Protein 2VPI (pdb70)

Structure (mmCIF, N/CA/C/O backbone):
data_2VPI
#
_entry.id   2VPI
#
_cell.length_a   35.680
_cell.length_b   120.880
_cell.length_c   47.320
_cell.angle_alpha   90.00
_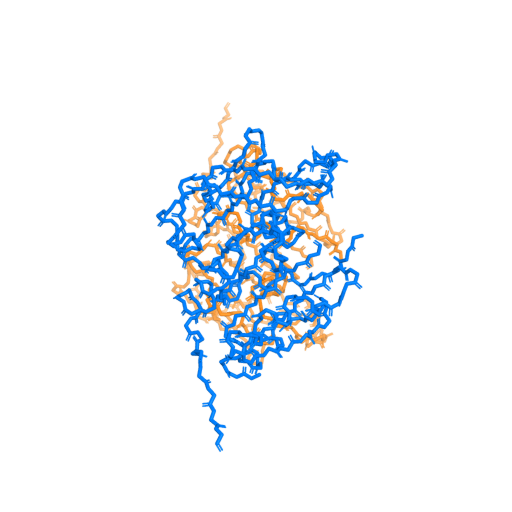cell.angle_beta   106.43
_cell.angle_gamma   90.00
#
_symmetry.space_group_name_H-M   'P 1 21 1'
#
loop_
_entity.id
_entity.type
_entity.pdbx_description
1 polymer 'GMP SYNTHASE'
2 water water
#
loop_
_atom_site.group_PDB
_atom_site.id
_atom_site.type_symbol
_atom_site.label_atom_id
_atom_site.label_alt_id
_atom_site.label_comp_id
_atom_site.label_asym_id
_atom_site.label_entity_id
_atom_site.label_seq_id
_atom_site.pdbx_PDB_ins_code
_atom_site.Cartn_x
_atom_site.Cartn_y
_atom_site.Cartn_z
_atom_site.occupancy
_atom_site.B_iso_or_equiv
_atom_site.auth_seq_id
_atom_site.auth_comp_id
_atom_site.auth_asym_id
_atom_site.auth_atom_id
_atom_site.pdbx_PDB_model_num
ATOM 1 N N . MET A 1 23 ? -5.294 -2.963 24.986 1.00 30.98 24 MET A N 1
ATOM 2 C CA . MET A 1 23 ? -4.289 -2.762 26.082 1.00 30.93 24 MET A CA 1
ATOM 3 C C . MET A 1 23 ? -2.854 -2.872 25.565 1.00 30.18 24 MET A C 1
ATOM 4 O O . MET A 1 23 ? -2.630 -2.966 24.362 1.00 30.05 24 MET A O 1
ATOM 9 N N . GLU A 1 24 ? -1.894 -2.851 26.487 1.00 29.73 25 GLU A N 1
ATOM 10 C CA . GLU A 1 24 ? -0.460 -2.832 26.170 1.00 29.41 25 GLU A CA 1
ATOM 11 C C . GLU A 1 24 ? 0.020 -4.050 25.397 1.00 28.01 25 GLU A C 1
ATOM 12 O O . GLU A 1 24 ? -0.414 -5.174 25.669 1.00 28.02 25 GLU A O 1
ATOM 18 N N . GLY A 1 25 ? 0.923 -3.818 24.441 1.00 26.67 26 GLY A N 1
ATOM 19 C CA . GLY A 1 25 ? 1.506 -4.901 23.629 1.00 24.79 26 GLY A CA 1
ATOM 20 C C . GLY A 1 25 ? 0.635 -5.357 22.464 1.00 23.10 26 GLY A C 1
ATOM 21 O O . GLY A 1 25 ? 1.049 -6.162 21.633 1.00 23.08 26 GLY A O 1
ATOM 22 N N . ALA A 1 26 ? -0.582 -4.838 22.404 1.00 21.57 27 ALA A N 1
ATOM 23 C CA . ALA A 1 26 ? -1.510 -5.199 21.333 1.00 19.70 27 ALA A CA 1
ATOM 24 C C . ALA A 1 26 ? -1.453 -4.220 20.154 1.00 18.46 27 ALA A C 1
ATOM 25 O O . ALA A 1 26 ? -0.895 -3.125 20.252 1.00 17.97 27 ALA A O 1
ATOM 27 N N . VAL A 1 27 ? -2.035 -4.650 19.039 1.00 17.43 28 VAL A N 1
ATOM 28 C CA . VAL A 1 27 ? -2.129 -3.855 17.823 1.00 16.20 28 VAL A CA 1
ATOM 29 C C . VAL A 1 27 ? -3.593 -3.547 17.532 1.00 15.11 28 VAL A C 1
ATOM 30 O O . VAL A 1 27 ? -4.451 -4.433 17.589 1.00 15.04 28 VAL A O 1
ATOM 34 N N . VAL A 1 28 ? -3.882 -2.281 17.234 1.00 13.68 29 VAL A N 1
ATOM 35 C CA . VAL A 1 28 ? -5.227 -1.893 16.835 1.00 11.96 29 VAL A CA 1
ATOM 36 C C . VAL A 1 28 ? -5.298 -1.799 15.301 1.00 11.66 29 VAL A C 1
ATOM 37 O O . VAL A 1 28 ? -4.398 -1.263 14.655 1.00 11.04 29 VAL A O 1
ATOM 41 N N . ILE A 1 29 ? -6.369 -2.369 14.746 1.00 11.10 30 ILE A N 1
ATOM 42 C CA . ILE A 1 29 ? -6.602 -2.448 13.315 1.00 10.42 30 ILE A CA 1
ATOM 43 C C . ILE A 1 29 ? -7.807 -1.588 12.968 1.00 10.35 30 ILE A C 1
ATOM 44 O O . ILE A 1 29 ? -8.918 -1.816 13.468 1.00 10.00 30 ILE A O 1
ATOM 49 N N . LEU A 1 30 ? -7.576 -0.604 12.106 1.00 10.28 31 LEU A N 1
ATOM 50 C CA . LEU A 1 30 ? -8.640 0.261 11.610 1.00 10.99 31 LEU A CA 1
ATOM 51 C C . LEU A 1 30 ? -8.706 0.040 10.119 1.00 11.15 31 LEU A C 1
ATOM 52 O O . LEU A 1 30 ? -7.795 0.413 9.398 1.00 11.80 31 LEU A O 1
ATOM 57 N N . ASP A 1 31 ? -9.761 -0.608 9.658 1.00 11.77 32 ASP A N 1
ATOM 58 C CA . ASP A 1 31 ? -9.840 -1.042 8.272 1.00 12.49 32 ASP A CA 1
ATOM 59 C C . ASP A 1 31 ? -11.142 -0.530 7.653 1.00 12.68 32 ASP A C 1
ATOM 60 O O . ASP A 1 31 ? -12.234 -0.833 8.137 1.00 12.86 32 ASP A O 1
ATOM 65 N N . ALA A 1 32 ? -11.015 0.266 6.595 1.00 12.93 33 ALA A N 1
ATOM 66 C CA . ALA A 1 32 ? -12.172 0.791 5.868 1.00 13.23 33 ALA A CA 1
ATOM 67 C C . ALA A 1 32 ? -12.712 -0.170 4.788 1.00 13.72 33 ALA A C 1
ATOM 68 O O . ALA A 1 32 ? -13.757 0.094 4.209 1.00 14.23 33 ALA A O 1
ATOM 70 N N . GLY A 1 33 ? -12.015 -1.280 4.528 1.00 14.00 34 GLY A N 1
ATOM 71 C CA . GLY A 1 33 ? -12.430 -2.235 3.483 1.00 14.10 34 GLY A CA 1
ATOM 72 C C . GLY A 1 33 ? -13.566 -3.215 3.798 1.00 14.30 34 GLY A C 1
ATOM 73 O O . GLY A 1 33 ? -14.085 -3.273 4.918 1.00 14.25 34 GLY A O 1
ATOM 74 N N . ALA A 1 34 ? -13.935 -4.009 2.796 1.00 14.65 35 ALA A N 1
ATOM 75 C CA . ALA A 1 34 ? -15.083 -4.939 2.860 1.00 14.84 35 ALA A CA 1
ATOM 76 C C . ALA A 1 34 ? -14.963 -6.060 3.908 1.00 15.26 35 ALA A C 1
ATOM 77 O O . ALA A 1 34 ? -15.959 -6.723 4.251 1.00 15.19 35 ALA A O 1
ATOM 79 N N . GLN A 1 35 ? -13.751 -6.277 4.406 1.00 15.17 36 GLN A N 1
ATOM 80 C CA . GLN A 1 35 ? -13.504 -7.373 5.331 1.00 15.30 36 GLN A CA 1
ATOM 81 C C . GLN A 1 35 ? -13.550 -6.954 6.791 1.00 15.37 36 GLN A C 1
ATOM 82 O O . GLN A 1 35 ? -13.496 -7.808 7.675 1.00 15.15 36 GLN A O 1
ATOM 88 N N . TYR A 1 36 ? -13.663 -5.641 7.028 1.00 15.35 37 TYR A N 1
ATOM 89 C CA . TYR A 1 36 ? -13.797 -5.073 8.368 1.00 15.46 37 TYR A CA 1
ATOM 90 C C . TYR A 1 36 ? -12.668 -5.541 9.309 1.00 15.04 37 TYR A C 1
ATOM 91 O O . TYR A 1 36 ? -12.923 -5.986 10.424 1.00 14.90 37 TYR A O 1
ATOM 100 N N . GLY A 1 37 ? -11.426 -5.441 8.833 1.00 14.54 38 GLY A N 1
ATOM 101 C CA . GLY A 1 37 ? -10.238 -5.802 9.609 1.00 14.25 38 GLY A CA 1
ATOM 102 C C . GLY A 1 37 ? -9.820 -7.267 9.615 1.00 14.45 38 GLY A C 1
ATOM 103 O O . GLY A 1 37 ? -8.736 -7.589 10.087 1.00 13.94 38 GLY A O 1
ATOM 104 N N . LYS A 1 38 ? -10.676 -8.152 9.097 1.00 14.72 39 LYS A N 1
ATOM 105 C CA . LYS A 1 38 ? -10.537 -9.616 9.296 1.00 15.54 39 LYS A CA 1
ATOM 106 C C . LYS A 1 38 ? -9.309 -10.301 8.665 1.00 14.39 39 LYS A C 1
ATOM 107 O O . LYS A 1 38 ? -8.716 -11.200 9.272 1.00 13.98 39 LYS A O 1
ATOM 113 N N . VAL A 1 39 ? -8.949 -9.888 7.451 1.00 13.80 40 VAL A N 1
ATOM 114 C CA . VAL A 1 39 ? -7.780 -10.427 6.763 1.00 13.19 40 VAL A CA 1
ATOM 115 C C . VAL A 1 39 ? -6.483 -10.004 7.479 1.00 12.96 40 VAL A C 1
ATOM 116 O O . VAL A 1 39 ? -5.656 -10.853 7.797 1.00 12.91 40 VAL A O 1
ATOM 120 N N . ILE A 1 40 ? -6.327 -8.704 7.746 1.00 12.60 41 ILE A N 1
ATOM 121 C CA . ILE A 1 40 ? -5.192 -8.177 8.505 1.00 12.42 41 ILE A CA 1
ATOM 122 C C . ILE A 1 40 ? -5.079 -8.817 9.907 1.00 12.87 41 ILE A C 1
ATOM 123 O O . ILE A 1 40 ? -3.970 -9.176 10.342 1.00 12.72 41 ILE A O 1
ATOM 128 N N . ASP A 1 41 ? -6.222 -8.937 10.588 1.00 12.82 42 ASP A N 1
ATOM 129 C CA . ASP A 1 41 ? -6.349 -9.562 11.923 1.00 13.29 42 ASP A CA 1
ATOM 130 C C . ASP A 1 41 ? -5.925 -11.037 11.972 1.00 13.53 42 ASP A C 1
ATOM 131 O O . ASP A 1 41 ? -5.300 -11.483 12.947 1.00 13.49 42 ASP A O 1
ATOM 136 N N . ARG A 1 42 ? -6.255 -11.801 10.934 1.00 13.70 43 ARG A N 1
ATOM 137 C CA . ARG A 1 42 ? -5.779 -13.195 10.856 1.00 14.05 43 ARG A CA 1
ATOM 138 C C . ARG A 1 42 ? -4.238 -13.287 10.718 1.00 13.62 43 ARG A C 1
ATOM 139 O O . ARG A 1 42 ? -3.617 -14.178 11.295 1.00 13.56 43 ARG A O 1
ATOM 147 N N . ARG A 1 43 ? -3.639 -12.364 9.958 1.00 13.16 44 ARG A N 1
ATOM 148 C CA . ARG A 1 43 ? -2.179 -12.290 9.787 1.00 12.41 44 ARG A CA 1
ATOM 149 C C . ARG A 1 43 ? -1.439 -11.932 11.072 1.00 12.09 44 ARG A C 1
ATOM 150 O O . ARG A 1 43 ? -0.362 -12.478 11.334 1.00 11.98 44 ARG A O 1
ATOM 158 N N . VAL A 1 44 ? -2.005 -11.002 11.851 1.00 11.32 45 VAL A N 1
ATOM 159 C CA . VAL A 1 44 ? -1.439 -10.578 13.127 1.00 10.53 45 VAL A CA 1
ATOM 160 C C . VAL A 1 44 ? -1.518 -11.729 14.137 1.00 10.50 45 VAL A C 1
ATOM 161 O O . VAL A 1 44 ? -0.548 -11.999 14.835 1.00 10.44 45 VAL A O 1
ATOM 165 N N . ARG A 1 45 ? -2.668 -12.397 14.198 1.00 10.54 46 ARG A N 1
ATOM 166 C CA . ARG A 1 45 ? -2.855 -13.621 14.991 1.00 10.88 46 ARG A CA 1
ATOM 167 C C . ARG A 1 45 ? -1.842 -14.700 14.644 1.00 10.86 46 ARG A C 1
ATOM 168 O O . ARG A 1 45 ? -1.256 -15.308 15.542 1.00 10.76 46 ARG A O 1
ATOM 176 N N . GLU A 1 46 ? -1.660 -14.951 13.343 1.00 10.55 47 GLU A N 1
ATOM 177 C CA . GLU A 1 46 ? -0.750 -15.999 12.893 1.00 10.69 47 GLU A CA 1
ATOM 178 C C . GLU A 1 46 ? 0.670 -15.757 13.366 1.00 10.39 47 GLU A C 1
ATOM 179 O O . GLU A 1 46 ? 1.441 -16.703 13.522 1.00 10.53 47 GLU A O 1
ATOM 185 N N . LEU A 1 47 ? 0.993 -14.484 13.591 1.00 10.42 48 LEU A N 1
ATOM 186 C CA . LEU A 1 47 ? 2.284 -14.068 14.119 1.00 10.34 48 LEU A CA 1
ATOM 187 C C . LEU A 1 47 ? 2.334 -13.986 15.654 1.00 10.15 48 LEU A C 1
ATOM 188 O O . LEU A 1 47 ? 3.355 -13.592 16.219 1.00 10.00 48 LEU A O 1
ATOM 193 N N . PHE A 1 48 ? 1.228 -14.357 16.310 1.00 10.17 49 PHE A N 1
ATOM 194 C CA . PHE A 1 48 ? 1.142 -14.528 17.771 1.00 10.23 49 PHE A CA 1
ATOM 195 C C . PHE A 1 48 ? 1.012 -13.212 18.531 1.00 10.51 49 PHE A C 1
ATOM 196 O O . PHE A 1 48 ? 1.319 -13.134 19.727 1.00 10.58 49 PHE A O 1
ATOM 204 N N . VAL A 1 49 ? 0.524 -12.186 17.844 1.00 10.60 50 VAL A N 1
ATOM 205 C CA . VAL A 1 49 ? 0.381 -10.857 18.434 1.00 10.73 50 VAL A CA 1
ATOM 206 C C . VAL A 1 49 ? -1.099 -10.551 18.742 1.00 11.52 50 VAL A C 1
ATOM 207 O O . VAL A 1 49 ? -1.976 -10.836 17.921 1.00 11.18 50 VAL A O 1
ATOM 211 N N . GLN A 1 50 ? -1.365 -9.986 19.928 1.00 12.31 51 GLN A N 1
ATOM 212 C CA . GLN A 1 50 ? -2.719 -9.579 20.304 1.00 13.23 51 GLN A CA 1
ATOM 213 C C . GLN A 1 50 ? -3.175 -8.407 19.439 1.00 13.73 51 GLN A C 1
ATOM 214 O O . GLN A 1 50 ? -2.429 -7.440 19.240 1.00 13.63 51 GLN A O 1
ATOM 220 N N . SER A 1 51 ? -4.406 -8.505 18.938 1.00 14.14 52 SER A N 1
ATOM 221 C CA . SER A 1 51 ? -4.941 -7.520 18.013 1.00 14.54 52 SER A CA 1
ATOM 222 C C . SER A 1 51 ? -6.409 -7.236 18.299 1.00 14.72 52 SER A C 1
ATOM 223 O O . SER A 1 51 ? -7.161 -8.140 18.648 1.00 14.84 52 SER A O 1
ATOM 226 N N . GLU A 1 52 ? -6.804 -5.971 18.167 1.00 14.97 53 GLU A N 1
ATOM 227 C CA . GLU A 1 52 ? -8.217 -5.595 18.243 1.00 15.27 53 GLU A CA 1
ATOM 228 C C . GLU A 1 52 ? -8.633 -4.858 16.966 1.00 14.88 53 GLU A C 1
ATOM 229 O O . GLU A 1 52 ? -7.970 -3.899 16.538 1.00 14.29 53 GLU A O 1
ATOM 235 N N . ILE A 1 53 ? -9.728 -5.320 16.363 1.00 14.83 54 ILE A N 1
ATOM 236 C CA . ILE A 1 53 ? -10.392 -4.588 15.291 1.00 14.39 54 ILE A CA 1
ATOM 237 C C . ILE A 1 53 ? -11.289 -3.531 15.921 1.00 14.85 54 ILE A C 1
ATOM 238 O O . ILE A 1 53 ? -12.177 -3.863 16.717 1.00 14.88 54 ILE A O 1
ATOM 243 N N . PHE A 1 54 ? -11.027 -2.268 15.572 1.00 14.81 55 PHE A N 1
ATOM 244 C CA . PHE A 1 54 ? -11.764 -1.111 16.074 1.00 15.11 55 PHE A CA 1
ATOM 245 C C . PHE A 1 54 ? -12.481 -0.352 14.940 1.00 15.24 55 PHE A C 1
ATOM 246 O O . PHE A 1 54 ? -12.090 -0.460 13.774 1.00 14.74 55 PHE A O 1
ATOM 254 N N . PRO A 1 55 ? -13.556 0.394 15.273 1.00 15.57 56 PRO A N 1
ATOM 255 C CA . PRO A 1 55 ? -14.188 1.300 14.306 1.00 16.12 56 PRO A CA 1
ATOM 256 C C . PRO A 1 55 ? -13.185 2.311 13.753 1.00 16.54 56 PRO A C 1
ATOM 257 O O . PRO A 1 55 ? -12.391 2.863 14.522 1.00 16.86 56 PRO A O 1
ATOM 261 N N . LEU A 1 56 ? -13.220 2.557 12.445 1.00 17.21 57 LEU A N 1
ATOM 262 C CA . LEU A 1 56 ? -12.220 3.425 11.789 1.00 18.14 57 LEU A CA 1
ATOM 263 C C . LEU A 1 56 ? -12.176 4.858 12.341 1.00 18.55 57 LEU A C 1
ATOM 264 O O . LEU A 1 56 ? -11.133 5.524 12.286 1.00 18.35 57 LEU A O 1
ATOM 269 N N . GLU A 1 57 ? -13.311 5.324 12.864 1.00 19.27 58 GLU A N 1
ATOM 270 C CA . GLU A 1 57 ? -13.422 6.672 13.415 1.00 19.64 58 GLU A CA 1
ATOM 271 C C . GLU A 1 57 ? -13.080 6.705 14.903 1.00 19.23 58 GLU A C 1
ATOM 272 O O . GLU A 1 57 ? -13.359 7.702 15.572 1.00 19.55 58 GLU A O 1
ATOM 278 N N . THR A 1 58 ? -12.486 5.621 15.416 1.00 18.55 59 THR A N 1
ATOM 279 C CA . THR A 1 58 ? -11.987 5.572 16.789 1.00 17.68 59 THR A CA 1
ATOM 280 C C . THR A 1 58 ? -11.024 6.744 16.996 1.00 17.77 59 THR A C 1
ATOM 281 O O . THR A 1 58 ? -10.063 6.885 16.241 1.00 17.75 59 THR A O 1
ATOM 285 N N . PRO A 1 59 ? -11.278 7.584 18.020 1.00 17.71 60 PRO A N 1
ATOM 286 C CA . PRO A 1 59 ? -10.391 8.727 18.241 1.00 17.82 60 PRO A CA 1
ATOM 287 C C . PRO A 1 59 ? -8.998 8.307 18.708 1.00 17.92 60 PRO A C 1
ATOM 288 O O . PRO A 1 59 ? -8.858 7.378 19.505 1.00 17.99 60 PRO A O 1
ATOM 292 N N . ALA A 1 60 ? -7.985 9.002 18.198 1.00 18.14 61 ALA A N 1
ATOM 293 C CA . ALA A 1 60 ? -6.587 8.775 18.563 1.00 18.21 61 ALA A CA 1
ATOM 294 C C . ALA A 1 60 ? -6.298 8.812 20.073 1.00 18.38 61 ALA A C 1
ATOM 295 O O . ALA A 1 60 ? -5.483 8.024 20.557 1.00 18.39 61 ALA A O 1
ATOM 297 N N . PHE A 1 61 ? -6.950 9.710 20.816 1.00 18.61 62 PHE A N 1
ATOM 298 C CA . PHE A 1 61 ? -6.716 9.769 22.270 1.00 19.08 62 PHE A CA 1
ATOM 299 C C . PHE A 1 61 ? -7.140 8.481 22.988 1.00 18.38 62 PHE A C 1
ATOM 300 O O . PHE A 1 61 ? -6.432 8.011 23.878 1.00 18.54 62 PHE A O 1
ATOM 308 N N . ALA A 1 62 ? -8.255 7.898 22.546 1.00 17.75 63 ALA A N 1
ATOM 309 C CA . ALA A 1 62 ? -8.771 6.623 23.056 1.00 17.73 63 ALA A CA 1
ATOM 310 C C . ALA A 1 62 ? -7.811 5.447 22.833 1.00 17.49 63 ALA A C 1
ATOM 311 O O . ALA A 1 62 ? -7.653 4.597 23.708 1.00 18.24 63 ALA A O 1
ATOM 313 N N . ILE A 1 63 ? -7.183 5.405 21.665 1.00 17.21 64 ILE A N 1
ATOM 314 C CA . ILE A 1 63 ? -6.106 4.462 21.362 1.00 17.19 64 ILE A CA 1
ATOM 315 C C . ILE A 1 63 ? -4.889 4.642 22.285 1.00 18.00 64 ILE A C 1
ATOM 316 O O . ILE A 1 63 ? -4.284 3.663 22.714 1.00 17.93 64 ILE A O 1
ATOM 321 N N . LYS A 1 64 ? -4.531 5.890 22.579 1.00 19.05 65 LYS A N 1
ATOM 322 C CA . LYS A 1 64 ? -3.407 6.184 23.474 1.00 20.40 65 LYS A CA 1
ATOM 323 C C . LYS A 1 64 ? -3.724 5.789 24.919 1.00 20.54 65 LYS A C 1
ATOM 324 O O . LYS A 1 64 ? -2.892 5.213 25.604 1.00 20.74 65 LYS A O 1
ATOM 330 N N . GLU A 1 65 ? -4.935 6.101 25.370 1.00 21.16 66 GLU A N 1
ATOM 331 C CA . GLU A 1 65 ? -5.374 5.781 26.726 1.00 22.22 66 GLU A CA 1
ATOM 332 C C . GLU A 1 65 ? -5.497 4.267 26.968 1.00 21.35 66 GLU A C 1
ATOM 333 O O . GLU A 1 65 ? -5.436 3.803 28.103 1.00 21.52 66 GLU A O 1
ATOM 339 N N . GLN A 1 66 ? -5.692 3.495 25.907 1.00 20.53 67 GLN A N 1
ATOM 340 C CA . GLN A 1 66 ? -5.767 2.050 26.076 1.00 20.00 67 GLN A CA 1
ATOM 341 C C . GLN A 1 66 ? -4.406 1.377 26.063 1.00 19.20 67 GLN A C 1
ATOM 342 O O . GLN A 1 66 ? -4.275 0.256 26.534 1.00 19.06 67 GLN A O 1
ATOM 348 N N . GLY A 1 67 ? -3.401 2.078 25.546 1.00 18.25 68 GLY A N 1
ATOM 349 C CA . GLY A 1 67 ? -2.020 1.602 25.596 1.00 17.27 68 GLY A CA 1
ATOM 350 C C . GLY A 1 67 ? -1.604 0.665 24.468 1.00 16.30 68 GLY A C 1
ATOM 351 O O . GLY A 1 67 ? -0.645 -0.086 24.608 1.00 16.30 68 GLY A O 1
ATOM 352 N N . PHE A 1 68 ? -2.332 0.694 23.358 1.00 15.38 69 PHE A N 1
ATOM 353 C CA . PHE A 1 68 ? -1.942 -0.041 22.158 1.00 14.51 69 PHE A CA 1
ATOM 354 C C . PHE A 1 68 ? -0.485 0.273 21.766 1.00 14.47 69 PHE A C 1
ATOM 355 O O . PHE A 1 68 ? -0.027 1.418 21.880 1.00 13.97 69 PHE A O 1
ATOM 363 N N . ARG A 1 69 ? 0.232 -0.755 21.316 1.00 14.20 70 ARG A N 1
ATOM 364 C CA . ARG A 1 69 ? 1.645 -0.629 20.958 1.00 14.27 70 ARG A CA 1
ATOM 365 C C . ARG A 1 69 ? 1.844 -0.104 19.525 1.00 13.60 70 ARG A C 1
ATOM 366 O O . ARG A 1 69 ? 2.837 0.583 19.235 1.00 13.61 70 ARG A O 1
ATOM 374 N N . ALA A 1 70 ? 0.895 -0.416 18.643 1.00 12.55 71 ALA A N 1
ATOM 375 C CA . ALA A 1 70 ? 0.970 -0.015 17.233 1.00 11.57 71 ALA A CA 1
ATOM 376 C C . ALA A 1 70 ? -0.416 0.077 16.619 1.00 11.16 71 ALA A C 1
ATOM 377 O O . ALA A 1 70 ? -1.408 -0.348 17.223 1.00 11.16 71 ALA A O 1
ATOM 379 N N . ILE A 1 71 ? -0.451 0.619 15.407 1.00 10.61 72 ILE A N 1
ATOM 380 C CA . ILE A 1 71 ? -1.655 0.827 14.626 1.00 10.25 72 ILE A CA 1
ATOM 381 C C . ILE A 1 71 ? -1.435 0.327 13.200 1.00 10.00 72 ILE A C 1
ATOM 382 O O . ILE A 1 71 ? -0.386 0.562 12.607 1.00 10.00 72 ILE A O 1
ATOM 387 N N . ILE A 1 72 ? -2.438 -0.376 12.676 1.00 10.00 73 ILE A N 1
ATOM 388 C CA . ILE A 1 72 ? -2.518 -0.703 11.266 1.00 10.00 73 ILE A CA 1
ATOM 389 C C . ILE A 1 72 ? -3.814 -0.104 10.725 1.00 10.00 73 ILE A C 1
ATOM 390 O O . ILE A 1 72 ? -4.902 -0.429 11.186 1.00 10.00 73 ILE A O 1
ATOM 395 N N . ILE A 1 73 ? -3.674 0.802 9.770 1.00 10.00 74 ILE A N 1
ATOM 396 C CA . ILE A 1 73 ? -4.814 1.372 9.070 1.00 10.16 74 ILE A CA 1
ATOM 397 C C . ILE A 1 73 ? -4.811 0.935 7.600 1.00 10.00 74 ILE A C 1
ATOM 398 O O . ILE A 1 73 ? -3.793 1.006 6.920 1.00 10.00 74 ILE A O 1
ATOM 403 N N . SER A 1 74 ? -5.971 0.499 7.122 1.00 10.14 75 SER A N 1
ATOM 404 C CA . SER A 1 74 ? -6.108 -0.026 5.765 1.00 10.29 75 SER A CA 1
ATOM 405 C C . SER A 1 74 ? -7.452 0.332 5.147 1.00 10.47 75 SER A C 1
ATOM 406 O O . SER A 1 74 ? -8.346 0.838 5.843 1.00 10.10 75 SER A O 1
ATOM 409 N N . GLY A 1 75 ? -7.599 0.039 3.850 1.00 10.71 76 GLY A N 1
ATOM 410 C CA . GLY A 1 75 ? -8.864 0.252 3.155 1.00 10.98 76 GLY A CA 1
ATOM 411 C C . GLY A 1 75 ? -8.712 0.151 1.655 1.00 11.26 76 GLY A C 1
ATOM 412 O O . GLY A 1 75 ? -7.617 -0.130 1.174 1.00 12.02 76 GLY A O 1
ATOM 413 N N . ALA A 1 85 ? -16.102 9.311 1.272 1.00 32.10 86 ALA A N 1
ATOM 414 C CA . ALA A 1 85 ? -14.829 9.022 1.940 1.00 32.25 86 ALA A CA 1
ATOM 415 C C . ALA A 1 85 ? -15.028 8.816 3.443 1.00 32.14 86 ALA A C 1
ATOM 416 O O . ALA A 1 85 ? -15.707 9.623 4.095 1.00 32.26 86 ALA A O 1
ATOM 418 N N . PRO A 1 86 ? -14.446 7.730 3.998 1.00 31.92 87 PRO A N 1
ATOM 419 C CA . PRO A 1 86 ? -14.631 7.425 5.426 1.00 31.48 87 PRO A CA 1
ATOM 420 C C . PRO A 1 86 ? -13.840 8.362 6.343 1.00 31.09 87 PRO A C 1
ATOM 421 O O . PRO A 1 86 ? -12.702 8.740 6.024 1.00 31.60 87 PRO A O 1
ATOM 425 N N . TRP A 1 87 ? -14.440 8.720 7.475 1.00 30.23 88 TRP A N 1
ATOM 426 C CA . TRP A 1 87 ? -13.806 9.609 8.453 1.00 29.05 88 TRP A CA 1
ATOM 427 C C . TRP A 1 87 ? -12.953 8.836 9.459 1.00 28.00 88 TRP A C 1
ATOM 428 O O . TRP A 1 87 ? -13.420 7.897 10.103 1.00 28.19 88 TRP A O 1
ATOM 430 N N . PHE A 1 88 ? -11.695 9.238 9.572 1.00 26.67 89 PHE A N 1
ATOM 431 C CA . PHE A 1 88 ? -10.781 8.689 10.559 1.00 25.38 89 PHE A CA 1
ATOM 432 C C . PHE A 1 88 ? -10.123 9.873 11.267 1.00 23.96 89 PHE A C 1
ATOM 433 O O . PHE A 1 88 ? -10.132 10.996 10.759 1.00 24.07 89 PHE A O 1
ATOM 441 N N . ASP A 1 89 ? -9.543 9.618 12.430 1.00 21.82 90 ASP A N 1
ATOM 442 C CA . ASP A 1 89 ? -8.890 10.659 13.188 1.00 19.86 90 ASP A CA 1
ATOM 443 C C . ASP A 1 89 ? -7.471 10.841 12.655 1.00 18.79 90 ASP A C 1
ATOM 444 O O . ASP A 1 89 ? -6.677 9.904 12.705 1.00 18.71 90 ASP A O 1
ATOM 449 N N . PRO A 1 90 ? -7.148 12.043 12.129 1.00 17.62 91 PRO A N 1
ATOM 450 C CA . PRO A 1 90 ? -5.789 12.310 11.619 1.00 16.64 91 PRO A CA 1
ATOM 451 C C . PRO A 1 90 ? -4.687 12.164 12.680 1.00 15.64 91 PRO A C 1
ATOM 452 O O . PRO A 1 90 ? -3.527 11.930 12.339 1.00 15.30 91 PRO A O 1
ATOM 456 N N . ALA A 1 91 ? -5.058 12.296 13.951 1.00 14.78 92 ALA A N 1
ATOM 457 C CA . ALA A 1 91 ? -4.101 12.197 15.055 1.00 13.90 92 ALA A CA 1
ATOM 458 C C . ALA A 1 91 ? -3.581 10.774 15.298 1.00 13.38 92 ALA A C 1
ATOM 459 O O . ALA A 1 91 ? -2.649 10.588 16.076 1.00 13.10 92 ALA A O 1
ATOM 461 N N . ILE A 1 92 ? -4.162 9.766 14.638 1.00 13.26 93 ILE A N 1
ATOM 462 C CA . ILE A 1 92 ? -3.597 8.396 14.728 1.00 12.70 93 ILE A CA 1
ATOM 463 C C . ILE A 1 92 ? -2.159 8.377 14.203 1.00 12.55 93 ILE A C 1
ATOM 464 O O . ILE A 1 92 ? -1.325 7.594 14.680 1.00 12.03 93 ILE A O 1
ATOM 469 N N . PHE A 1 93 ? -1.883 9.279 13.256 1.00 12.49 94 PHE A N 1
ATOM 470 C CA . PHE A 1 93 ? -0.559 9.444 12.657 1.00 12.70 94 PHE A CA 1
ATOM 471 C C . PHE A 1 93 ? 0.379 10.346 13.465 1.00 12.89 94 PHE A C 1
ATOM 472 O O . PHE A 1 93 ? 1.589 10.389 13.188 1.00 12.90 94 PHE A O 1
ATOM 480 N N . THR A 1 94 ? -0.153 11.068 14.455 1.00 13.03 95 THR A N 1
ATOM 481 C CA . THR A 1 94 ? 0.670 12.102 15.116 1.00 13.28 95 THR A CA 1
ATOM 482 C C . THR A 1 94 ? 1.022 11.844 16.578 1.00 13.75 95 THR A C 1
ATOM 483 O O . THR A 1 94 ? 1.770 12.628 17.182 1.00 13.98 95 THR A O 1
ATOM 487 N N . ILE A 1 95 ? 0.520 10.737 17.134 1.00 13.80 96 ILE A N 1
ATOM 488 C CA . ILE A 1 95 ? 0.660 10.471 18.574 1.00 13.75 96 ILE A CA 1
ATOM 489 C C . ILE A 1 95 ? 1.911 9.687 18.960 1.00 13.91 96 ILE A C 1
ATOM 490 O O . ILE A 1 95 ? 2.020 9.214 20.082 1.00 14.56 96 ILE A O 1
ATOM 495 N N . GLY A 1 96 ? 2.847 9.536 18.037 1.00 13.93 97 GLY A N 1
ATOM 496 C CA . GLY A 1 96 ? 4.104 8.860 18.354 1.00 13.99 97 GLY A CA 1
ATOM 497 C C . GLY A 1 96 ? 4.064 7.335 18.382 1.00 13.95 97 GLY A C 1
ATOM 498 O O . GLY A 1 96 ? 5.057 6.707 18.714 1.00 13.87 97 GLY A O 1
ATOM 499 N N . LYS A 1 97 ? 2.932 6.731 18.021 1.00 13.80 98 LYS A N 1
ATOM 500 C CA . LYS A 1 97 ? 2.874 5.273 17.909 1.00 13.46 98 LYS A CA 1
ATOM 501 C C . LYS A 1 97 ? 3.262 4.804 16.505 1.00 13.05 98 LYS A C 1
ATOM 502 O O . LYS A 1 97 ? 3.036 5.521 15.528 1.00 13.24 98 LYS A O 1
ATOM 508 N N . PRO A 1 98 ? 3.887 3.614 16.397 1.00 12.33 99 PRO A N 1
ATOM 509 C CA . PRO A 1 98 ? 4.174 3.070 15.060 1.00 11.51 99 PRO A CA 1
ATOM 510 C C . PRO A 1 98 ? 2.896 2.799 14.250 1.00 10.74 99 PRO A C 1
ATOM 511 O O . PRO A 1 98 ? 1.933 2.255 14.788 1.00 10.20 99 PRO A O 1
ATOM 515 N N . VAL A 1 99 ? 2.888 3.205 12.979 1.00 10.00 100 VAL A N 1
ATOM 516 C CA . VAL A 1 99 ? 1.719 3.008 12.123 1.00 10.00 100 VAL A CA 1
ATOM 517 C C . VAL A 1 99 ? 2.113 2.361 10.799 1.00 10.08 100 VAL A C 1
ATOM 518 O O . VAL A 1 99 ? 3.065 2.802 10.136 1.00 10.11 100 VAL A O 1
ATOM 522 N N . LEU A 1 100 ? 1.390 1.300 10.437 1.00 10.00 101 LEU A N 1
ATOM 523 C CA . LEU A 1 100 ? 1.450 0.750 9.102 1.00 10.00 101 LEU A CA 1
ATOM 524 C C . LEU A 1 100 ? 0.177 1.136 8.364 1.00 10.00 101 LEU A C 1
ATOM 525 O O . LEU A 1 100 ? -0.932 0.724 8.739 1.00 10.00 101 LEU A O 1
ATOM 530 N N . GLY A 1 101 ? 0.353 1.952 7.321 1.00 10.00 102 GLY A N 1
ATOM 531 C CA . GLY A 1 101 ? -0.722 2.293 6.401 1.00 10.00 102 GLY A CA 1
ATOM 532 C C . GLY A 1 101 ? -0.702 1.394 5.176 1.00 10.00 102 GLY A C 1
ATOM 533 O O . GLY A 1 101 ? 0.281 1.342 4.448 1.00 10.00 102 GLY A O 1
ATOM 534 N N . ILE A 1 102 ? -1.796 0.674 4.959 1.00 10.02 103 ILE A N 1
ATOM 535 C CA . ILE A 1 102 ? -1.912 -0.199 3.810 1.00 10.06 103 ILE A CA 1
ATOM 536 C C . ILE A 1 102 ? -2.897 0.367 2.810 1.00 10.12 103 ILE A C 1
ATOM 537 O O . ILE A 1 102 ? -4.032 0.646 3.156 1.00 10.00 103 ILE A O 1
ATOM 542 N N . CYS A 1 103 ? -2.435 0.523 1.570 1.00 11.20 104 CYS A N 1
ATOM 543 C CA . CYS A 1 103 ? -3.266 0.993 0.446 1.00 11.79 104 CYS A CA 1
ATOM 544 C C . CYS A 1 103 ? -3.915 2.352 0.754 1.00 12.01 104 CYS A C 1
ATOM 545 O O . CYS A 1 103 ? -3.219 3.359 0.837 1.00 12.57 104 CYS A O 1
ATOM 548 N N . TYR A 1 104 ? -5.224 2.384 0.975 1.00 12.37 105 TYR A N 1
ATOM 549 C CA . TYR A 1 104 ? -5.898 3.620 1.366 1.00 12.97 105 TYR A CA 1
ATOM 550 C C . TYR A 1 104 ? -5.306 4.254 2.630 1.00 12.80 105 TYR A C 1
ATOM 551 O O . TYR A 1 104 ? -5.239 5.489 2.745 1.00 12.98 105 TYR A O 1
ATOM 560 N N . GLY A 1 105 ? -4.878 3.409 3.563 1.00 12.54 106 GLY A N 1
ATOM 561 C CA . GLY A 1 105 ? -4.153 3.842 4.762 1.00 12.41 106 GLY A CA 1
ATOM 562 C C . GLY A 1 105 ? -2.844 4.556 4.476 1.00 12.38 106 GLY A C 1
ATOM 563 O O . GLY A 1 105 ? -2.475 5.480 5.187 1.00 12.19 106 GLY A O 1
ATOM 564 N N . MET A 1 106 ? -2.135 4.124 3.436 1.00 12.77 107 MET A N 1
ATOM 565 C CA . MET A 1 106 ? -0.904 4.796 3.005 1.00 13.15 107 MET A CA 1
ATOM 566 C C . MET A 1 106 ? -1.217 6.153 2.372 1.00 12.86 107 MET A C 1
ATOM 567 O O . MET A 1 106 ? -0.478 7.111 2.542 1.00 12.70 107 MET A O 1
ATOM 572 N N . GLN A 1 107 ? -2.320 6.214 1.633 1.00 13.23 108 GLN A N 1
ATOM 573 C CA . GLN A 1 107 ? -2.756 7.441 0.980 1.00 13.55 108 GLN A CA 1
ATOM 574 C C . GLN A 1 107 ? -3.122 8.501 2.027 1.00 13.70 108 GLN A C 1
ATOM 575 O O . GLN A 1 107 ? -2.766 9.685 1.892 1.00 13.31 108 GLN A O 1
ATOM 581 N N . MET A 1 108 ? -3.835 8.062 3.066 1.00 13.62 109 MET A N 1
ATOM 582 C CA . MET A 1 108 ? -4.209 8.941 4.162 1.00 14.01 109 MET A CA 1
ATOM 583 C C . MET A 1 108 ? -3.004 9.437 4.944 1.00 13.22 109 MET A C 1
ATOM 584 O O . MET A 1 108 ? -2.931 10.627 5.271 1.00 13.04 109 MET A O 1
ATOM 589 N N . MET A 1 109 ? -2.066 8.529 5.225 1.00 12.66 110 MET A N 1
ATOM 590 C CA . MET A 1 109 ? -0.796 8.854 5.910 1.00 12.31 110 MET A CA 1
ATOM 591 C C . MET A 1 109 ? -0.047 9.994 5.212 1.00 12.34 110 MET A C 1
ATOM 592 O O . MET A 1 109 ? 0.315 10.992 5.850 1.00 12.49 110 MET A O 1
ATOM 597 N N . ASN A 1 110 ? 0.170 9.823 3.907 1.00 11.89 111 ASN A N 1
ATOM 598 C CA . ASN A 1 110 ? 0.767 10.834 3.026 1.00 11.62 111 ASN A CA 1
ATOM 599 C C . ASN A 1 110 ? 0.034 12.185 3.076 1.00 11.77 111 ASN A C 1
ATOM 600 O O . ASN A 1 110 ? 0.662 13.230 3.186 1.00 11.62 111 ASN A O 1
ATOM 605 N N . LYS A 1 111 ? -1.295 12.126 3.000 1.00 11.94 112 LYS A N 1
ATOM 606 C CA . LYS A 1 111 ? -2.193 13.276 2.970 1.00 12.21 112 LYS A CA 1
ATOM 607 C C . LYS A 1 111 ? -2.098 14.113 4.248 1.00 12.33 112 LYS A C 1
ATOM 608 O O . LYS A 1 111 ? -2.011 15.343 4.184 1.00 12.60 112 LYS A O 1
ATOM 614 N N . VAL A 1 112 ? -2.105 13.432 5.397 1.00 12.21 113 VAL A N 1
ATOM 615 C CA . VAL A 1 112 ? -2.033 14.062 6.731 1.00 11.89 113 VAL A CA 1
ATOM 616 C C . VAL A 1 112 ? -0.738 14.844 6.937 1.00 11.72 113 VAL A C 1
ATOM 617 O O . VAL A 1 112 ? -0.705 15.815 7.686 1.00 11.85 113 VAL A O 1
ATOM 621 N N . PHE A 1 113 ? 0.324 14.429 6.251 1.00 11.63 114 PHE A N 1
ATOM 622 C CA . PHE A 1 113 ? 1.608 15.135 6.341 1.00 11.21 114 PHE A CA 1
ATOM 623 C C . PHE A 1 113 ? 1.935 16.042 5.150 1.00 11.38 114 PHE A C 1
ATOM 624 O O . PHE A 1 113 ? 3.077 16.479 4.987 1.00 10.79 114 PHE A O 1
ATOM 632 N N . GLY A 1 114 ? 0.913 16.340 4.344 1.00 11.73 115 GLY A N 1
ATOM 633 C CA . GLY A 1 114 ? 1.019 17.367 3.309 1.00 12.44 115 GLY A CA 1
ATOM 634 C C . GLY A 1 114 ? 1.194 16.873 1.886 1.00 13.09 115 GLY A C 1
ATOM 635 O O . GLY A 1 114 ? 1.389 17.688 0.966 1.00 13.23 115 GLY A O 1
ATOM 636 N N . GLY A 1 115 ? 1.126 15.554 1.692 1.00 13.20 116 GLY A N 1
ATOM 637 C CA . GLY A 1 115 ? 1.236 14.961 0.358 1.00 14.17 116 GLY A CA 1
ATOM 638 C C . GLY A 1 115 ? -0.083 14.925 -0.403 1.00 15.07 116 GLY A C 1
ATOM 639 O O . GLY A 1 115 ? -1.146 15.217 0.160 1.00 14.98 116 GLY A O 1
ATOM 640 N N . THR A 1 116 ? -0.015 14.574 -1.688 1.00 15.68 117 THR A N 1
ATOM 641 C CA . THR A 1 116 ? -1.207 14.487 -2.543 1.00 16.62 117 THR A CA 1
ATOM 642 C C . THR A 1 116 ? -1.284 13.122 -3.237 1.00 17.30 117 THR A C 1
ATOM 643 O O . THR A 1 116 ? -0.308 12.369 -3.236 1.00 17.19 117 THR A O 1
ATOM 647 N N . VAL A 1 117 ? -2.444 12.801 -3.809 1.00 18.51 118 VAL A N 1
ATOM 648 C CA . VAL A 1 117 ? -2.629 11.524 -4.527 1.00 20.15 118 VAL A CA 1
ATOM 649 C C . VAL A 1 117 ? -3.208 11.697 -5.940 1.00 20.90 118 VAL A C 1
ATOM 650 O O . VAL A 1 117 ? -3.961 12.643 -6.198 1.00 20.96 118 VAL A O 1
ATOM 654 N N . HIS A 1 118 ? -2.823 10.789 -6.845 1.00 21.93 119 HIS A N 1
ATOM 655 C CA . HIS A 1 118 ? -3.489 10.629 -8.142 1.00 22.83 119 HIS A CA 1
ATOM 656 C C . HIS A 1 118 ? -4.760 9.815 -7.963 1.00 23.82 119 HIS A C 1
ATOM 657 O O . HIS A 1 118 ? -4.762 8.774 -7.290 1.00 24.10 119 HIS A O 1
ATOM 664 N N . LYS A 1 119 ? -5.842 10.283 -8.570 1.00 24.88 120 LYS A N 1
ATOM 665 C CA . LYS A 1 119 ? -7.104 9.560 -8.535 1.00 25.72 120 LYS A CA 1
ATOM 666 C C . LYS A 1 119 ? -7.145 8.567 -9.682 1.00 26.20 120 LYS A C 1
ATOM 667 O O . LYS A 1 119 ? -6.834 8.920 -10.820 1.00 25.98 120 LYS A O 1
ATOM 673 N N . LYS A 1 120 ? -7.505 7.321 -9.358 1.00 27.06 121 LYS A N 1
ATOM 674 C CA . LYS A 1 120 ? -7.689 6.230 -10.330 1.00 27.65 121 LYS A CA 1
ATOM 675 C C . LYS A 1 120 ? -6.480 5.991 -11.247 1.00 27.69 121 LYS A C 1
ATOM 676 O O . LYS A 1 120 ? -6.633 5.765 -12.453 1.00 27.81 121 LYS A O 1
ATOM 682 N N . SER A 1 121 ? -5.282 6.042 -10.663 1.00 27.56 122 SER A N 1
ATOM 683 C CA . SER A 1 121 ? -4.038 5.792 -11.396 1.00 27.17 122 SER A CA 1
ATOM 684 C C . SER A 1 121 ? -3.797 4.302 -11.663 1.00 27.07 122 SER A C 1
ATOM 685 O O . SER A 1 121 ? -3.200 3.941 -12.678 1.00 27.01 122 SER A O 1
ATOM 688 N N . VAL A 1 122 ? -4.237 3.443 -10.743 1.00 26.96 123 VAL A N 1
ATOM 689 C CA . VAL A 1 122 ? -4.183 1.993 -10.955 1.00 26.78 123 VAL A CA 1
ATOM 690 C C . VAL A 1 122 ? -5.540 1.571 -11.4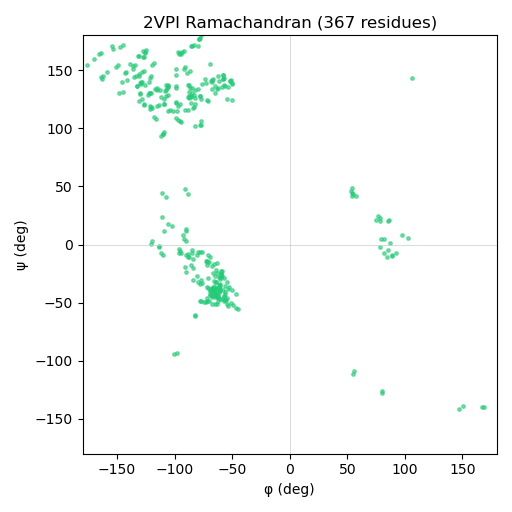99 1.00 26.95 123 VAL A C 1
ATOM 691 O O . VAL A 1 122 ? -6.525 1.546 -10.765 1.00 26.85 123 VAL A O 1
ATOM 695 N N . ARG A 1 123 ? -5.594 1.257 -12.787 1.00 27.03 124 ARG A N 1
ATOM 696 C CA . ARG A 1 123 ? -6.871 0.951 -13.425 1.00 27.89 124 ARG A CA 1
ATOM 697 C C . ARG A 1 123 ? -7.381 -0.478 -13.197 1.00 27.38 124 ARG A C 1
ATOM 698 O O . ARG A 1 123 ? -8.594 -0.719 -13.205 1.00 27.49 124 ARG A O 1
ATOM 706 N N . GLU A 1 124 ? -6.457 -1.408 -12.967 1.00 26.62 125 GLU A N 1
ATOM 707 C CA . GLU A 1 124 ? -6.794 -2.812 -12.792 1.00 26.16 125 GLU A CA 1
ATOM 708 C C . GLU A 1 124 ? -6.066 -3.440 -11.616 1.00 24.88 125 GLU A C 1
ATOM 709 O O . GLU A 1 124 ? -4.909 -3.092 -11.338 1.00 24.85 125 GLU A O 1
ATOM 715 N N . ASP A 1 125 ? -6.758 -4.355 -10.927 1.00 23.42 126 ASP A N 1
ATOM 716 C CA . ASP A 1 125 ? -6.136 -5.265 -9.963 1.00 22.05 126 ASP A CA 1
ATOM 717 C C . ASP A 1 125 ? -5.072 -6.064 -10.693 1.00 21.16 126 ASP A C 1
ATOM 718 O O . ASP A 1 125 ? -5.256 -6.443 -11.849 1.00 21.12 126 ASP A O 1
ATOM 723 N N . GLY A 1 126 ? -3.960 -6.321 -10.018 1.00 20.23 127 GLY A N 1
ATOM 724 C CA . GLY A 1 126 ? -2.905 -7.138 -10.588 1.00 19.04 127 GLY A CA 1
ATOM 725 C C . GLY A 1 126 ? -1.824 -7.523 -9.605 1.00 18.32 127 GLY A C 1
ATOM 726 O O . GLY A 1 126 ? -1.656 -6.902 -8.554 1.00 18.12 127 GLY A O 1
ATOM 727 N N . VAL A 1 127 ? -1.097 -8.574 -9.953 1.00 18.06 128 VAL A N 1
ATOM 728 C CA . VAL A 1 127 ? 0.067 -8.985 -9.186 1.00 17.83 128 VAL A CA 1
ATOM 729 C C . VAL A 1 127 ? 1.276 -8.474 -9.964 1.00 18.02 128 VAL A C 1
ATOM 730 O O . VAL A 1 127 ? 1.488 -8.853 -11.115 1.00 17.75 128 VAL A O 1
ATOM 734 N N . PHE A 1 128 ? 2.015 -7.548 -9.360 1.00 18.34 129 PHE A N 1
ATOM 735 C CA . PHE A 1 128 ? 3.132 -6.909 -10.045 1.00 18.61 129 PHE A CA 1
ATOM 736 C C . PHE A 1 128 ? 4.419 -7.136 -9.294 1.00 18.97 129 PHE A C 1
ATOM 737 O O . PHE A 1 128 ? 4.440 -7.166 -8.050 1.00 18.95 129 PHE A O 1
ATOM 745 N N . ASN A 1 129 ? 5.489 -7.309 -10.064 1.00 19.52 130 ASN A N 1
ATOM 746 C CA . ASN A 1 129 ? 6.838 -7.286 -9.542 1.00 19.81 130 ASN A CA 1
ATOM 747 C C . ASN A 1 129 ? 7.242 -5.822 -9.451 1.00 19.62 130 ASN A C 1
ATOM 748 O O . ASN A 1 129 ? 7.065 -5.074 -10.411 1.00 19.74 130 ASN A O 1
ATOM 753 N N . ILE A 1 130 ? 7.734 -5.411 -8.280 1.00 19.09 131 ILE A N 1
ATOM 754 C CA . ILE A 1 130 ? 8.083 -4.010 -8.009 1.00 18.31 131 ILE A CA 1
ATOM 755 C C . ILE A 1 130 ? 9.508 -3.905 -7.484 1.00 18.01 131 ILE A C 1
ATOM 756 O O . ILE A 1 130 ? 10.071 -4.906 -7.036 1.00 17.89 131 ILE A O 1
ATOM 761 N N . SER A 1 131 ? 10.097 -2.709 -7.552 1.00 17.70 132 SER A N 1
ATOM 762 C CA . SER A 1 131 ? 11.384 -2.471 -6.920 1.00 17.99 132 SER A CA 1
ATOM 763 C C . SER A 1 131 ? 11.213 -2.104 -5.445 1.00 17.80 132 SER A C 1
ATOM 764 O O . SER A 1 131 ? 10.356 -1.298 -5.081 1.00 17.50 132 SER A O 1
ATOM 767 N N . VAL A 1 132 ? 12.044 -2.720 -4.608 1.00 17.78 133 VAL A N 1
ATOM 768 C CA . VAL A 1 132 ? 11.980 -2.580 -3.160 1.00 17.47 133 VAL A CA 1
ATOM 769 C C . VAL A 1 132 ? 13.291 -2.029 -2.588 1.00 17.37 133 VAL A C 1
ATOM 770 O O . VAL A 1 132 ? 14.371 -2.527 -2.909 1.00 17.02 133 VAL A O 1
ATOM 774 N N . ASP A 1 133 ? 13.184 -0.994 -1.750 1.00 17.27 134 ASP A N 1
ATOM 775 C CA . ASP A 1 133 ? 14.312 -0.545 -0.941 1.00 17.29 134 ASP A CA 1
ATOM 776 C C . ASP A 1 133 ? 14.482 -1.511 0.227 1.00 17.50 134 ASP A C 1
ATOM 777 O O . ASP A 1 133 ? 13.729 -1.478 1.212 1.00 17.27 134 ASP A O 1
ATOM 782 N N . ASN A 1 134 ? 15.489 -2.365 0.067 1.00 17.51 135 ASN A N 1
ATOM 783 C CA . ASN A 1 134 ? 15.875 -3.430 0.981 1.00 17.61 135 ASN A CA 1
ATOM 784 C C . ASN A 1 134 ? 16.428 -3.017 2.321 1.00 16.93 135 ASN A C 1
ATOM 785 O O . ASN A 1 134 ? 16.515 -3.849 3.228 1.00 16.59 135 ASN A O 1
ATOM 790 N N . THR A 1 135 ? 16.859 -1.761 2.407 1.00 16.41 136 THR A N 1
ATOM 791 C CA . THR A 1 135 ? 17.540 -1.234 3.588 1.00 16.06 136 THR A CA 1
ATOM 792 C C . THR A 1 135 ? 16.553 -0.545 4.501 1.00 15.76 136 THR A C 1
ATOM 793 O O . THR A 1 135 ? 16.922 -0.111 5.594 1.00 15.98 136 THR A O 1
ATOM 797 N N . CYS A 1 136 ? 15.312 -0.433 4.036 1.00 15.39 137 CYS A N 1
ATOM 798 C CA . CYS A 1 136 ? 14.213 0.096 4.847 1.00 15.20 137 CYS A CA 1
ATOM 799 C C . CYS A 1 136 ? 13.772 -0.973 5.841 1.00 14.75 137 CYS A C 1
ATOM 800 O O . CYS A 1 136 ? 13.681 -2.148 5.488 1.00 14.69 137 CYS A O 1
ATOM 803 N N . SER A 1 137 ? 13.511 -0.555 7.077 1.00 14.61 138 SER A N 1
ATOM 804 C CA . SER A 1 137 ? 13.086 -1.446 8.166 1.00 14.17 138 SER A CA 1
ATOM 805 C C . SER A 1 137 ? 11.979 -2.422 7.764 1.00 13.60 138 SER A C 1
ATOM 806 O O . SER A 1 137 ? 12.024 -3.607 8.121 1.00 13.28 138 SER A O 1
ATOM 809 N N . LEU A 1 138 ? 10.993 -1.917 7.021 1.00 13.12 139 LEU A N 1
ATOM 810 C CA . LEU A 1 138 ? 9.817 -2.694 6.635 1.00 12.43 139 LEU A CA 1
ATOM 811 C C . LEU A 1 138 ? 10.147 -3.856 5.686 1.00 12.39 139 LEU A C 1
ATOM 812 O O . LEU A 1 138 ? 9.479 -4.904 5.715 1.00 12.10 139 LEU A O 1
ATOM 817 N N . PHE A 1 139 ? 11.177 -3.675 4.859 1.00 11.92 140 PHE A N 1
ATOM 818 C CA . PHE A 1 139 ? 11.437 -4.598 3.755 1.00 12.10 140 PHE A CA 1
ATOM 819 C C . PHE A 1 139 ? 12.712 -5.428 3.967 1.00 12.47 140 PHE A C 1
ATOM 820 O O . PHE A 1 139 ? 13.319 -5.934 3.008 1.00 11.57 140 PHE A O 1
ATOM 828 N N . ARG A 1 140 ? 13.087 -5.558 5.239 1.00 12.75 141 ARG A N 1
ATOM 829 C CA . ARG A 1 140 ? 14.235 -6.327 5.653 1.00 13.87 141 ARG A CA 1
ATOM 830 C C . ARG A 1 140 ? 14.058 -7.815 5.345 1.00 14.04 141 ARG A C 1
ATOM 831 O O . ARG A 1 140 ? 13.027 -8.406 5.694 1.00 14.10 141 ARG A O 1
ATOM 839 N N . GLY A 1 141 ? 15.069 -8.407 4.701 1.00 13.90 142 GLY A N 1
ATOM 840 C CA . GLY A 1 141 ? 15.030 -9.810 4.296 1.00 13.75 142 GLY A CA 1
ATOM 841 C C . GLY A 1 141 ? 14.387 -10.021 2.936 1.00 14.32 142 GLY A C 1
ATOM 842 O O . GLY A 1 141 ? 14.267 -11.151 2.470 1.00 14.57 142 GLY A O 1
ATOM 843 N N . LEU A 1 142 ? 13.974 -8.935 2.288 1.00 14.63 143 LEU A N 1
ATOM 844 C CA . LEU A 1 142 ? 13.383 -9.036 0.968 1.00 15.09 143 LEU A CA 1
ATOM 845 C C . LEU A 1 142 ? 14.454 -8.897 -0.123 1.00 15.44 143 LEU A C 1
ATOM 846 O O . LEU A 1 142 ? 15.589 -8.524 0.159 1.00 15.21 143 LEU A O 1
ATOM 851 N N . GLN A 1 143 ? 14.092 -9.243 -1.350 1.00 15.66 144 GLN A N 1
ATOM 852 C CA . GLN A 1 143 ? 14.936 -8.981 -2.509 1.00 16.79 144 GLN A CA 1
ATOM 853 C C . GLN A 1 143 ? 14.729 -7.532 -3.001 1.00 16.99 144 GLN A C 1
ATOM 854 O O . GLN A 1 143 ? 13.850 -6.819 -2.506 1.00 16.56 144 GLN A O 1
ATOM 860 N N . LYS A 1 144 ? 15.561 -7.088 -3.942 1.00 17.32 145 LYS A N 1
ATOM 861 C CA . LYS A 1 144 ? 15.438 -5.744 -4.514 1.00 18.01 145 LYS A CA 1
ATOM 862 C C . LYS A 1 144 ? 14.217 -5.665 -5.426 1.00 17.64 145 LYS A C 1
ATOM 863 O O . LYS A 1 144 ? 13.779 -4.581 -5.821 1.00 17.51 145 LYS A O 1
ATOM 869 N N . GLU A 1 145 ? 13.681 -6.832 -5.769 1.00 17.59 146 GLU A N 1
ATOM 870 C CA . GLU A 1 145 ? 12.445 -6.932 -6.534 1.00 17.61 146 GLU A CA 1
ATOM 871 C C . GLU A 1 145 ? 11.520 -7.901 -5.834 1.00 16.55 146 GLU A C 1
ATOM 872 O O . GLU A 1 145 ? 11.974 -8.927 -5.338 1.00 16.71 146 GLU A O 1
ATOM 878 N N . GLU A 1 146 ? 10.231 -7.565 -5.783 1.00 15.79 147 GLU A N 1
ATOM 879 C CA . GLU A 1 146 ? 9.247 -8.373 -5.048 1.00 15.47 147 GLU A CA 1
ATOM 880 C C . GLU A 1 146 ? 7.914 -8.406 -5.776 1.00 14.89 147 GLU A C 1
ATOM 881 O O . GLU A 1 146 ? 7.536 -7.432 -6.414 1.00 14.79 147 GLU A O 1
ATOM 887 N N . VAL A 1 147 ? 7.208 -9.527 -5.654 1.00 14.40 148 VAL A N 1
ATOM 888 C CA . VAL A 1 147 ? 5.902 -9.729 -6.288 1.00 14.15 148 VAL A CA 1
ATOM 889 C C . VAL A 1 147 ? 4.770 -9.441 -5.299 1.00 13.62 148 VAL A C 1
ATOM 890 O O . VAL A 1 147 ? 4.663 -10.086 -4.262 1.00 13.37 148 VAL A O 1
ATOM 894 N N . VAL A 1 148 ? 3.937 -8.459 -5.628 1.00 13.29 149 VAL A N 1
ATOM 895 C CA . VAL A 1 148 ? 2.913 -7.959 -4.697 1.00 13.15 149 VAL A CA 1
ATOM 896 C C . VAL A 1 148 ? 1.545 -7.777 -5.375 1.00 13.07 149 VAL A C 1
ATOM 897 O O . VAL A 1 148 ? 1.472 -7.572 -6.583 1.00 12.70 149 VAL A O 1
ATOM 901 N N . LEU A 1 149 ? 0.473 -7.849 -4.589 1.00 13.67 150 LEU A N 1
ATOM 902 C CA . LEU A 1 149 ? -0.878 -7.543 -5.073 1.00 14.10 150 LEU A CA 1
ATOM 903 C C . LEU A 1 149 ? -1.235 -6.044 -4.940 1.00 14.63 150 LEU A C 1
ATOM 904 O O . LEU A 1 149 ? -1.319 -5.499 -3.840 1.00 14.57 150 LEU A O 1
ATOM 909 N N . LEU A 1 150 ? -1.437 -5.386 -6.074 1.00 15.56 151 LEU A N 1
ATOM 910 C CA . LEU A 1 150 ? -1.966 -4.026 -6.102 1.00 16.13 151 LEU A CA 1
ATOM 911 C C . LEU A 1 150 ? -3.399 -4.043 -6.595 1.00 16.58 151 LEU A C 1
ATOM 912 O O . LEU A 1 150 ? -3.692 -4.619 -7.652 1.00 16.78 151 LEU A O 1
ATOM 917 N N . THR A 1 151 ? -4.289 -3.420 -5.824 1.00 17.06 152 THR A N 1
ATOM 918 C CA . THR A 1 151 ? -5.686 -3.288 -6.197 1.00 17.78 152 THR A CA 1
ATOM 919 C C . THR A 1 151 ? -5.921 -1.980 -6.968 1.00 18.43 152 THR A C 1
ATOM 920 O O . THR A 1 151 ? -5.207 -0.990 -6.757 1.00 18.75 152 THR A O 1
ATOM 924 N N . HIS A 1 152 ? -6.918 -1.983 -7.855 1.00 18.73 153 HIS A N 1
ATOM 925 C CA . HIS A 1 152 ? -7.274 -0.784 -8.619 1.00 19.71 153 HIS A CA 1
ATOM 926 C C . HIS A 1 152 ? -7.629 0.388 -7.700 1.00 19.67 153 HIS A C 1
ATOM 927 O O . HIS A 1 152 ? -8.247 0.205 -6.648 1.00 20.12 153 HIS A O 1
ATOM 934 N N . GLY A 1 153 ? -7.229 1.587 -8.099 1.00 19.80 154 GLY A N 1
ATOM 935 C CA . GLY A 1 153 ? -7.589 2.781 -7.364 1.00 20.07 154 GLY A CA 1
ATOM 936 C C . GLY A 1 153 ? -6.555 3.871 -7.483 1.00 20.40 154 GLY A C 1
ATOM 937 O O . GLY A 1 153 ? -5.993 4.095 -8.548 1.00 20.44 154 GLY A O 1
ATOM 938 N N . ASP A 1 154 ? -6.302 4.535 -6.364 1.00 20.81 155 ASP A N 1
ATOM 939 C CA . ASP A 1 154 ? -5.459 5.706 -6.316 1.00 21.20 155 ASP A CA 1
ATOM 940 C C . ASP A 1 154 ? -4.024 5.359 -5.931 1.00 21.18 155 ASP A C 1
ATOM 941 O O . ASP A 1 154 ? -3.750 4.263 -5.431 1.00 21.24 155 ASP A O 1
ATOM 946 N N . SER A 1 155 ? -3.115 6.304 -6.172 1.00 21.18 156 SER A N 1
ATOM 947 C CA . SER A 1 155 ? -1.718 6.193 -5.737 1.00 21.16 156 SER A CA 1
ATOM 948 C C . SER A 1 155 ? -1.103 7.568 -5.485 1.00 21.09 156 SER A C 1
ATOM 949 O O . SER A 1 155 ? -1.491 8.558 -6.108 1.00 21.74 156 SER A O 1
ATOM 952 N N . VAL A 1 156 ? -0.119 7.604 -4.592 1.00 20.79 157 VAL A N 1
ATOM 953 C CA . VAL A 1 156 ? 0.569 8.832 -4.189 1.00 20.33 157 VAL A CA 1
ATOM 954 C C . VAL A 1 156 ? 1.137 9.654 -5.358 1.00 20.49 157 VAL A C 1
ATOM 955 O O . VAL A 1 156 ? 1.729 9.104 -6.288 1.00 20.75 157 VAL A O 1
ATOM 959 N N . ASP A 1 157 ? 0.936 10.969 -5.307 1.00 20.52 158 ASP A N 1
ATOM 960 C CA . ASP A 1 157 ? 1.542 11.890 -6.266 1.00 20.47 158 ASP A CA 1
ATOM 961 C C . ASP A 1 157 ? 2.766 12.543 -5.616 1.00 20.58 158 ASP A C 1
ATOM 962 O O . ASP A 1 157 ? 3.870 11.978 -5.644 1.00 20.75 158 ASP A O 1
ATOM 967 N N . LYS A 1 158 ? 2.582 13.723 -5.026 1.00 20.35 159 LYS A N 1
ATOM 968 C CA . LYS A 1 158 ? 3.644 14.345 -4.253 1.00 20.12 159 LYS A CA 1
ATOM 969 C C . LYS A 1 158 ? 3.755 13.697 -2.887 1.00 19.57 159 LYS A C 1
ATOM 970 O O . LYS A 1 158 ? 2.773 13.558 -2.164 1.00 19.32 159 LYS A O 1
ATOM 976 N N . VAL A 1 159 ? 4.974 13.278 -2.565 1.00 19.50 160 VAL A N 1
ATOM 977 C CA . VAL A 1 159 ? 5.269 12.557 -1.340 1.00 18.92 160 VAL A CA 1
ATOM 978 C C . VAL A 1 159 ? 5.504 13.589 -0.257 1.00 18.83 160 VAL A C 1
ATOM 979 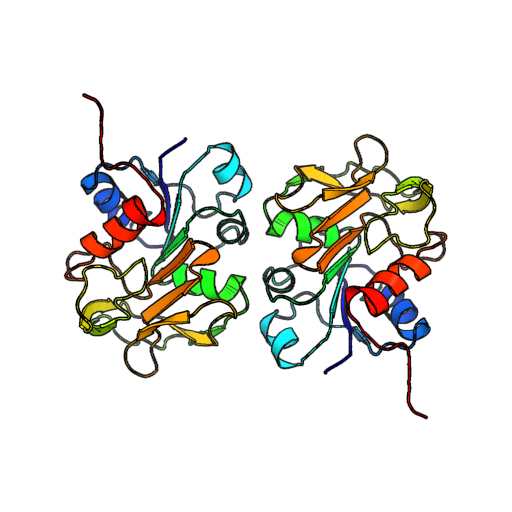O O . VAL A 1 159 ? 6.303 14.503 -0.437 1.00 18.79 160 VAL A O 1
ATOM 983 N N . ALA A 1 160 ? 4.775 13.448 0.851 1.00 18.38 161 ALA A N 1
ATOM 984 C CA . ALA A 1 160 ? 4.899 14.335 2.006 1.00 18.21 161 ALA A CA 1
ATOM 985 C C . ALA A 1 160 ? 6.365 14.447 2.436 1.00 18.35 161 ALA A C 1
ATOM 986 O O . ALA A 1 160 ? 7.094 13.458 2.382 1.00 18.10 161 ALA A O 1
ATOM 988 N N . ASP A 1 161 ? 6.785 15.655 2.831 1.00 18.42 162 ASP A N 1
ATOM 989 C CA . ASP A 1 161 ? 8.127 15.899 3.346 1.00 18.52 162 ASP A CA 1
ATOM 990 C C . ASP A 1 161 ? 8.375 15.012 4.541 1.00 17.90 162 ASP A C 1
ATOM 991 O O . ASP A 1 161 ? 7.471 14.781 5.341 1.00 17.92 162 ASP A O 1
ATOM 996 N N . GLY A 1 162 ? 9.604 14.531 4.676 1.00 17.56 163 GLY A N 1
ATOM 997 C CA . GLY A 1 162 ? 9.939 13.613 5.760 1.00 17.08 163 GLY A CA 1
ATOM 998 C C . GLY A 1 162 ? 9.714 12.149 5.415 1.00 16.61 163 GLY A C 1
ATOM 999 O O . GLY A 1 162 ? 10.114 11.270 6.176 1.00 16.88 163 GLY A O 1
ATOM 1000 N N . PHE A 1 163 ? 9.076 11.890 4.275 1.00 15.92 164 PHE A N 1
ATOM 1001 C CA . PHE A 1 163 ? 8.904 10.529 3.771 1.00 15.58 164 PHE A CA 1
ATOM 1002 C C . PHE A 1 163 ? 9.822 10.268 2.589 1.00 15.57 164 PHE A C 1
ATOM 1003 O O . PHE A 1 163 ? 9.959 11.125 1.705 1.00 15.51 164 PHE A O 1
ATOM 1011 N N . LYS A 1 164 ? 10.463 9.097 2.606 1.00 15.24 165 LYS A N 1
ATOM 1012 C CA . LYS A 1 164 ? 11.221 8.578 1.469 1.00 15.40 165 LYS A CA 1
ATOM 1013 C C . LYS A 1 164 ? 10.365 7.562 0.712 1.00 14.76 165 LYS A C 1
ATOM 1014 O O . LYS A 1 164 ? 9.509 6.890 1.311 1.00 14.56 165 LYS A O 1
ATOM 1020 N N . VAL A 1 165 ? 10.599 7.452 -0.591 1.00 13.69 166 VAL A N 1
ATOM 1021 C CA . VAL A 1 165 ? 10.001 6.388 -1.378 1.00 13.34 166 VAL A CA 1
ATOM 1022 C C . VAL A 1 165 ? 10.847 5.135 -1.190 1.00 13.17 166 VAL A C 1
ATOM 1023 O O . VAL A 1 165 ? 12.074 5.175 -1.381 1.00 13.15 166 VAL A O 1
ATOM 1027 N N . VAL A 1 166 ? 10.197 4.036 -0.794 1.00 12.59 167 VAL A N 1
ATOM 1028 C CA . VAL A 1 166 ? 10.907 2.781 -0.495 1.00 12.44 167 VAL A CA 1
ATOM 1029 C C . VAL A 1 166 ? 10.458 1.600 -1.366 1.00 13.22 167 VAL A C 1
ATOM 1030 O O . VAL A 1 166 ? 10.946 0.482 -1.217 1.00 13.34 167 VAL A O 1
ATOM 1034 N N . ALA A 1 167 ? 9.515 1.857 -2.263 1.00 13.65 168 ALA A N 1
ATOM 1035 C CA . ALA A 1 167 ? 9.117 0.890 -3.266 1.00 15.00 168 ALA A CA 1
ATOM 1036 C C . ALA A 1 167 ? 8.451 1.626 -4.422 1.00 15.85 168 ALA A C 1
ATOM 1037 O O . ALA A 1 167 ? 7.829 2.652 -4.217 1.00 15.40 168 ALA A O 1
ATOM 1039 N N . ARG A 1 168 ? 8.605 1.103 -5.632 1.00 17.64 169 ARG A N 1
ATOM 1040 C CA . ARG A 1 168 ? 7.951 1.689 -6.803 1.00 19.86 169 ARG A CA 1
ATOM 1041 C C . ARG A 1 168 ? 7.956 0.778 -8.009 1.00 21.02 169 ARG A C 1
ATOM 1042 O O . ARG A 1 168 ? 8.681 -0.220 -8.055 1.00 21.45 169 ARG A O 1
ATOM 1050 N N . SER A 1 169 ? 7.088 1.137 -8.953 1.00 22.22 170 SER A N 1
ATOM 1051 C CA A SER A 1 169 ? 7.154 0.659 -10.327 0.50 22.81 170 SER A CA 1
ATOM 1052 C CA B SER A 1 169 ? 7.195 0.687 -10.336 0.50 22.70 170 SER A CA 1
ATOM 1053 C C . SER A 1 169 ? 6.658 1.768 -11.254 1.00 23.35 170 SER A C 1
ATOM 1054 O O . SER A 1 169 ? 5.435 1.954 -11.398 1.00 23.76 170 SER A O 1
ATOM 1059 N N . GLY A 1 170 ? 7.591 2.505 -11.853 1.00 23.61 171 GLY A N 1
ATOM 1060 C CA . GLY A 1 170 ? 7.256 3.558 -12.796 1.00 24.40 171 GLY A CA 1
ATOM 1061 C C . GLY A 1 170 ? 6.823 4.856 -12.131 1.00 24.92 171 GLY A C 1
ATOM 1062 O O . GLY A 1 170 ? 7.542 5.412 -11.291 1.00 24.73 171 GLY A O 1
ATOM 1063 N N . ASN A 1 171 ? 5.646 5.343 -12.528 1.00 24.87 172 ASN A N 1
ATOM 1064 C CA . ASN A 1 171 ? 5.049 6.517 -11.914 1.00 24.69 172 ASN A CA 1
ATOM 1065 C C . ASN A 1 171 ? 4.412 6.144 -10.580 1.00 23.60 172 ASN A C 1
ATOM 1066 O O . ASN A 1 171 ? 3.939 7.015 -9.845 1.00 23.93 172 ASN A O 1
ATOM 1071 N N . ILE A 1 172 ? 4.383 4.851 -10.280 1.00 21.89 173 ILE A N 1
ATOM 1072 C CA . ILE A 1 172 ? 3.607 4.360 -9.158 1.00 20.31 173 ILE A CA 1
ATOM 1073 C C . ILE A 1 172 ? 4.483 4.148 -7.924 1.00 19.15 173 ILE A C 1
ATOM 1074 O O . ILE A 1 172 ? 5.337 3.270 -7.884 1.00 19.05 173 ILE A O 1
ATOM 1079 N N . VAL A 1 173 ? 4.287 5.019 -6.942 1.00 17.39 174 VAL A N 1
ATOM 1080 C CA . VAL A 1 173 ? 4.892 4.874 -5.650 1.00 15.90 174 VAL A CA 1
ATOM 1081 C C . VAL A 1 173 ? 4.159 3.711 -4.977 1.00 15.12 174 VAL A C 1
ATOM 1082 O O . VAL A 1 173 ? 2.922 3.717 -4.870 1.00 14.94 174 VAL A O 1
ATOM 1086 N N . ALA A 1 174 ? 4.930 2.716 -4.547 1.00 13.50 175 ALA A N 1
ATOM 1087 C CA . ALA A 1 174 ? 4.378 1.513 -3.957 1.00 12.68 175 ALA A CA 1
ATOM 1088 C C . ALA A 1 174 ? 4.656 1.402 -2.453 1.00 11.97 175 ALA A C 1
ATOM 1089 O O . ALA A 1 174 ? 4.091 0.545 -1.781 1.00 11.45 175 ALA A O 1
ATOM 1091 N N . GLY A 1 175 ? 5.497 2.299 -1.930 1.00 11.60 176 GLY A N 1
ATOM 1092 C CA . GLY A 1 175 ? 5.878 2.289 -0.506 1.00 10.91 176 GLY A CA 1
ATOM 1093 C C . GLY A 1 175 ? 6.495 3.597 -0.039 1.00 10.29 176 GLY A C 1
ATOM 1094 O O . GLY A 1 175 ? 7.234 4.225 -0.789 1.00 10.00 176 GLY A O 1
ATOM 1095 N N . ILE A 1 176 ? 6.187 4.007 1.193 1.00 10.00 177 ILE A N 1
ATOM 1096 C CA . ILE A 1 176 ? 6.813 5.192 1.819 1.00 10.29 177 ILE A CA 1
ATOM 1097 C C . ILE A 1 176 ? 7.209 4.954 3.277 1.00 10.53 177 ILE A C 1
ATOM 1098 O O . ILE A 1 176 ? 6.587 4.157 3.968 1.00 10.86 177 ILE A O 1
ATOM 1103 N N . ALA A 1 177 ? 8.243 5.645 3.739 1.00 10.88 178 ALA A N 1
ATOM 1104 C CA . ALA A 1 177 ? 8.715 5.497 5.119 1.00 11.70 178 ALA A CA 1
ATOM 1105 C C . ALA A 1 177 ? 9.224 6.800 5.717 1.00 12.27 178 ALA A C 1
ATOM 1106 O O . ALA A 1 177 ? 10.013 7.512 5.098 1.00 12.27 178 ALA A O 1
ATOM 1108 N N . ASN A 1 178 ? 8.752 7.100 6.923 1.00 13.21 179 ASN A N 1
ATOM 1109 C CA . ASN A 1 178 ? 9.388 8.080 7.800 1.00 14.23 179 ASN A CA 1
ATOM 1110 C C . ASN A 1 178 ? 9.957 7.284 8.970 1.00 14.74 179 ASN A C 1
ATOM 1111 O O . ASN A 1 178 ? 9.253 6.989 9.932 1.00 15.12 179 ASN A O 1
ATOM 1116 N N . GLU A 1 179 ? 11.222 6.903 8.869 1.00 15.61 180 GLU A N 1
ATOM 1117 C CA . GLU A 1 179 ? 11.819 5.961 9.826 1.00 16.62 180 GLU A CA 1
ATOM 1118 C C . GLU A 1 179 ? 11.926 6.513 11.247 1.00 16.73 180 GLU A C 1
ATOM 1119 O O . GLU A 1 179 ? 11.694 5.782 12.210 1.00 17.34 180 GLU A O 1
ATOM 1125 N N . SER A 1 180 ? 12.255 7.797 11.377 1.00 16.93 181 SER A N 1
ATOM 1126 C CA . SER A 1 180 ? 12.357 8.440 12.692 1.00 17.03 181 SER A CA 1
ATOM 1127 C C . SER A 1 180 ? 11.011 8.416 13.421 1.00 16.66 181 SER A C 1
ATOM 1128 O O . SER A 1 180 ? 10.965 8.221 14.638 1.00 17.14 181 SER A O 1
ATOM 1131 N N . LYS A 1 181 ? 9.922 8.579 12.674 1.00 16.04 182 LYS A N 1
ATOM 1132 C CA . LYS A 1 181 ? 8.562 8.563 13.252 1.00 15.31 182 LYS A CA 1
ATOM 1133 C C . LYS A 1 181 ? 7.927 7.173 13.344 1.00 14.68 182 LYS A C 1
ATOM 1134 O O . LYS A 1 181 ? 6.871 7.005 13.963 1.00 14.53 182 LYS A O 1
ATOM 1140 N N . LYS A 1 182 ? 8.586 6.181 12.745 1.00 13.91 183 LYS A N 1
ATOM 1141 C CA . LYS A 1 182 ? 8.037 4.828 12.606 1.00 13.52 183 LYS A CA 1
ATOM 1142 C C . LYS A 1 182 ? 6.673 4.822 11.916 1.00 12.70 183 LYS A C 1
ATOM 1143 O O . LYS A 1 182 ? 5.742 4.133 12.332 1.00 12.15 183 LYS A O 1
ATOM 1149 N N . LEU A 1 183 ? 6.576 5.611 10.852 1.00 11.94 184 LEU A N 1
ATOM 1150 C CA . LEU A 1 183 ? 5.385 5.643 10.021 1.00 11.36 184 LEU A CA 1
ATOM 1151 C C . LEU A 1 183 ? 5.730 4.999 8.694 1.00 10.72 184 LEU A C 1
ATOM 1152 O O . LEU A 1 183 ? 6.663 5.433 8.021 1.00 11.46 184 LEU A O 1
ATOM 1157 N N . TYR A 1 184 ? 5.018 3.940 8.335 1.00 10.31 185 TYR A N 1
ATOM 1158 C CA . TYR A 1 184 ? 5.303 3.199 7.096 1.00 10.00 185 TYR A CA 1
ATOM 1159 C C . TYR A 1 184 ? 4.051 3.013 6.263 1.00 10.13 185 TYR A C 1
ATOM 1160 O O . TYR A 1 184 ? 2.973 2.716 6.796 1.00 10.11 185 TYR A O 1
ATOM 1169 N N . GLY A 1 185 ? 4.199 3.195 4.952 1.00 10.09 186 GLY A N 1
ATOM 1170 C CA . GLY A 1 185 ? 3.106 2.987 4.016 1.00 10.00 186 GLY A CA 1
ATOM 1171 C C . GLY A 1 185 ? 3.442 1.963 2.953 1.00 10.00 186 GLY A C 1
ATOM 1172 O O . GLY A 1 185 ? 4.555 1.927 2.449 1.00 10.00 186 GLY A O 1
ATOM 1173 N N . ALA A 1 186 ? 2.475 1.120 2.625 1.00 10.00 187 ALA A N 1
ATOM 1174 C CA . ALA A 1 186 ? 2.592 0.181 1.514 1.00 10.00 187 ALA A CA 1
ATOM 1175 C C . ALA A 1 186 ? 1.333 0.305 0.671 1.00 10.09 187 ALA A C 1
ATOM 1176 O O . ALA A 1 186 ? 0.202 0.178 1.180 1.00 10.00 187 ALA A O 1
ATOM 1178 N N . GLN A 1 187 ? 1.516 0.594 -0.612 1.00 10.35 188 GLN A N 1
ATOM 1179 C CA . GLN A 1 187 ? 0.378 0.744 -1.507 1.00 10.47 188 GLN A CA 1
ATOM 1180 C C . GLN A 1 187 ? -0.274 -0.608 -1.715 1.00 10.46 188 GLN A C 1
ATOM 1181 O O . GLN A 1 187 ? -1.495 -0.716 -1.724 1.00 11.61 188 GLN A O 1
ATOM 1187 N N . PHE A 1 188 ? 0.544 -1.640 -1.847 1.00 10.07 189 PHE A N 1
ATOM 1188 C CA . PHE A 1 188 ? 0.068 -3.004 -2.076 1.00 10.13 189 PHE A CA 1
ATOM 1189 C C . PHE A 1 188 ? -0.441 -3.652 -0.779 1.00 10.41 189 PHE A C 1
ATOM 1190 O O . PHE A 1 188 ? -0.369 -3.040 0.301 1.00 10.12 189 PHE A O 1
ATOM 1198 N N . HIS A 1 189 ? -0.943 -4.885 -0.886 1.00 10.44 190 HIS A N 1
ATOM 1199 C CA . HIS A 1 189 ? -1.614 -5.542 0.239 1.00 10.81 190 HIS A CA 1
ATOM 1200 C C . HIS A 1 189 ? -0.780 -6.693 0.785 1.00 10.55 190 HIS A C 1
ATOM 1201 O O . HIS A 1 189 ? -0.863 -7.801 0.260 1.00 10.77 190 HIS A O 1
ATOM 1208 N N . PRO A 1 190 ? 0.024 -6.443 1.848 1.00 10.53 191 PRO A N 1
ATOM 1209 C CA . PRO A 1 190 ? 0.869 -7.512 2.399 1.00 10.33 191 PRO A CA 1
ATOM 1210 C C . PRO A 1 190 ? 0.078 -8.605 3.114 1.00 10.61 191 PRO A C 1
ATOM 1211 O O . PRO A 1 190 ? 0.613 -9.670 3.353 1.00 11.07 191 PRO A O 1
ATOM 1215 N N . GLU A 1 191 ? -1.186 -8.340 3.438 1.00 11.05 192 GLU A N 1
ATOM 1216 C CA . GLU A 1 191 ? -2.004 -9.241 4.258 1.00 11.50 192 GLU A CA 1
ATOM 1217 C C . GLU A 1 191 ? -2.577 -10.402 3.438 1.00 11.73 192 GLU A C 1
ATOM 1218 O O . GLU A 1 191 ? -3.167 -11.350 3.991 1.00 11.71 192 GLU A O 1
ATOM 1224 N N . VAL A 1 192 ? -2.404 -10.318 2.120 1.00 11.69 193 VAL A N 1
ATOM 1225 C CA . VAL A 1 192 ? -2.917 -11.342 1.202 1.00 11.85 193 VAL A CA 1
ATOM 1226 C C . VAL A 1 192 ? -1.770 -12.212 0.678 1.00 11.66 193 VAL A C 1
ATOM 1227 O O . VAL A 1 192 ? -0.707 -11.699 0.338 1.00 11.15 193 VAL A O 1
ATOM 1231 N N . GLY A 1 193 ? -2.005 -13.528 0.621 1.00 11.98 194 GLY A N 1
ATOM 1232 C CA . GLY A 1 193 ? -0.987 -14.506 0.241 1.00 12.05 194 GLY A CA 1
ATOM 1233 C C . GLY A 1 193 ? -0.410 -14.283 -1.141 1.00 12.28 194 GLY A C 1
ATOM 1234 O O . GLY A 1 193 ? 0.730 -14.656 -1.401 1.00 12.66 194 GLY A O 1
ATOM 1235 N N . LEU A 1 194 ? -1.197 -13.665 -2.024 1.00 12.27 195 LEU A N 1
ATOM 1236 C CA . LEU A 1 194 ? -0.727 -13.262 -3.353 1.00 12.12 195 LEU A CA 1
ATOM 1237 C C . LEU A 1 194 ? 0.453 -12.290 -3.309 1.00 12.41 195 LEU A C 1
ATOM 1238 O O . LEU A 1 194 ? 1.217 -12.198 -4.280 1.00 13.27 195 LEU A O 1
ATOM 1243 N N . THR A 1 195 ? 0.595 -11.548 -2.211 1.00 12.03 196 THR A N 1
ATOM 1244 C CA . THR A 1 195 ? 1.820 -10.795 -1.974 1.00 12.18 196 THR A CA 1
ATOM 1245 C C . THR A 1 195 ? 2.838 -11.772 -1.377 1.00 12.76 196 THR A C 1
ATOM 1246 O O . THR A 1 195 ? 2.775 -12.108 -0.182 1.00 12.60 196 THR A O 1
ATOM 1250 N N . GLU A 1 196 ? 3.762 -12.232 -2.220 1.00 13.17 197 GLU A N 1
ATOM 1251 C CA . GLU A 1 196 ? 4.593 -13.399 -1.895 1.00 13.97 197 GLU A CA 1
ATOM 1252 C C . GLU A 1 196 ? 5.203 -13.382 -0.493 1.00 14.00 197 GLU A C 1
ATOM 1253 O O . GLU A 1 196 ? 5.030 -14.338 0.270 1.00 14.11 197 GLU A O 1
ATOM 1259 N N . ASN A 1 197 ? 5.923 -12.308 -0.164 1.00 14.05 198 ASN A N 1
ATOM 1260 C CA . ASN A 1 197 ? 6.515 -12.166 1.173 1.00 14.24 198 ASN A CA 1
ATOM 1261 C C . ASN A 1 197 ? 5.821 -11.108 2.053 1.00 14.01 198 ASN A C 1
ATOM 1262 O O . ASN A 1 197 ? 6.474 -10.352 2.776 1.00 13.89 198 ASN A O 1
ATOM 1267 N N . GLY A 1 198 ? 4.490 -11.079 1.990 1.00 13.60 199 GLY A N 1
ATOM 1268 C CA . GLY A 1 198 ? 3.691 -10.180 2.818 1.00 13.57 199 GLY A CA 1
ATOM 1269 C C . GLY A 1 198 ? 3.787 -10.451 4.312 1.00 13.65 199 GLY A C 1
ATOM 1270 O O . GLY A 1 198 ? 3.703 -9.524 5.113 1.00 13.97 199 GLY A O 1
ATOM 1271 N N . LYS A 1 199 ? 3.964 -11.715 4.688 1.00 13.75 200 LYS A N 1
ATOM 1272 C CA . LYS A 1 199 ? 4.170 -12.090 6.088 1.00 14.05 200 LYS A CA 1
ATOM 1273 C C . LYS A 1 199 ? 5.460 -11.532 6.675 1.00 13.29 200 LYS A C 1
ATOM 1274 O O . LYS A 1 199 ? 5.496 -11.182 7.849 1.00 13.61 200 LYS A O 1
ATOM 1280 N N . VAL A 1 200 ? 6.516 -11.495 5.862 1.00 12.81 201 VAL A N 1
ATOM 1281 C CA . VAL A 1 200 ? 7.818 -10.978 6.267 1.00 12.26 201 VAL A CA 1
ATOM 1282 C C . VAL A 1 200 ? 7.696 -9.472 6.568 1.00 11.76 201 VAL A C 1
ATOM 1283 O O . VAL A 1 200 ? 8.239 -8.989 7.556 1.00 11.93 201 VAL A O 1
ATOM 1287 N N . ILE A 1 201 ? 6.955 -8.758 5.725 1.00 11.09 202 ILE A N 1
ATOM 1288 C CA . ILE A 1 201 ? 6.712 -7.322 5.873 1.00 10.48 202 ILE A CA 1
ATOM 1289 C C . ILE A 1 201 ? 5.964 -7.027 7.184 1.00 10.36 202 ILE A C 1
ATOM 1290 O O . ILE A 1 201 ? 6.327 -6.100 7.913 1.00 10.00 202 ILE A O 1
ATOM 1295 N N . LEU A 1 202 ? 4.940 -7.833 7.476 1.00 10.09 203 LEU A N 1
ATOM 1296 C CA . LEU A 1 202 ? 4.155 -7.690 8.702 1.00 10.15 203 LEU A CA 1
ATOM 1297 C C . LEU A 1 202 ? 4.987 -8.035 9.924 1.00 10.49 203 LEU A C 1
ATOM 1298 O O . LEU A 1 202 ? 4.904 -7.326 10.935 1.00 10.67 203 LEU A O 1
ATOM 1303 N N . LYS A 1 203 ? 5.804 -9.090 9.818 1.00 10.48 204 LYS A N 1
ATOM 1304 C CA . LYS A 1 203 ? 6.776 -9.445 10.868 1.00 10.83 204 LYS A CA 1
ATOM 1305 C C . LYS A 1 203 ? 7.755 -8.309 11.181 1.00 10.01 204 LYS A C 1
ATOM 1306 O O . LYS A 1 203 ? 7.958 -7.972 12.338 1.00 10.03 204 LYS A O 1
ATOM 1312 N N . ASN A 1 204 ? 8.347 -7.734 10.141 1.00 10.00 205 ASN A N 1
ATOM 1313 C CA . ASN A 1 204 ? 9.189 -6.547 10.250 1.00 10.00 205 ASN A CA 1
ATOM 1314 C C . ASN A 1 204 ? 8.509 -5.413 11.024 1.00 10.00 205 ASN A C 1
ATOM 1315 O O . ASN A 1 204 ? 9.076 -4.875 11.968 1.00 10.00 205 ASN A O 1
ATOM 1320 N N . PHE A 1 205 ? 7.275 -5.087 10.645 1.00 10.00 206 PHE A N 1
ATOM 1321 C CA . PHE A 1 205 ? 6.518 -4.049 11.336 1.00 10.00 206 PHE A CA 1
ATOM 1322 C C . PHE A 1 205 ? 6.161 -4.372 12.792 1.00 10.17 206 PHE A C 1
ATOM 1323 O O . PHE A 1 205 ? 6.386 -3.562 13.691 1.00 10.27 206 PHE A O 1
ATOM 1331 N N . LEU A 1 206 ? 5.583 -5.545 13.017 1.00 10.44 207 LEU A N 1
ATOM 1332 C CA . LEU A 1 206 ? 5.120 -5.920 14.344 1.00 10.62 207 LEU A CA 1
ATOM 1333 C C . LEU A 1 206 ? 6.271 -6.184 15.307 1.00 10.84 207 LEU A C 1
ATOM 1334 O O . LEU A 1 206 ? 6.261 -5.661 16.414 1.00 11.39 207 LEU A O 1
ATOM 1339 N N . TYR A 1 207 ? 7.256 -6.979 14.892 1.00 11.03 208 TYR A N 1
ATOM 1340 C CA . TYR A 1 207 ? 8.367 -7.344 15.781 1.00 11.46 208 TYR A CA 1
ATOM 1341 C C . TYR A 1 207 ? 9.438 -6.274 15.832 1.00 11.79 208 TYR A C 1
ATOM 1342 O O . TYR A 1 207 ? 9.710 -5.739 16.897 1.00 12.01 208 TYR A O 1
ATOM 1351 N N . ASP A 1 208 ? 10.055 -5.978 14.685 1.00 12.44 209 ASP A N 1
ATOM 1352 C CA . ASP A 1 208 ? 11.240 -5.115 14.644 1.00 13.33 209 ASP A CA 1
ATOM 1353 C C . ASP A 1 208 ? 10.891 -3.655 14.889 1.00 13.63 209 ASP A C 1
ATOM 1354 O O . ASP A 1 208 ? 11.515 -2.992 15.715 1.00 13.57 209 ASP A O 1
ATOM 1359 N N . ILE A 1 209 ? 9.895 -3.159 14.165 1.00 13.83 210 ILE A N 1
ATOM 1360 C CA . ILE A 1 209 ? 9.536 -1.756 14.227 1.00 14.26 210 ILE A CA 1
ATOM 1361 C C . ILE A 1 209 ? 8.723 -1.455 15.487 1.00 14.86 210 ILE A C 1
ATOM 1362 O O . ILE A 1 209 ? 9.027 -0.503 16.191 1.00 15.14 210 ILE A O 1
ATOM 1367 N N . ALA A 1 210 ? 7.700 -2.260 15.770 1.00 15.39 211 ALA A N 1
ATOM 1368 C CA . ALA A 1 210 ? 6.812 -1.976 16.901 1.00 16.00 211 ALA A CA 1
ATOM 1369 C C . ALA A 1 210 ? 7.269 -2.612 18.214 1.00 16.49 211 ALA A C 1
ATOM 1370 O O . ALA A 1 210 ? 6.893 -2.144 19.293 1.00 16.82 211 ALA A O 1
ATOM 1372 N N . GLY A 1 211 ? 8.065 -3.678 18.126 1.00 17.00 212 GLY A N 1
ATOM 1373 C CA . GLY A 1 211 ? 8.584 -4.343 19.316 1.00 17.48 212 GLY A CA 1
ATOM 1374 C C . GLY A 1 211 ? 7.586 -5.244 20.006 1.00 18.09 212 GLY A C 1
ATOM 1375 O O . GLY A 1 211 ? 7.761 -5.559 21.184 1.00 18.08 212 GLY A O 1
ATOM 1376 N N . CYS A 1 212 ? 6.537 -5.660 19.286 1.00 18.53 213 CYS A N 1
ATOM 1377 C CA . CYS A 1 212 ? 5.579 -6.654 19.807 1.00 18.91 213 CYS A CA 1
ATOM 1378 C C . CYS A 1 212 ? 6.301 -7.973 19.934 1.00 19.39 213 CYS A C 1
ATOM 1379 O O . CYS A 1 212 ? 7.111 -8.313 19.077 1.00 19.67 213 CYS A O 1
ATOM 1382 N N . SER A 1 213 ? 6.037 -8.707 21.008 1.00 19.81 214 SER A N 1
ATOM 1383 C CA . SER A 1 213 ? 6.633 -10.022 21.148 1.00 20.39 214 SER A CA 1
ATOM 1384 C C . SER A 1 213 ? 5.734 -11.051 20.458 1.00 20.52 214 SER A C 1
ATOM 1385 O O . SER A 1 213 ? 4.497 -11.007 20.572 1.00 21.32 214 SER A O 1
ATOM 1388 N N . GLY A 1 214 ? 6.350 -11.971 19.736 1.00 20.24 215 GLY A N 1
ATOM 1389 C CA . GLY A 1 214 ? 5.595 -13.021 19.072 1.00 19.99 215 GLY A CA 1
ATOM 1390 C C . GLY A 1 214 ? 5.477 -14.212 19.985 1.00 19.78 215 GLY A C 1
ATOM 1391 O O . GLY A 1 214 ? 5.729 -15.344 19.579 1.00 19.77 215 GLY A O 1
ATOM 1392 N N . THR A 1 215 ? 5.105 -13.948 21.231 1.00 19.80 216 THR A N 1
ATOM 1393 C CA . THR A 1 215 ? 5.009 -14.990 22.243 1.00 20.04 216 THR A CA 1
ATOM 1394 C C . THR A 1 215 ? 3.675 -14.920 22.974 1.00 19.99 216 THR A C 1
ATOM 1395 O O . THR A 1 215 ? 3.105 -13.847 23.161 1.00 19.92 216 THR A O 1
ATOM 1399 N N . PHE A 1 216 ? 3.180 -16.085 23.368 1.00 20.14 217 PHE A N 1
ATOM 1400 C CA . PHE A 1 216 ? 1.976 -16.190 24.183 1.00 20.00 217 PHE A CA 1
ATOM 1401 C C . PHE A 1 216 ? 2.294 -17.005 25.446 1.00 20.22 217 PHE A C 1
ATOM 1402 O O . PHE A 1 216 ? 3.349 -17.647 25.544 1.00 19.56 217 PHE A O 1
ATOM 1410 N N . THR A 1 217 ? 1.376 -16.974 26.407 1.00 20.45 218 THR A N 1
ATOM 1411 C CA . THR A 1 217 ? 1.501 -17.785 27.608 1.00 20.86 218 THR A CA 1
ATOM 1412 C C . THR A 1 217 ? 0.299 -18.723 27.758 1.00 20.83 218 THR A C 1
ATOM 1413 O O . THR A 1 217 ? -0.839 -18.271 27.871 1.00 20.89 218 THR A O 1
ATOM 1417 N N . VAL A 1 218 ? 0.575 -20.028 27.700 1.00 20.99 219 VAL A N 1
ATOM 1418 C CA . VAL A 1 218 ? -0.420 -21.089 27.893 1.00 21.43 219 VAL A CA 1
ATOM 1419 C C . VAL A 1 218 ? -0.069 -21.935 29.109 1.00 21.39 219 VAL A C 1
ATOM 1420 O O . VAL A 1 218 ? -0.938 -22.435 29.813 1.00 21.60 219 VAL A O 1
ATOM 1425 N N . MET B 1 23 ? 2.858 34.214 -1.166 1.00 30.93 24 MET B N 1
ATOM 1426 C CA . MET B 1 23 ? 4.302 34.016 -1.539 1.00 30.93 24 MET B CA 1
ATOM 1427 C C . MET B 1 23 ? 5.240 34.110 -0.322 1.00 30.27 24 MET B C 1
ATOM 1428 O O . MET B 1 23 ? 4.784 34.162 0.828 1.00 29.95 24 MET B O 1
ATOM 1433 N N . GLU B 1 24 ? 6.547 34.123 -0.592 1.00 29.67 25 GLU B N 1
ATOM 1434 C CA . GLU B 1 24 ? 7.585 34.020 0.442 1.00 29.41 25 GLU B CA 1
ATOM 1435 C C . GLU B 1 24 ? 7.632 35.223 1.376 1.00 28.00 25 GLU B C 1
ATOM 1436 O O . GLU B 1 24 ? 7.453 36.367 0.945 1.00 27.99 25 GLU B O 1
ATOM 1442 N N . GLY B 1 25 ? 7.887 34.954 2.656 1.00 26.63 26 GLY B N 1
ATOM 1443 C CA . GLY B 1 25 ? 7.959 36.007 3.679 1.00 24.67 26 GLY B CA 1
ATOM 1444 C C . GLY B 1 25 ? 6.607 36.526 4.174 1.00 23.18 26 GLY B C 1
ATOM 1445 O O . GLY B 1 25 ? 6.550 37.382 5.060 1.00 23.11 26 GLY B O 1
ATOM 1446 N N . ALA B 1 26 ? 5.520 36.008 3.607 1.00 21.47 27 ALA B N 1
ATOM 1447 C CA . ALA B 1 26 ? 4.178 36.403 4.009 1.00 19.67 27 ALA B CA 1
ATOM 1448 C C . ALA B 1 26 ? 3.569 35.421 5.011 1.00 18.49 27 ALA B C 1
ATOM 1449 O O . ALA B 1 26 ? 4.071 34.306 5.207 1.00 18.30 27 ALA B O 1
ATOM 1451 N N . VAL B 1 27 ? 2.484 35.857 5.641 1.00 17.30 28 VAL B N 1
ATOM 1452 C CA . VAL B 1 27 ? 1.737 35.056 6.599 1.00 16.17 28 VAL B CA 1
ATOM 1453 C C . VAL B 1 27 ? 0.327 34.821 6.061 1.00 15.12 28 VAL B C 1
ATOM 1454 O O . VAL B 1 27 ? -0.345 35.750 5.578 1.00 14.94 28 VAL B O 1
ATOM 1458 N N . VAL B 1 28 ? -0.114 33.570 6.139 1.00 13.58 29 VAL B N 1
ATOM 1459 C CA . VAL B 1 28 ? -1.470 33.222 5.764 1.00 11.95 29 VAL B CA 1
ATOM 1460 C C . VAL B 1 28 ? -2.341 33.126 7.039 1.00 11.73 29 VAL B C 1
ATOM 1461 O O . VAL B 1 28 ? -1.908 32.603 8.085 1.00 11.42 29 VAL B O 1
ATOM 1465 N N . ILE B 1 29 ? -3.541 33.691 6.930 1.00 11.00 30 ILE B N 1
ATOM 1466 C CA . ILE B 1 29 ? -4.502 33.814 8.010 1.00 10.57 30 ILE B CA 1
ATOM 1467 C C . ILE B 1 29 ? -5.725 32.979 7.657 1.00 10.46 30 ILE B C 1
ATOM 1468 O O . ILE B 1 29 ? -6.380 33.220 6.636 1.00 10.00 30 ILE B O 1
ATOM 1473 N N . LEU B 1 30 ? -6.000 31.991 8.501 1.00 10.40 31 LEU B N 1
ATOM 1474 C CA . LEU B 1 30 ? -7.177 31.139 8.369 1.00 11.00 31 LEU B CA 1
ATOM 1475 C C . LEU B 1 30 ? -8.050 31.364 9.588 1.00 11.19 31 LEU B C 1
ATOM 1476 O O . LEU B 1 30 ? -7.703 30.958 10.691 1.00 11.46 31 LEU B O 1
ATOM 1481 N N . ASP B 1 31 ? -9.175 32.038 9.392 1.00 11.90 32 ASP B N 1
ATOM 1482 C CA . ASP B 1 31 ? -9.975 32.502 10.515 1.00 12.69 32 ASP B CA 1
ATOM 1483 C C . ASP B 1 31 ? -11.404 32.018 10.358 1.00 12.88 32 ASP B C 1
ATOM 1484 O O . ASP B 1 31 ? -12.063 32.319 9.359 1.00 13.02 32 ASP B O 1
ATOM 1489 N N . ALA B 1 32 ? -11.874 31.257 11.345 1.00 13.19 33 ALA B N 1
ATOM 1490 C CA . ALA B 1 32 ? -13.245 30.743 11.332 1.00 13.39 33 ALA B CA 1
ATOM 1491 C C . ALA B 1 32 ? -14.250 31.687 11.971 1.00 13.72 33 ALA B C 1
ATOM 1492 O O . 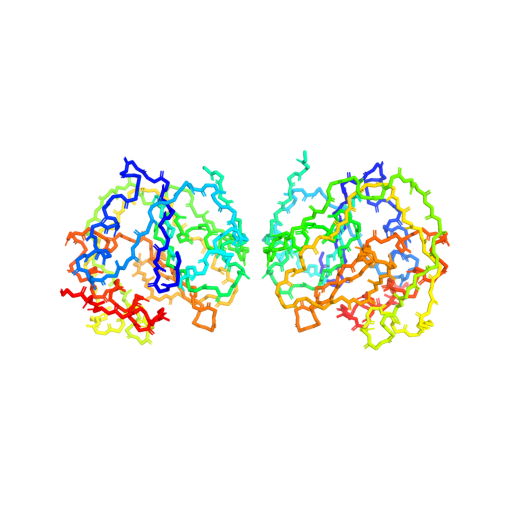ALA B 1 32 ? -15.447 31.464 11.856 1.00 14.62 33 ALA B O 1
ATOM 1494 N N . GLY B 1 33 ? -13.783 32.736 12.644 1.00 14.22 34 GLY B N 1
ATOM 1495 C CA . GLY B 1 33 ? -14.689 33.686 13.323 1.00 14.25 34 GLY B CA 1
ATOM 1496 C C . GLY B 1 33 ? -15.398 34.696 12.436 1.00 14.28 34 GLY B C 1
ATOM 1497 O O . GLY B 1 33 ? -15.178 34.725 11.223 1.00 14.19 34 GLY B O 1
ATOM 1498 N N . ALA B 1 34 ? -16.213 35.542 13.076 1.00 14.74 35 ALA B N 1
ATOM 1499 C CA . ALA B 1 34 ? -17.143 36.489 12.432 1.00 14.83 35 ALA B CA 1
ATOM 1500 C C . ALA B 1 34 ? -16.500 37.615 11.624 1.00 15.09 35 ALA B C 1
ATOM 1501 O O . ALA B 1 34 ? -17.183 38.274 10.823 1.00 15.05 35 ALA B O 1
ATOM 1503 N N . GLN B 1 35 ? -15.207 37.846 11.847 1.00 15.16 36 GLN B N 1
ATOM 1504 C CA . GLN B 1 35 ? -14.493 38.937 11.184 1.00 15.34 36 GLN B CA 1
ATOM 1505 C C . GLN B 1 35 ? -13.742 38.497 9.936 1.00 15.43 36 GLN B C 1
ATOM 1506 O O . GLN B 1 35 ? -13.154 39.332 9.236 1.00 15.43 36 GLN B O 1
ATOM 1512 N N . TYR B 1 36 ? -13.762 37.189 9.667 1.00 15.37 37 TYR B N 1
ATOM 1513 C CA . TYR B 1 36 ? -13.158 36.612 8.462 1.00 15.60 37 TYR B CA 1
ATOM 1514 C C . TYR B 1 36 ? -11.692 37.018 8.269 1.00 15.05 37 TYR B C 1
ATOM 1515 O O . TYR B 1 36 ? -11.303 37.411 7.175 1.00 15.23 37 TYR B O 1
ATOM 1524 N N . GLY B 1 37 ? -10.900 36.942 9.338 1.00 14.47 38 GLY B N 1
ATOM 1525 C CA . GLY B 1 37 ? -9.470 37.265 9.295 1.00 14.21 38 GLY B CA 1
ATOM 1526 C C . GLY B 1 37 ? -9.073 38.723 9.465 1.00 14.29 38 GLY B C 1
ATOM 1527 O O . GLY B 1 37 ? -7.890 39.020 9.524 1.00 13.88 38 GLY B O 1
ATOM 1528 N N . LYS B 1 38 ? -10.049 39.632 9.553 1.00 14.68 39 LYS B N 1
ATOM 1529 C CA . LYS B 1 38 ? -9.777 41.090 9.446 1.00 15.07 39 LYS B CA 1
ATOM 1530 C C . LYS B 1 38 ? -9.065 41.723 10.640 1.00 14.36 39 LYS B C 1
ATOM 1531 O O . LYS B 1 38 ? -8.250 42.636 10.466 1.00 14.10 39 LYS B O 1
ATOM 1537 N N . VAL B 1 39 ? -9.385 41.254 11.847 1.00 13.92 40 VAL B N 1
ATOM 1538 C CA . VAL B 1 39 ? -8.784 41.807 13.060 1.00 13.27 40 VAL B CA 1
ATOM 1539 C C . VAL B 1 39 ? -7.326 41.365 13.139 1.00 13.00 40 VAL B C 1
ATOM 1540 O O . VAL B 1 39 ? -6.443 42.193 13.332 1.00 13.07 40 VAL B O 1
ATOM 1544 N N . ILE B 1 40 ? -7.080 40.069 12.943 1.00 12.83 41 ILE B N 1
ATOM 1545 C CA . ILE B 1 40 ? -5.719 39.516 12.904 1.00 12.43 41 ILE B CA 1
ATOM 1546 C C . ILE B 1 40 ? -4.895 40.173 11.792 1.00 12.66 41 ILE B C 1
ATOM 1547 O O . ILE B 1 40 ? -3.762 40.592 12.033 1.00 12.66 41 ILE B O 1
ATOM 1552 N N . ASP B 1 41 ? -5.480 40.269 10.596 1.00 12.76 42 ASP B N 1
ATOM 1553 C CA . ASP B 1 41 ? -4.866 40.914 9.418 1.00 13.33 42 ASP B CA 1
ATOM 1554 C C . ASP B 1 41 ? -4.421 42.387 9.632 1.00 13.66 42 ASP B C 1
ATOM 1555 O O . ASP B 1 41 ? -3.330 42.794 9.194 1.00 13.59 42 ASP B O 1
ATOM 1560 N N . ARG B 1 42 ? -5.256 43.177 10.300 1.00 13.72 43 ARG B N 1
ATOM 1561 C CA . ARG B 1 42 ? -4.868 44.537 10.672 1.00 14.18 43 ARG B CA 1
ATOM 1562 C C . ARG B 1 42 ? -3.634 44.598 11.601 1.00 13.67 43 ARG B C 1
ATOM 1563 O O . ARG B 1 42 ? -2.795 45.495 11.439 1.00 13.65 43 ARG B O 1
ATOM 1571 N N . ARG B 1 43 ? -3.539 43.657 12.548 1.00 13.08 44 ARG B N 1
ATOM 1572 C CA . ARG B 1 43 ? -2.387 43.551 13.475 1.00 12.56 44 ARG B CA 1
ATOM 1573 C C . ARG B 1 43 ? -1.082 43.150 12.801 1.00 11.99 44 ARG B C 1
ATOM 1574 O O . ARG B 1 43 ? -0.021 43.622 13.191 1.00 12.03 44 ARG B O 1
ATOM 1582 N N . VAL B 1 44 ? -1.169 42.235 11.833 1.00 11.27 45 VAL B N 1
ATOM 1583 C CA . VAL B 1 44 ? -0.006 41.786 11.061 1.00 10.54 45 VAL B CA 1
ATOM 1584 C C . VAL B 1 44 ? 0.485 42.949 10.201 1.00 10.39 45 VAL B C 1
ATOM 1585 O O . VAL B 1 44 ? 1.679 43.217 10.145 1.00 10.51 45 VAL B O 1
ATOM 1589 N N . ARG B 1 45 ? -0.447 43.648 9.557 1.00 10.48 46 ARG B N 1
ATOM 1590 C CA . ARG B 1 45 ? -0.146 44.859 8.786 1.00 10.61 46 ARG B CA 1
ATOM 1591 C C . ARG B 1 45 ? 0.554 45.911 9.611 1.00 10.69 46 ARG B C 1
ATOM 1592 O O . ARG B 1 45 ? 1.548 46.482 9.164 1.00 11.05 46 ARG B O 1
ATOM 1600 N N . GLU B 1 46 ? 0.029 46.183 10.807 1.00 10.71 47 GLU B N 1
ATOM 1601 C CA . GLU B 1 46 ? 0.614 47.203 11.684 1.00 10.67 47 GLU B CA 1
ATOM 1602 C C . GLU B 1 46 ? 2.045 46.898 12.040 1.00 10.38 47 GLU B C 1
ATOM 1603 O O . GLU B 1 46 ? 2.799 47.805 12.363 1.00 10.67 47 GLU B O 1
ATOM 1609 N N . LEU B 1 47 ? 2.400 45.614 11.997 1.00 10.49 48 LEU B N 1
ATOM 1610 C CA . LEU B 1 47 ? 3.760 45.158 12.243 1.00 10.37 48 LEU B CA 1
ATOM 1611 C C . LEU B 1 47 ? 4.600 45.059 10.967 1.00 10.20 48 LEU B C 1
ATOM 1612 O O . LEU B 1 47 ? 5.747 44.620 11.023 1.00 10.09 48 LEU B O 1
ATOM 1617 N N . PHE B 1 48 ? 4.029 45.478 9.832 1.00 10.14 49 PHE B N 1
ATOM 1618 C CA . PHE B 1 48 ? 4.755 45.637 8.554 1.00 10.35 49 PHE B CA 1
ATOM 1619 C C . PHE B 1 48 ? 5.035 44.307 7.843 1.00 10.59 49 PHE B C 1
ATOM 1620 O O . PHE B 1 48 ? 5.966 44.193 7.043 1.00 10.70 49 PHE B O 1
ATOM 1628 N N . VAL B 1 49 ? 4.217 43.300 8.134 1.00 10.79 50 VAL B N 1
ATOM 1629 C CA . VAL B 1 49 ? 4.377 41.979 7.531 1.00 10.75 50 VAL B CA 1
ATOM 1630 C C . VAL B 1 49 ? 3.284 41.737 6.483 1.00 11.45 50 VAL B C 1
ATOM 1631 O O . VAL B 1 49 ? 2.102 42.026 6.731 1.00 11.12 50 VAL B O 1
ATOM 1635 N N . GLN B 1 50 ? 3.684 41.224 5.317 1.00 12.26 51 GLN B N 1
ATOM 1636 C CA . GLN B 1 50 ? 2.718 40.831 4.285 1.00 13.30 51 GLN B CA 1
ATOM 1637 C C . GLN B 1 50 ? 1.855 39.675 4.773 1.00 13.73 51 GLN B C 1
ATOM 1638 O O . GLN B 1 50 ? 2.362 38.725 5.381 1.00 13.71 51 GLN B O 1
ATOM 1644 N N . SER B 1 51 ? 0.550 39.777 4.511 1.00 14.24 52 SER B N 1
ATOM 1645 C CA . SER B 1 51 ? -0.433 38.824 5.016 1.00 14.56 52 SER B CA 1
ATOM 1646 C C . SER B 1 51 ? -1.569 38.613 4.016 1.00 14.70 52 SER B C 1
ATOM 1647 O O . SER B 1 51 ? -2.022 39.550 3.387 1.00 14.86 52 SER B O 1
ATOM 1650 N N . GLU B 1 52 ? -2.006 37.366 3.874 1.00 15.16 53 GLU B N 1
ATOM 1651 C CA . GLU B 1 52 ? -3.141 37.026 3.037 1.00 15.20 53 GLU B CA 1
ATOM 1652 C C . GLU B 1 52 ? -4.180 36.315 3.905 1.00 14.87 53 GLU B C 1
ATOM 1653 O O . GLU B 1 52 ? -3.844 35.403 4.667 1.00 14.28 53 GLU B O 1
ATOM 1659 N N . ILE B 1 53 ? -5.428 36.772 3.810 1.00 14.88 54 ILE B N 1
ATOM 1660 C CA . ILE B 1 53 ? -6.579 36.063 4.368 1.00 14.48 54 ILE B CA 1
ATOM 1661 C C . ILE B 1 53 ? -7.015 35.056 3.319 1.00 14.92 54 ILE B C 1
ATOM 1662 O O . ILE B 1 53 ? -7.311 35.427 2.185 1.00 14.93 54 ILE B O 1
ATOM 1667 N N . PHE B 1 54 ? -7.027 33.786 3.704 1.00 15.38 55 PHE B N 1
ATOM 1668 C CA . PHE B 1 54 ? -7.343 32.698 2.803 1.00 16.09 55 PHE B CA 1
ATOM 1669 C C . PHE B 1 54 ? -8.569 31.954 3.304 1.00 16.65 55 PHE B C 1
ATOM 1670 O O . PHE B 1 54 ? -8.869 31.986 4.505 1.00 16.83 55 PHE B O 1
ATOM 1678 N N . PRO B 1 55 ? -9.305 31.302 2.378 1.00 16.86 56 PRO B N 1
ATOM 1679 C CA . PRO B 1 55 ? -10.399 30.407 2.745 1.00 16.59 56 PRO B CA 1
ATOM 1680 C C . PRO B 1 55 ? -9.922 29.412 3.793 1.00 16.73 56 PRO B C 1
ATOM 1681 O O . PRO B 1 55 ? -8.802 28.899 3.689 1.00 16.54 56 PRO B O 1
ATOM 1685 N N . LEU B 1 56 ? -10.763 29.139 4.787 1.00 16.88 57 LEU B N 1
ATOM 1686 C CA . LEU B 1 56 ? -10.388 28.288 5.926 1.00 17.41 57 LEU B CA 1
ATOM 1687 C C . LEU B 1 56 ? -10.084 26.828 5.535 1.00 17.15 57 LEU B C 1
ATOM 1688 O O . LEU B 1 56 ? -9.380 26.116 6.266 1.00 16.73 57 LEU B O 1
ATOM 1693 N N . GLU B 1 57 ? -10.616 26.401 4.388 1.00 17.07 58 GLU B N 1
ATOM 1694 C CA . GLU B 1 57 ? -10.430 25.040 3.884 1.00 17.40 58 GLU B CA 1
ATOM 1695 C C . GLU B 1 57 ? -9.132 24.870 3.099 1.00 17.01 58 GLU B C 1
ATOM 1696 O O . GLU B 1 57 ? -8.831 23.764 2.673 1.00 17.22 58 GLU B O 1
ATOM 1702 N N . THR B 1 58 ? -8.387 25.952 2.872 1.00 16.51 59 THR B N 1
ATOM 1703 C CA . THR B 1 58 ? -7.185 25.890 2.032 1.00 16.41 59 THR B CA 1
ATOM 1704 C C . THR B 1 58 ? -6.273 24.741 2.465 1.00 16.29 59 THR B C 1
ATOM 1705 O O . THR B 1 58 ? -5.871 24.674 3.637 1.00 16.07 59 THR B O 1
ATOM 1709 N N . PRO B 1 59 ? -5.938 23.841 1.517 1.00 16.24 60 PRO B N 1
ATOM 1710 C CA . PRO B 1 59 ? -5.162 22.674 1.903 1.00 16.23 60 PRO B CA 1
ATOM 1711 C C . PRO B 1 59 ? -3.748 23.096 2.271 1.00 16.55 60 PRO B C 1
ATOM 1712 O O . PRO B 1 59 ? -3.277 24.149 1.815 1.00 16.63 60 PRO B O 1
ATOM 1716 N N . ALA B 1 60 ? -3.088 22.293 3.106 1.00 16.52 61 ALA B N 1
ATOM 1717 C CA . ALA B 1 60 ? -1.714 22.573 3.503 1.00 16.53 61 ALA B CA 1
ATOM 1718 C C . ALA B 1 60 ? -0.715 22.521 2.343 1.00 16.31 61 ALA B C 1
ATOM 1719 O O . ALA B 1 60 ? 0.261 23.253 2.360 1.00 16.20 61 ALA B O 1
ATOM 1721 N N . PHE B 1 61 ? -0.946 21.671 1.345 1.00 16.63 62 PHE B N 1
ATOM 1722 C CA . PHE B 1 61 ? 0.013 21.584 0.227 1.00 17.15 62 PHE B CA 1
ATOM 1723 C C . PHE B 1 61 ? 0.030 22.875 -0.611 1.00 16.96 62 PHE B C 1
ATOM 1724 O O . PHE B 1 61 ? 1.105 23.326 -1.028 1.00 16.98 62 PHE B O 1
ATOM 1732 N N . ALA B 1 62 ? -1.151 23.469 -0.805 1.00 16.45 63 ALA B N 1
ATOM 1733 C CA . ALA B 1 62 ? -1.291 24.749 -1.504 1.00 16.59 63 ALA B CA 1
ATOM 1734 C C . ALA B 1 62 ? -0.531 25.847 -0.772 1.00 16.60 63 ALA B C 1
ATOM 1735 O O . ALA B 1 62 ? 0.215 26.605 -1.386 1.00 16.78 63 ALA B O 1
ATOM 1737 N N . ILE B 1 63 ? -0.711 25.915 0.541 1.00 16.87 64 ILE B N 1
ATOM 1738 C CA . ILE B 1 63 ? 0.042 26.846 1.388 1.00 17.15 64 ILE B CA 1
ATOM 1739 C C . ILE B 1 63 ? 1.558 26.661 1.232 1.00 17.91 64 ILE B C 1
ATOM 1740 O O . ILE B 1 63 ? 2.309 27.640 1.164 1.00 17.69 64 ILE B O 1
ATOM 1745 N N . LYS B 1 64 ? 1.992 25.406 1.158 1.00 18.90 65 LYS B N 1
ATOM 1746 C CA . LYS B 1 64 ? 3.408 25.081 0.998 1.00 20.43 65 LYS B CA 1
ATOM 1747 C C . LYS B 1 64 ? 3.930 25.464 -0.394 1.00 20.56 65 LYS B C 1
ATOM 1748 O O . LYS B 1 64 ? 5.023 26.007 -0.527 1.00 20.46 65 LYS B O 1
ATOM 1754 N N . GLU B 1 65 ? 3.130 25.184 -1.422 1.00 21.11 66 GLU B N 1
ATOM 1755 C CA . GLU B 1 65 ? 3.477 25.515 -2.801 1.00 21.75 66 GLU B CA 1
ATOM 1756 C C . GLU B 1 65 ? 3.571 27.023 -3.044 1.00 21.29 66 GLU B C 1
ATOM 1757 O O . GLU B 1 65 ? 4.303 27.461 -3.938 1.00 21.48 66 GLU B O 1
ATOM 1763 N N . GLN B 1 66 ? 2.841 27.813 -2.261 1.00 20.31 67 GLN B N 1
ATOM 1764 C CA . GLN B 1 66 ? 2.905 29.258 -2.424 1.00 19.89 67 GLN B CA 1
ATOM 1765 C C . GLN B 1 66 ? 4.075 29.888 -1.691 1.00 19.29 67 GLN B C 1
ATOM 1766 O O . GLN B 1 66 ? 4.488 30.997 -2.028 1.00 19.34 67 GLN B O 1
ATOM 1772 N N . GLY B 1 67 ? 4.614 29.168 -0.709 1.00 18.31 68 GLY B N 1
ATOM 1773 C CA . GLY B 1 67 ? 5.820 29.586 -0.013 1.00 17.25 68 GLY B CA 1
ATOM 1774 C C . GLY B 1 67 ? 5.610 30.528 1.155 1.00 16.32 68 GLY B C 1
ATOM 1775 O O . GLY B 1 67 ? 6.531 31.224 1.545 1.00 16.34 68 GLY B O 1
ATOM 1776 N N . PHE B 1 68 ? 4.403 30.543 1.710 1.00 15.56 69 PHE B N 1
ATOM 1777 C CA . PHE B 1 68 ? 4.106 31.245 2.962 1.00 14.48 69 PHE B CA 1
ATOM 1778 C C . PHE B 1 68 ? 5.096 30.894 4.064 1.00 14.42 69 PHE B C 1
ATOM 1779 O O . PHE B 1 68 ? 5.462 29.731 4.240 1.00 14.23 69 PHE B O 1
ATOM 1787 N N . ARG B 1 69 ? 5.515 31.908 4.816 1.00 14.38 70 ARG B N 1
ATOM 1788 C CA . ARG B 1 69 ? 6.502 31.739 5.892 1.00 14.27 70 ARG B CA 1
ATOM 1789 C C . ARG B 1 69 ? 5.888 31.175 7.189 1.00 13.63 70 ARG B C 1
ATOM 1790 O O . ARG B 1 69 ? 6.556 30.446 7.936 1.00 13.68 70 ARG B O 1
ATOM 1798 N N . ALA B 1 70 ? 4.626 31.528 7.450 1.00 12.56 71 ALA B N 1
ATOM 1799 C CA . ALA B 1 70 ? 3.950 31.183 8.695 1.00 11.55 71 ALA B CA 1
ATOM 1800 C C . ALA B 1 70 ? 2.446 31.120 8.492 1.00 11.00 71 ALA B C 1
ATOM 1801 O O . ALA B 1 70 ? 1.939 31.550 7.466 1.00 11.06 71 ALA B O 1
ATOM 1803 N N . ILE B 1 71 ? 1.758 30.583 9.494 1.00 10.54 72 ILE B N 1
ATOM 1804 C CA . ILE B 1 71 ? 0.313 30.379 9.496 1.00 10.37 72 ILE B CA 1
ATOM 1805 C C . ILE B 1 71 ? -0.275 30.886 10.812 1.00 10.08 72 ILE B C 1
ATOM 1806 O O . ILE B 1 71 ? 0.288 30.662 11.881 1.00 10.00 72 ILE B O 1
ATOM 1811 N N . ILE B 1 72 ? -1.397 31.598 10.713 1.00 10.23 73 ILE B N 1
ATOM 1812 C CA . ILE B 1 72 ? -2.200 31.940 11.879 1.00 10.05 73 ILE B CA 1
ATOM 1813 C C . ILE B 1 72 ? -3.598 31.370 11.645 1.00 10.00 73 ILE B C 1
ATOM 1814 O O . ILE B 1 72 ? -4.262 31.713 10.669 1.00 10.00 73 ILE B O 1
ATOM 1819 N N . ILE B 1 73 ? -4.010 30.474 12.534 1.00 10.00 74 ILE B N 1
ATOM 1820 C CA . ILE B 1 73 ? -5.359 29.921 12.502 1.00 10.13 74 ILE B CA 1
ATOM 1821 C C . ILE B 1 73 ? -6.115 30.344 13.752 1.00 10.00 74 ILE B C 1
ATOM 1822 O O . ILE B 1 73 ? -5.575 30.282 14.855 1.00 10.00 74 ILE B O 1
ATOM 1827 N N . SER B 1 74 ? -7.358 30.781 13.557 1.00 10.00 75 SER B N 1
ATOM 1828 C CA . SER B 1 74 ? -8.173 31.361 14.628 1.00 10.17 75 SER B CA 1
ATOM 1829 C C . SER B 1 74 ? -9.657 31.057 14.441 1.00 10.32 75 SER B C 1
ATOM 1830 O O . SER B 1 74 ? -10.073 30.573 13.387 1.00 10.07 75 SER B O 1
ATOM 1833 N N . GLY B 1 75 ? -10.458 31.355 15.465 1.00 10.86 76 GLY B N 1
ATOM 1834 C CA . GLY B 1 75 ? -11.909 31.131 15.404 1.00 11.09 76 GLY B CA 1
ATOM 1835 C C . GLY B 1 75 ? -12.539 31.288 16.764 1.00 11.35 76 GLY B C 1
ATOM 1836 O O . GLY B 1 75 ? -11.832 31.606 17.722 1.00 12.08 76 GLY B O 1
ATOM 1837 N N . PRO B 1 86 ? -16.294 23.892 11.616 1.00 31.93 87 PRO B N 1
ATOM 1838 C CA . PRO B 1 86 ? -15.749 24.212 10.292 1.00 31.46 87 PRO B CA 1
ATOM 1839 C C . PRO B 1 86 ? -14.615 23.262 9.910 1.00 31.14 87 PRO B C 1
ATOM 1840 O O . PRO B 1 86 ? -13.837 22.851 10.780 1.00 31.66 87 PRO B O 1
ATOM 1844 N N . TRP B 1 87 ? -14.534 22.912 8.626 1.00 30.17 88 TRP B N 1
ATOM 1845 C CA . TRP B 1 87 ? -13.504 21.995 8.134 1.00 29.11 88 TRP B CA 1
ATOM 1846 C C . TRP B 1 87 ? -12.231 22.735 7.730 1.00 28.08 88 TRP B C 1
ATOM 1847 O O . TRP B 1 87 ? -12.272 23.678 6.944 1.00 28.39 88 TRP B O 1
ATOM 1849 N N . PHE B 1 88 ? -11.108 22.302 8.285 1.00 26.71 89 PHE B N 1
ATOM 1850 C CA . PHE B 1 88 ? -9.797 22.836 7.949 1.00 25.38 89 PHE B CA 1
ATOM 1851 C C . PHE B 1 88 ? -8.898 21.631 7.704 1.00 24.01 89 PHE B C 1
ATOM 1852 O O . PHE B 1 88 ? -9.214 20.519 8.137 1.00 24.02 89 PHE B O 1
ATOM 1860 N N . ASP B 1 89 ? -7.767 21.856 7.042 1.00 21.98 90 ASP B N 1
ATOM 1861 C CA . ASP B 1 89 ? -6.835 20.787 6.729 1.00 19.96 90 ASP B CA 1
ATOM 1862 C C . ASP B 1 89 ? -5.920 20.547 7.930 1.00 18.89 90 ASP B C 1
ATOM 1863 O O . ASP B 1 89 ? -5.176 21.443 8.317 1.00 18.79 90 ASP B O 1
ATOM 1868 N N . PRO B 1 90 ? -5.979 19.336 8.534 1.00 17.78 91 PRO B N 1
ATOM 1869 C CA . PRO B 1 90 ? -5.099 19.010 9.681 1.00 16.53 91 PRO B CA 1
ATOM 1870 C C . PRO B 1 90 ? -3.603 19.104 9.374 1.00 15.64 91 PRO B C 1
ATOM 1871 O O . PRO B 1 90 ? -2.794 19.269 10.284 1.00 15.15 91 PRO B O 1
ATOM 1875 N N . ALA B 1 91 ? -3.247 18.993 8.097 1.00 14.82 92 ALA B N 1
ATOM 1876 C CA . ALA B 1 91 ? -1.852 19.088 7.661 1.00 13.98 92 ALA B CA 1
ATOM 1877 C C . ALA B 1 91 ? -1.241 20.504 7.784 1.00 13.50 92 ALA B C 1
ATOM 1878 O O . ALA B 1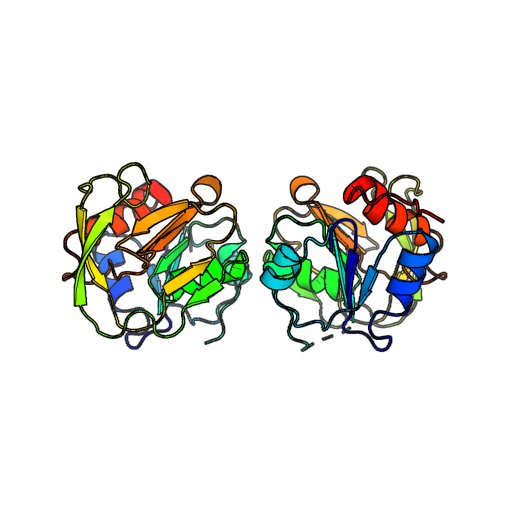 91 ? -0.025 20.659 7.641 1.00 12.93 92 ALA B O 1
ATOM 1880 N N . ILE B 1 92 ? -2.059 21.530 8.047 1.00 12.99 93 ILE B N 1
ATOM 1881 C CA . ILE B 1 92 ? -1.493 22.876 8.300 1.00 12.78 93 ILE B CA 1
ATOM 1882 C C . ILE B 1 92 ? -0.561 22.844 9.517 1.00 12.62 93 ILE B C 1
ATOM 1883 O O . ILE B 1 92 ? 0.403 23.620 9.592 1.00 11.93 93 ILE B O 1
ATOM 1888 N N . PHE B 1 93 ? -0.847 21.912 10.434 1.00 12.46 94 PHE B N 1
ATOM 1889 C CA . PHE B 1 93 ? -0.037 21.706 11.643 1.00 12.72 94 PHE B CA 1
ATOM 1890 C C . PHE B 1 93 ? 1.144 20.747 11.453 1.00 12.94 94 PHE B C 1
ATOM 1891 O O . PHE B 1 93 ? 2.011 20.652 12.337 1.00 12.84 94 PHE B O 1
ATOM 1899 N N . THR B 1 94 ? 1.195 20.043 10.314 1.00 13.06 95 THR B N 1
ATOM 1900 C CA . THR B 1 94 ? 2.206 18.982 10.139 1.00 13.22 95 THR B CA 1
ATOM 1901 C C . THR B 1 94 ? 3.287 19.230 9.078 1.00 13.73 95 THR B C 1
ATOM 1902 O O . THR B 1 94 ? 4.192 18.399 8.918 1.00 14.04 95 THR B O 1
ATOM 1906 N N . ILE B 1 95 ? 3.217 20.368 8.386 1.00 13.78 96 ILE B N 1
ATOM 1907 C CA . ILE B 1 95 ? 4.103 20.634 7.249 1.00 13.70 96 ILE B CA 1
ATOM 1908 C C . ILE B 1 95 ? 5.403 21.384 7.599 1.00 14.01 96 ILE B C 1
ATOM 1909 O O . ILE B 1 95 ? 6.140 21.800 6.707 1.00 14.42 96 ILE B O 1
ATOM 1914 N N . GLY B 1 96 ? 5.672 21.570 8.887 1.00 13.96 97 GLY B N 1
ATOM 1915 C CA . GLY B 1 96 ? 6.924 22.184 9.313 1.00 13.97 97 GLY B CA 1
ATOM 1916 C C . GLY B 1 96 ? 6.991 23.703 9.268 1.00 14.09 97 GLY B C 1
ATOM 1917 O O . GLY B 1 96 ? 8.050 24.278 9.528 1.00 13.84 97 GLY B O 1
ATOM 1918 N N . LYS B 1 97 ? 5.875 24.360 8.947 1.00 13.84 98 LYS B N 1
ATOM 1919 C CA . LYS B 1 97 ? 5.797 25.817 9.047 1.00 13.34 98 LYS B CA 1
ATOM 1920 C C . LYS B 1 97 ? 5.397 26.250 10.454 1.00 12.99 98 LYS B C 1
ATOM 1921 O O . LYS B 1 97 ? 4.694 25.510 11.157 1.00 13.26 98 LYS B O 1
ATOM 1927 N N . PRO B 1 98 ? 5.876 27.433 10.896 1.00 12.35 99 PRO B N 1
ATOM 1928 C CA . PRO B 1 98 ? 5.404 27.984 12.172 1.00 11.43 99 PRO B CA 1
ATOM 1929 C C . PRO B 1 98 ? 3.905 28.310 12.162 1.00 10.81 99 PRO B C 1
ATOM 1930 O O . PRO B 1 98 ? 3.409 28.912 11.203 1.00 10.25 99 PRO B O 1
ATOM 1934 N N . VAL B 1 99 ? 3.198 27.900 13.220 1.00 10.13 100 VAL B N 1
ATOM 1935 C CA . VAL B 1 99 ? 1.761 28.146 13.333 1.00 10.00 100 VAL B CA 1
ATOM 1936 C C . VAL B 1 99 ? 1.408 28.749 14.685 1.00 10.02 100 VAL B C 1
ATOM 1937 O O . VAL B 1 99 ? 1.827 28.238 15.724 1.00 10.00 100 VAL B O 1
ATOM 1941 N N . LEU B 1 100 ? 0.647 29.847 14.649 1.00 10.00 101 LEU B N 1
ATOM 1942 C CA . LEU B 1 100 ? 0.002 30.393 15.822 1.00 10.00 101 LEU B CA 1
ATOM 1943 C C . LEU B 1 100 ? -1.472 30.039 15.769 1.00 10.00 101 LEU B C 1
ATOM 1944 O O . LEU B 1 100 ? -2.192 30.460 14.861 1.00 10.00 101 LEU B O 1
ATOM 1949 N N . GLY B 1 101 ? -1.903 29.239 16.738 1.00 10.00 102 GLY B N 1
ATOM 1950 C CA . GLY B 1 101 ? -3.314 28.928 16.904 1.00 10.00 102 GLY B CA 1
ATOM 1951 C C . GLY B 1 101 ? -3.927 29.794 17.980 1.00 10.00 102 GLY B C 1
ATOM 1952 O O . GLY B 1 101 ? -3.460 29.807 19.112 1.00 10.00 102 GLY B O 1
ATOM 1953 N N . ILE B 1 102 ? -4.966 30.532 17.613 1.00 10.00 103 ILE B N 1
ATOM 1954 C CA . ILE B 1 102 ? -5.641 31.417 18.548 1.00 10.03 103 ILE B CA 1
ATOM 1955 C C . ILE B 1 102 ? -7.031 30.902 18.851 1.00 10.05 103 ILE B C 1
ATOM 1956 O O . ILE B 1 102 ? -7.811 30.655 17.947 1.00 10.00 103 ILE B O 1
ATOM 1961 N N . CYS B 1 103 ? -7.314 30.757 20.142 1.00 11.19 104 CYS B N 1
ATOM 1962 C CA . CYS B 1 103 ? -8.593 30.297 20.658 1.00 11.60 104 CYS B CA 1
ATOM 1963 C C . CYS B 1 103 ? -8.965 28.947 20.024 1.00 12.12 104 CYS B C 1
ATOM 1964 O O . CYS B 1 103 ? -8.288 27.949 20.286 1.00 12.37 104 CYS B O 1
ATOM 1967 N N . TYR B 1 104 ? -10.000 28.920 19.183 1.00 12.33 105 TYR B N 1
ATOM 1968 C CA . TYR B 1 104 ? -10.381 27.718 18.447 1.00 12.97 105 TYR B CA 1
ATOM 1969 C C . TYR B 1 104 ? -9.218 27.105 17.670 1.00 12.75 105 TYR B C 1
ATOM 1970 O O . TYR B 1 104 ? -9.110 25.873 17.568 1.00 12.90 105 TYR B O 1
ATOM 1979 N N . GLY B 1 105 ? -8.361 27.966 17.121 1.00 12.46 106 GLY B N 1
ATOM 1980 C CA . GLY B 1 105 ? -7.121 27.542 16.478 1.00 12.43 106 GLY B CA 1
ATOM 1981 C C . GLY B 1 105 ? -6.186 26.758 17.395 1.00 12.37 106 GLY B C 1
ATOM 1982 O O . GLY B 1 105 ? -5.550 25.806 16.959 1.00 12.21 106 GLY B O 1
ATOM 1983 N N . MET B 1 106 ? -6.094 27.169 18.659 1.00 12.67 107 MET B N 1
ATOM 1984 C CA . MET B 1 106 ? -5.314 26.433 19.667 1.00 13.04 107 MET B CA 1
ATOM 1985 C C . MET B 1 106 ? -5.951 25.072 19.989 1.00 12.89 107 MET B C 1
ATOM 1986 O O . MET B 1 106 ? -5.241 24.083 20.206 1.00 12.68 107 MET B O 1
ATOM 1991 N N . GLN B 1 107 ? -7.284 25.043 20.019 1.00 13.10 108 GLN B N 1
ATOM 1992 C CA . GLN B 1 107 ? -8.042 23.845 20.355 1.00 13.54 108 GLN B CA 1
ATOM 1993 C C . GLN B 1 107 ? -7.803 22.796 19.284 1.00 13.57 108 GLN B C 1
ATOM 1994 O O . GLN B 1 107 ? -7.554 21.629 19.594 1.00 13.40 108 GLN B O 1
ATOM 2000 N N . MET B 1 108 ? -7.865 23.234 18.025 1.00 13.66 109 MET B N 1
ATOM 2001 C CA . MET B 1 108 ? -7.623 22.360 16.884 1.00 14.00 109 MET B CA 1
ATOM 2002 C C . MET B 1 108 ? -6.189 21.826 16.843 1.00 13.30 109 MET B C 1
ATOM 2003 O O . MET B 1 108 ? -5.972 20.632 16.566 1.00 12.93 109 MET B O 1
ATOM 2008 N N . MET B 1 109 ? -5.231 22.711 17.126 1.00 12.51 110 MET B N 1
ATOM 2009 C CA . MET B 1 109 ? -3.808 22.351 17.230 1.00 12.28 110 MET B CA 1
ATOM 2010 C C . MET B 1 109 ? -3.581 21.207 18.233 1.00 12.33 110 MET B C 1
ATOM 2011 O O . MET B 1 109 ? -2.928 20.194 17.925 1.00 12.43 110 MET B O 1
ATOM 2016 N N . ASN B 1 110 ? -4.137 21.381 19.429 1.00 12.02 111 ASN B N 1
ATOM 2017 C CA . ASN B 1 110 ? -4.110 20.355 20.473 1.00 11.70 111 ASN B CA 1
ATOM 2018 C C . ASN B 1 110 ? -4.730 19.022 20.015 1.00 11.82 111 ASN B C 1
ATOM 2019 O O . ASN B 1 110 ? -4.182 17.955 20.262 1.00 11.66 111 ASN B O 1
ATOM 2024 N N . LYS B 1 111 ? -5.889 19.122 19.363 1.00 12.20 112 LYS B N 1
ATOM 2025 C CA . LYS B 1 111 ? -6.687 17.992 18.899 1.00 12.27 112 LYS B CA 1
ATOM 2026 C C . LYS B 1 111 ? -5.946 17.158 17.857 1.00 12.36 112 LYS B C 1
ATOM 2027 O O . LYS B 1 111 ? -5.946 15.917 17.936 1.00 12.97 112 LYS B O 1
ATOM 2033 N N . VAL B 1 112 ? -5.311 17.835 16.895 1.00 12.11 113 VAL B N 1
ATOM 2034 C CA . VAL B 1 112 ? -4.590 17.182 15.785 1.00 11.90 113 VAL B CA 1
ATOM 2035 C C . VAL B 1 112 ? -3.405 16.352 16.265 1.00 11.70 113 VAL B C 1
ATOM 2036 O O . VAL B 1 112 ? -2.990 15.405 15.590 1.00 11.78 113 VAL B O 1
ATOM 2040 N N . PHE B 1 113 ? -2.872 16.707 17.434 1.00 11.59 114 PHE B N 1
ATOM 2041 C CA . PHE B 1 113 ? -1.749 15.981 18.015 1.00 11.16 114 PHE B CA 1
ATOM 2042 C C . PHE B 1 113 ? -2.159 15.100 19.194 1.00 11.31 114 PHE B C 1
ATOM 2043 O O . PHE B 1 113 ? -1.317 14.665 19.980 1.00 10.89 114 PHE B O 1
ATOM 2051 N N . GLY B 1 114 ? -3.458 14.829 19.292 1.00 11.53 115 GLY B N 1
ATOM 2052 C CA . GLY B 1 114 ? -3.975 13.817 20.223 1.00 12.60 115 GLY B CA 1
ATOM 2053 C C . GLY B 1 114 ? -4.516 14.297 21.565 1.00 13.10 115 GLY B C 1
ATOM 2054 O O . GLY B 1 114 ? -4.809 13.477 22.448 1.00 13.10 115 GLY B O 1
ATOM 2055 N N . GLY B 1 115 ? -4.639 15.614 21.725 1.00 13.28 116 GLY B N 1
ATOM 2056 C CA . GLY B 1 115 ? -5.211 16.197 22.935 1.00 14.35 116 GLY B CA 1
ATOM 2057 C C . GLY B 1 115 ? -6.728 16.287 22.864 1.00 15.11 116 GLY B C 1
ATOM 2058 O O . GLY B 1 115 ? -7.321 16.056 21.814 1.00 15.02 116 GLY B O 1
ATOM 2059 N N . THR B 1 116 ? -7.354 16.621 23.989 1.00 15.73 117 THR B N 1
ATOM 2060 C CA . THR B 1 116 ? -8.813 16.753 24.066 1.00 16.63 117 THR B CA 1
ATOM 2061 C C . THR B 1 116 ? -9.214 18.134 24.628 1.00 17.38 117 THR B C 1
ATOM 2062 O O . THR B 1 116 ? -8.374 18.845 25.188 1.00 17.21 117 THR B O 1
ATOM 2066 N N . VAL B 1 117 ? -10.488 18.501 24.471 1.00 18.40 118 VAL B N 1
ATOM 2067 C CA . VAL B 1 117 ? -11.006 19.769 24.995 1.00 20.05 118 VAL B CA 1
ATOM 2068 C C . VAL B 1 117 ? -12.264 19.638 25.888 1.00 20.85 118 VAL B C 1
ATOM 2069 O O . VAL B 1 117 ? -13.058 18.713 25.715 1.00 21.03 118 VAL B O 1
ATOM 2073 N N . HIS B 1 118 ? -12.406 20.556 26.847 1.00 21.72 119 HIS B N 1
ATOM 2074 C CA . HIS B 1 118 ? -13.634 20.714 27.623 1.00 22.73 119 HIS B CA 1
ATOM 2075 C C . HIS B 1 118 ? -14.608 21.558 26.814 1.00 23.68 119 HIS B C 1
ATOM 2076 O O . HIS B 1 118 ? -14.235 22.609 26.282 1.00 23.76 119 HIS B O 1
ATOM 2083 N N . LYS B 1 119 ? -15.857 21.108 26.724 1.00 24.83 120 LYS B N 1
ATOM 2084 C CA . LYS B 1 119 ? -16.902 21.881 26.062 1.00 25.61 120 LYS B CA 1
ATOM 2085 C C . LYS B 1 119 ? -17.506 22.870 27.042 1.00 26.10 120 LYS B C 1
ATOM 2086 O O . LYS B 1 119 ? -17.852 22.506 28.168 1.00 25.87 120 LYS B O 1
ATOM 2092 N N . LYS B 1 120 ? -17.595 24.127 26.599 1.00 26.95 121 LYS B N 1
ATOM 2093 C CA . LYS B 1 120 ? -18.230 25.232 27.333 1.00 27.69 121 LYS B CA 1
ATOM 2094 C C . LYS B 1 120 ? -17.696 25.433 28.754 1.00 27.57 121 LYS B C 1
ATOM 2095 O O . LYS B 1 120 ? -18.463 25.640 29.696 1.00 27.70 121 LYS B O 1
ATOM 2101 N N . SER B 1 121 ? -16.374 25.373 28.890 1.00 27.49 122 SER B N 1
ATOM 2102 C CA . SER B 1 121 ? -15.708 25.566 30.175 1.00 27.19 122 SER B CA 1
ATOM 2103 C C . SER B 1 121 ? -15.614 27.047 30.560 1.00 27.06 122 SER B C 1
ATOM 2104 O O . SER B 1 121 ? -15.657 27.383 31.740 1.00 27.08 122 SER B O 1
ATOM 2107 N N . VAL B 1 122 ? -15.460 27.921 29.566 1.00 26.92 123 VAL B N 1
ATOM 2108 C CA . VAL B 1 122 ? -15.483 29.369 29.789 1.00 26.71 123 VAL B CA 1
ATOM 2109 C C . VAL B 1 122 ? -16.911 29.854 29.530 1.00 26.90 123 VAL B C 1
ATOM 2110 O O . VAL B 1 122 ? -17.345 29.933 28.381 1.00 26.64 123 VAL B O 1
ATOM 2114 N N . ARG B 1 123 ? -17.646 30.159 30.595 1.00 27.14 124 ARG B N 1
ATOM 2115 C CA . ARG B 1 123 ? -19.064 30.501 30.451 1.00 27.95 124 ARG B CA 1
ATOM 2116 C C . ARG B 1 123 ? -19.313 31.921 29.942 1.00 27.19 124 ARG B C 1
ATOM 2117 O O . ARG B 1 123 ? -20.296 32.169 29.232 1.00 26.95 124 ARG B O 1
ATOM 2125 N N . GLU B 1 124 ? -18.404 32.829 30.285 1.00 26.46 125 GLU B N 1
ATOM 2126 C CA . GLU B 1 124 ? -18.561 34.239 29.985 1.00 26.20 125 GLU B CA 1
ATOM 2127 C C . GLU B 1 124 ? -17.284 34.830 29.400 1.00 24.92 125 GLU B C 1
ATOM 2128 O O . GLU B 1 124 ? -16.172 34.438 29.783 1.00 24.93 125 GLU B O 1
ATOM 2134 N N . ASP B 1 125 ? -17.465 35.772 28.473 1.00 23.44 126 ASP B N 1
ATOM 2135 C CA . ASP B 1 125 ? -16.405 36.655 28.013 1.00 21.99 126 ASP B CA 1
ATOM 2136 C C . ASP B 1 125 ? -15.862 37.415 29.210 1.00 21.13 126 ASP B C 1
ATOM 2137 O O . ASP B 1 125 ? -16.609 37.750 30.135 1.00 21.25 126 ASP B O 1
ATOM 2142 N N . GLY B 1 126 ? -14.570 37.699 29.196 1.00 19.97 127 GLY B N 1
ATOM 2143 C CA . GLY B 1 126 ? -13.963 38.435 30.287 1.00 19.04 127 GLY B CA 1
ATOM 2144 C C . GLY B 1 126 ? -12.509 38.766 30.076 1.00 18.28 127 GLY B C 1
ATOM 2145 O O . GLY B 1 126 ? -11.811 38.090 29.329 1.00 18.30 127 GLY B O 1
ATOM 2146 N N . VAL B 1 127 ? -12.060 39.826 30.733 1.00 17.98 128 VAL B N 1
ATOM 2147 C CA . VAL B 1 127 ? -10.652 40.197 30.739 1.00 17.66 128 VAL B CA 1
ATOM 2148 C C . VAL B 1 127 ? -10.059 39.649 32.035 1.00 17.84 128 VAL B C 1
ATOM 2149 O O . VAL B 1 127 ? -10.456 40.045 33.124 1.00 17.51 128 VAL B O 1
ATOM 2153 N N . PHE B 1 128 ? -9.139 38.696 31.906 1.00 18.34 129 PHE B N 1
ATOM 2154 C CA . PHE B 1 128 ? -8.564 38.009 33.069 1.00 18.66 129 PHE B CA 1
ATOM 2155 C C . PHE B 1 128 ? -7.073 38.193 33.146 1.00 18.96 129 PHE B C 1
ATOM 2156 O O . PHE B 1 128 ? -6.379 38.248 32.121 1.00 19.03 129 PHE B O 1
ATOM 2164 N N . ASN B 1 129 ? -6.587 38.291 34.377 1.00 19.53 130 ASN B N 1
ATOM 2165 C CA . ASN B 1 129 ? -5.160 38.251 34.647 1.00 19.90 130 ASN B CA 1
ATOM 2166 C C . ASN B 1 129 ? -4.785 36.778 34.753 1.00 19.71 130 ASN B C 1
ATOM 2167 O O . ASN B 1 129 ? -5.452 36.028 35.471 1.00 19.98 130 ASN B O 1
ATOM 2172 N N . ILE B 1 130 ? -3.764 36.359 33.997 1.00 19.07 131 ILE B N 1
ATOM 2173 C CA . ILE B 1 130 ? -3.361 34.950 33.920 1.00 18.37 131 ILE B CA 1
ATOM 2174 C C . ILE B 1 130 ? -1.874 34.782 34.236 1.00 18.02 131 ILE B C 1
ATOM 2175 O O . ILE B 1 130 ? -1.107 35.741 34.163 1.00 17.83 131 ILE B O 1
ATOM 2180 N N . SER B 1 131 ? -1.461 33.568 34.579 1.00 17.82 132 SER B N 1
ATOM 2181 C CA . SER B 1 131 ? -0.027 33.301 34.742 1.00 18.15 132 SER B CA 1
ATOM 2182 C C . SER B 1 131 ? 0.622 32.925 33.405 1.00 17.88 132 SER B C 1
ATOM 2183 O O . SER B 1 131 ? 0.081 32.129 32.639 1.00 17.45 132 SER B O 1
ATOM 2186 N N . VAL B 1 132 ? 1.784 33.526 33.145 1.00 17.84 133 VAL B N 1
ATOM 2187 C CA . VAL B 1 132 ? 2.489 33.399 31.873 1.00 17.51 133 VAL B CA 1
ATOM 2188 C C . VAL B 1 132 ? 3.874 32.803 32.087 1.00 17.50 133 VAL B C 1
ATOM 2189 O O . VAL B 1 132 ? 4.621 33.263 32.948 1.00 17.26 133 VAL B O 1
ATOM 2193 N N . ASP B 1 133 ? 4.203 31.770 31.307 1.00 17.46 134 ASP B N 1
ATOM 2194 C CA . ASP B 1 133 ? 5.581 31.295 31.203 1.00 17.38 134 ASP B CA 1
ATOM 2195 C C . ASP B 1 133 ? 6.377 32.239 30.300 1.00 17.36 134 ASP B C 1
ATOM 2196 O O . ASP B 1 133 ? 6.227 32.234 29.077 1.00 17.14 134 ASP B O 1
ATOM 2201 N N . ASN B 1 134 ? 7.223 33.031 30.954 1.00 17.47 135 ASN B N 1
ATOM 2202 C CA . ASN B 1 134 ? 8.045 34.099 30.376 1.00 17.54 135 ASN B CA 1
ATOM 2203 C C . ASN B 1 134 ? 9.209 33.658 29.514 1.00 16.97 135 ASN B C 1
ATOM 2204 O O . ASN B 1 134 ? 9.776 34.461 28.778 1.00 16.49 135 ASN B O 1
ATOM 2209 N N . THR B 1 135 ? 9.592 32.394 29.662 1.00 16.52 136 THR B N 1
ATOM 2210 C CA . THR B 1 135 ? 10.767 31.838 29.001 1.00 16.11 136 THR B CA 1
ATOM 2211 C C . THR B 1 135 ? 10.343 31.180 27.703 1.00 15.92 136 THR B C 1
ATOM 2212 O O . THR B 1 135 ? 11.179 30.748 26.914 1.00 16.08 136 THR B O 1
ATOM 2216 N N . CYS B 1 136 ? 9.036 31.095 27.487 1.00 15.69 137 CYS B N 1
ATOM 2217 C CA . CYS B 1 136 ? 8.493 30.604 26.212 1.00 15.41 137 CYS B CA 1
ATOM 2218 C C . CYS B 1 136 ? 8.690 31.667 25.129 1.00 14.73 137 CYS B C 1
ATOM 2219 O O . CYS B 1 136 ? 8.520 32.855 25.391 1.00 14.71 137 CYS B O 1
ATOM 2222 N N . SER B 1 137 ? 9.062 31.223 23.930 1.00 14.38 138 SER B N 1
ATOM 2223 C CA . SER B 1 137 ? 9.333 32.108 22.789 1.00 14.09 138 SER B CA 1
ATOM 2224 C C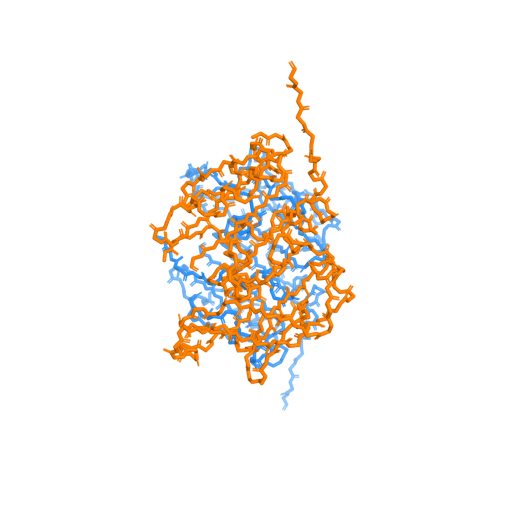 . SER B 1 137 ? 8.238 33.140 22.511 1.00 13.62 138 SER B C 1
ATOM 2225 O O . SER B 1 137 ? 8.520 34.293 22.156 1.00 13.23 138 SER B O 1
ATOM 2228 N N . LEU B 1 138 ? 6.989 32.699 22.659 1.00 13.22 139 LEU B N 1
ATOM 2229 C CA . LEU B 1 138 ? 5.816 33.519 22.357 1.00 12.68 139 LEU B CA 1
ATOM 2230 C C . LEU B 1 138 ? 5.619 34.629 23.376 1.00 12.46 139 LEU B C 1
ATOM 2231 O O . LEU B 1 138 ? 5.096 35.687 23.049 1.00 12.09 139 LEU B O 1
ATOM 2236 N N . PHE B 1 139 ? 6.073 34.371 24.598 1.00 12.89 140 PHE B N 1
ATOM 2237 C CA . PHE B 1 139 ? 5.815 35.236 25.740 1.00 13.70 140 PHE B CA 1
ATOM 2238 C C . PHE B 1 139 ? 7.048 36.015 26.260 1.00 14.18 140 PHE B C 1
ATOM 2239 O O . PHE B 1 139 ? 7.003 36.608 27.339 1.00 13.87 140 PHE B O 1
ATOM 2247 N N . ARG B 1 140 ? 8.143 36.007 25.497 1.00 14.90 141 ARG B N 1
ATOM 2248 C CA . ARG B 1 140 ? 9.324 36.813 25.814 1.00 15.43 141 ARG B CA 1
ATOM 2249 C C . ARG B 1 140 ? 8.950 38.285 25.866 1.00 15.56 141 ARG B C 1
ATOM 2250 O O . ARG B 1 140 ? 8.231 38.778 24.981 1.00 15.59 141 ARG B O 1
ATOM 2258 N N . GLY B 1 141 ? 9.452 38.983 26.888 1.00 15.41 142 GLY B N 1
ATOM 2259 C CA . GLY B 1 141 ? 9.158 40.402 27.096 1.00 14.85 142 GLY B CA 1
ATOM 2260 C C . GLY B 1 141 ? 7.964 40.660 28.012 1.00 15.04 142 GLY B C 1
ATOM 2261 O O . GLY B 1 141 ? 7.677 41.808 28.371 1.00 14.89 142 GLY B O 1
ATOM 2262 N N . LEU B 1 142 ? 7.253 39.600 28.383 1.00 14.90 143 LEU B N 1
ATOM 2263 C CA . LEU B 1 142 ? 6.046 39.747 29.199 1.00 15.21 143 LEU B CA 1
ATOM 2264 C C . LEU B 1 142 ? 6.353 39.546 30.679 1.00 15.52 143 LEU B C 1
ATOM 2265 O O . LEU B 1 142 ? 7.421 39.036 31.038 1.00 15.53 143 LEU B O 1
ATOM 2270 N N . GLN B 1 143 ? 5.426 39.966 31.533 1.00 15.94 144 GLN B N 1
ATOM 2271 C CA . GLN B 1 143 ? 5.518 39.721 32.968 1.00 16.87 144 GLN B CA 1
ATOM 2272 C C . GLN B 1 143 ? 5.057 38.279 33.267 1.00 16.91 144 GLN B C 1
ATOM 2273 O O . GLN B 1 143 ? 4.555 37.605 32.372 1.00 16.65 144 GLN B O 1
ATOM 2279 N N . LYS B 1 144 ? 5.246 37.805 34.500 1.00 17.11 145 LYS B N 1
ATOM 2280 C CA . LYS B 1 144 ? 4.772 36.470 34.893 1.00 17.71 145 LYS B CA 1
ATOM 2281 C C . LYS B 1 144 ? 3.253 36.439 35.033 1.00 17.50 145 LYS B C 1
ATOM 2282 O O . LYS B 1 144 ? 2.646 35.376 35.134 1.00 17.41 145 LYS B O 1
ATOM 2288 N N . GLU B 1 145 ? 2.655 37.622 35.068 1.00 17.48 146 GLU B N 1
ATOM 2289 C CA . GLU B 1 145 ? 1.211 37.767 35.024 1.00 17.99 146 GLU B CA 1
ATOM 2290 C C . GLU B 1 145 ? 0.855 38.763 33.923 1.00 16.65 146 GLU B C 1
ATOM 2291 O O . GLU B 1 145 ? 1.547 39.766 33.742 1.00 16.87 146 GLU B O 1
ATOM 2297 N N . GLU B 1 146 ? -0.204 38.466 33.180 1.00 15.78 147 GLU B N 1
ATOM 2298 C CA . GLU B 1 146 ? -0.635 39.292 32.050 1.00 15.37 147 GLU B CA 1
ATOM 2299 C C . GLU B 1 146 ? -2.153 39.358 31.988 1.00 14.79 147 GLU B C 1
ATOM 2300 O O . GLU B 1 146 ? -2.828 38.405 32.361 1.00 14.60 147 GLU B O 1
ATOM 2306 N N . VAL B 1 147 ? -2.666 40.490 31.506 1.00 14.36 148 VAL B N 1
ATOM 2307 C CA . VAL B 1 147 ? -4.099 40.725 31.364 1.00 14.14 148 VAL B CA 1
ATOM 2308 C C . VAL B 1 147 ? -4.551 40.468 29.917 1.00 13.71 148 VAL B C 1
ATOM 2309 O O . VAL B 1 147 ? -4.042 41.079 28.976 1.00 13.61 148 VAL B O 1
ATOM 2313 N N . VAL B 1 148 ? -5.491 39.544 29.745 1.00 13.16 149 VAL B N 1
ATOM 2314 C CA . VAL B 1 148 ? -5.872 39.080 28.412 1.00 12.97 149 VAL B CA 1
ATOM 2315 C C . VAL B 1 148 ? -7.389 38.912 28.269 1.00 13.14 149 VAL B C 1
ATOM 2316 O O . VAL B 1 148 ? -8.101 38.692 29.249 1.00 12.79 149 VAL B O 1
ATOM 2320 N N . LEU B 1 149 ? -7.872 38.992 27.034 1.00 13.79 150 LEU B N 1
ATOM 2321 C CA . LEU B 1 149 ? -9.283 38.779 26.746 1.00 14.15 150 LEU B CA 1
ATOM 2322 C C . LEU B 1 149 ? -9.575 37.307 26.424 1.00 14.61 150 LEU B C 1
ATOM 2323 O O . LEU B 1 149 ? -9.084 36.764 25.439 1.00 14.61 150 LEU B O 1
ATOM 2328 N N . LEU B 1 150 ? -10.371 36.668 27.272 1.00 15.52 151 LEU B N 1
ATOM 2329 C CA . LEU B 1 150 ? -10.869 35.326 26.991 1.00 16.36 151 LEU B CA 1
ATOM 2330 C C . LEU B 1 150 ? -12.339 35.389 26.606 1.00 16.65 151 LEU B C 1
ATOM 2331 O O . LEU B 1 150 ? -13.152 35.989 27.314 1.00 16.72 151 LEU B O 1
ATOM 2336 N N . THR B 1 151 ? -12.671 34.778 25.473 1.00 17.10 152 THR B N 1
ATOM 2337 C CA . THR B 1 151 ? -14.054 34.669 25.035 1.00 17.69 152 THR B CA 1
ATOM 2338 C C . THR B 1 151 ? -14.714 33.384 25.537 1.00 18.25 152 THR B C 1
ATOM 2339 O O . THR B 1 151 ? -14.033 32.386 25.795 1.00 18.53 152 THR B O 1
ATOM 2343 N N . HIS B 1 152 ? -16.038 33.416 25.691 1.00 18.73 153 HIS B N 1
ATOM 2344 C CA . HIS B 1 152 ? -16.783 32.244 26.171 1.00 19.68 153 HIS B CA 1
ATOM 2345 C C . HIS B 1 152 ? -16.639 31.067 25.206 1.00 19.58 153 HIS B C 1
ATOM 2346 O O . HIS B 1 152 ? -16.565 31.249 23.993 1.00 20.09 153 HIS B O 1
ATOM 2353 N N . GLY B 1 153 ? -16.591 29.863 25.745 1.00 19.86 154 GLY B N 1
ATOM 2354 C CA . GLY B 1 153 ? -16.482 28.675 24.906 1.00 20.17 154 GLY B CA 1
ATOM 2355 C C . GLY B 1 153 ? -15.678 27.574 25.550 1.00 20.46 154 GLY B C 1
ATOM 2356 O O . GLY B 1 153 ? -15.742 27.368 26.762 1.00 20.45 154 GLY B O 1
ATOM 2357 N N . ASP B 1 154 ? -14.892 26.894 24.724 1.00 20.96 155 ASP B N 1
ATOM 2358 C CA . ASP B 1 154 ? -14.181 25.688 25.122 1.00 21.30 155 ASP B CA 1
ATOM 2359 C C . ASP B 1 154 ? -12.768 25.977 25.573 1.00 21.08 155 ASP B C 1
ATOM 2360 O O . ASP B 1 154 ? -12.235 27.057 25.319 1.00 21.33 155 ASP B O 1
ATOM 2365 N N . SER B 1 155 ? -12.167 25.005 26.255 1.00 21.09 156 SER B N 1
ATOM 2366 C CA . SER B 1 155 ? -10.757 25.065 26.624 1.00 21.10 156 SER B CA 1
ATOM 2367 C C . SER B 1 155 ? -10.137 23.668 26.688 1.00 21.05 156 SER B C 1
ATOM 2368 O O . SER B 1 155 ? -10.836 22.682 26.918 1.00 21.64 156 SER B O 1
ATOM 2371 N N . VAL B 1 156 ? -8.825 23.599 26.485 1.00 20.74 157 VAL B N 1
ATOM 2372 C CA . VAL B 1 156 ? -8.082 22.345 26.465 1.00 20.35 157 VAL B CA 1
ATOM 2373 C C . VAL B 1 156 ? -8.259 21.530 27.750 1.00 20.49 157 VAL B C 1
ATOM 2374 O O . VAL B 1 156 ? -8.234 22.080 28.849 1.00 20.65 157 VAL B O 1
ATOM 2378 N N . ASP B 1 157 ? -8.465 20.223 27.591 1.00 20.59 158 ASP B N 1
ATOM 2379 C CA . ASP B 1 157 ? -8.474 19.280 28.711 1.00 20.52 158 ASP B CA 1
ATOM 2380 C C . ASP B 1 157 ? -7.099 18.595 28.808 1.00 20.49 158 ASP B C 1
ATOM 2381 O O . ASP B 1 157 ? -6.184 19.128 29.438 1.00 20.66 158 ASP B O 1
ATOM 2386 N N . LYS B 1 158 ? -6.959 17.428 28.182 1.00 20.30 159 LYS B N 1
ATOM 2387 C CA . LYS B 1 158 ? -5.671 16.757 28.085 1.00 20.16 159 LYS B CA 1
ATOM 2388 C C . LYS B 1 158 ? -4.820 17.406 27.004 1.00 19.56 159 LYS B C 1
ATOM 2389 O O . LYS B 1 158 ? -5.271 17.593 25.881 1.00 19.46 159 LYS B O 1
ATOM 2395 N N . VAL B 1 159 ? -3.600 17.771 27.380 1.00 19.38 160 VAL B N 1
ATOM 2396 C CA . VAL B 1 159 ? -2.675 18.477 26.511 1.00 18.95 160 VAL B CA 1
ATOM 2397 C C . VAL B 1 159 ? -1.903 17.439 25.707 1.00 18.77 160 VAL B C 1
ATOM 2398 O O . VAL B 1 159 ? -1.336 16.509 26.274 1.00 19.04 160 VAL B O 1
ATOM 2402 N N . ALA B 1 160 ? -1.899 17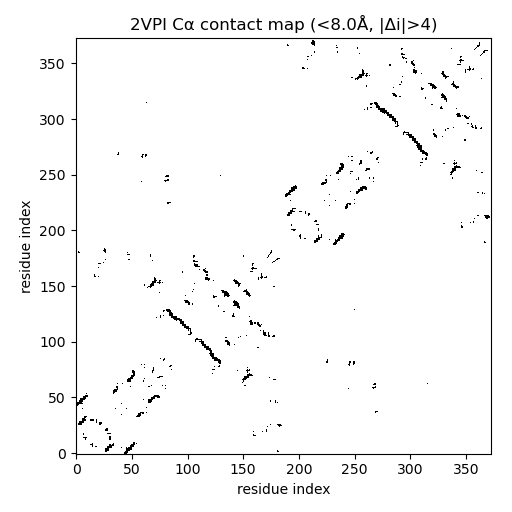.603 24.388 1.00 18.29 161 ALA B N 1
ATOM 2403 C CA . ALA B 1 160 ? -1.194 16.710 23.475 1.00 18.12 161 ALA B CA 1
ATOM 2404 C C . ALA B 1 160 ? 0.249 16.529 23.910 1.00 18.41 161 ALA B C 1
ATOM 2405 O O . ALA B 1 160 ? 0.869 17.484 24.382 1.00 18.43 161 ALA B O 1
ATOM 2407 N N . ASP B 1 161 ? 0.781 15.309 23.773 1.00 18.49 162 ASP B N 1
ATOM 2408 C CA . ASP B 1 161 ? 2.197 15.047 24.061 1.00 18.47 162 ASP B CA 1
ATOM 2409 C C . ASP B 1 161 ? 3.065 15.940 23.192 1.00 17.93 162 ASP B C 1
ATOM 2410 O O . ASP B 1 161 ? 2.725 16.214 22.035 1.00 17.88 162 ASP B O 1
ATOM 2415 N N . GLY B 1 162 ? 4.198 16.367 23.737 1.00 17.48 163 GLY B N 1
ATOM 2416 C CA . GLY B 1 162 ? 5.093 17.280 23.021 1.00 17.12 163 GLY B CA 1
ATOM 2417 C C . GLY B 1 162 ? 4.776 18.760 23.232 1.00 16.74 163 GLY B C 1
ATOM 2418 O O . GLY B 1 162 ? 5.558 19.631 22.842 1.00 16.87 163 GLY B O 1
ATOM 2419 N N . PHE B 1 163 ? 3.634 19.042 23.854 1.00 16.02 164 PHE B N 1
ATOM 2420 C CA . PHE B 1 163 ? 3.232 20.411 24.158 1.00 15.62 164 PHE B CA 1
ATOM 2421 C C . PHE B 1 163 ? 3.361 20.651 25.648 1.00 15.53 164 PHE B C 1
ATOM 2422 O O . PHE B 1 163 ? 2.946 19.804 26.456 1.00 15.56 164 PHE B O 1
ATOM 2430 N N . LYS B 1 164 ? 3.975 21.782 25.994 1.00 15.29 165 LYS B N 1
ATOM 2431 C CA . LYS B 1 164 ? 4.019 22.282 27.368 1.00 15.43 165 LYS B CA 1
ATOM 2432 C C . LYS B 1 164 ? 2.959 23.347 27.577 1.00 14.57 165 LYS B C 1
ATOM 2433 O O . LYS B 1 164 ? 2.672 24.123 26.669 1.00 14.40 165 LYS B O 1
ATOM 2439 N N . VAL B 1 165 ? 2.401 23.399 28.781 1.00 13.80 166 VAL B N 1
ATOM 2440 C CA . VAL B 1 165 ? 1.516 24.485 29.160 1.00 13.39 166 VAL B CA 1
ATOM 2441 C C . VAL B 1 165 ? 2.364 25.711 29.466 1.00 13.06 166 VAL B C 1
ATOM 2442 O O . VAL B 1 165 ? 3.274 25.645 30.280 1.00 13.18 166 VAL B O 1
ATOM 2446 N N . VAL B 1 166 ? 2.068 26.823 28.797 1.00 12.77 167 VAL B N 1
ATOM 2447 C CA . VAL B 1 166 ? 2.859 28.057 28.947 1.00 12.50 167 VAL B CA 1
ATOM 2448 C C . VAL B 1 166 ? 2.059 29.260 29.462 1.00 13.20 167 VAL B C 1
ATOM 2449 O O . VAL B 1 166 ? 2.598 30.371 29.594 1.00 13.36 167 VAL B O 1
ATOM 2453 N N . ALA B 1 167 ? 0.787 29.022 29.760 1.00 13.58 168 ALA B N 1
ATOM 2454 C CA . ALA B 1 167 ? -0.082 30.007 30.395 1.00 14.91 168 ALA B CA 1
ATOM 2455 C C . ALA B 1 167 ? -1.305 29.317 31.004 1.00 16.01 168 ALA B C 1
ATOM 2456 O O . ALA B 1 167 ? -1.816 28.331 30.450 1.00 15.70 168 ALA B O 1
ATOM 2458 N N . ARG B 1 168 ? -1.774 29.832 32.139 1.00 17.62 169 ARG B N 1
ATOM 2459 C CA . ARG B 1 168 ? -2.971 29.287 32.776 1.00 19.75 169 ARG B CA 1
ATOM 2460 C C . ARG B 1 168 ? -3.593 30.192 33.811 1.00 21.03 169 ARG B C 1
ATOM 2461 O O . ARG B 1 168 ? -2.988 31.188 34.235 1.00 21.63 169 ARG B O 1
ATOM 2469 N N . SER B 1 169 ? -4.837 29.845 34.151 1.00 22.17 170 SER B N 1
ATOM 2470 C CA A SER B 1 169 ? -5.519 30.345 35.339 0.50 22.81 170 SER B CA 1
ATOM 2471 C CA B SER B 1 169 ? -5.490 30.315 35.367 0.50 22.70 170 SER B CA 1
ATOM 2472 C C . SER B 1 169 ? -6.479 29.272 35.862 1.00 23.29 170 SER B C 1
ATOM 2473 O O . SER B 1 169 ? -7.606 29.165 35.372 1.00 23.56 170 SER B O 1
ATOM 2478 N N . GLY B 1 170 ? -6.024 28.483 36.832 1.00 23.75 171 GLY B N 1
ATOM 2479 C CA . GLY B 1 170 ? -6.831 27.428 37.437 1.00 24.43 171 GLY B CA 1
ATOM 2480 C C . GLY B 1 170 ? -6.887 26.171 36.590 1.00 24.78 171 GLY B C 1
ATOM 2481 O O . GLY B 1 170 ? -5.853 25.634 36.189 1.00 24.87 171 GLY B O 1
ATOM 2482 N N . ASN B 1 171 ? -8.105 25.704 36.322 1.00 24.79 172 ASN B N 1
ATOM 2483 C CA . ASN B 1 171 ? -8.320 24.555 35.448 1.00 24.66 172 ASN B CA 1
ATOM 2484 C C . ASN B 1 171 ? -8.151 24.948 33.987 1.00 23.61 172 ASN B C 1
ATOM 2485 O O . ASN B 1 171 ? -8.189 24.090 33.098 1.00 23.86 172 ASN B O 1
ATOM 2490 N N . ILE B 1 172 ? -7.980 26.246 33.746 1.00 21.88 173 ILE B N 1
ATOM 2491 C CA . ILE B 1 172 ? -8.000 26.771 32.396 1.00 20.33 173 ILE B CA 1
ATOM 2492 C C . ILE B 1 172 ? -6.597 26.942 31.808 1.00 19.02 173 ILE B C 1
ATOM 2493 O O . ILE B 1 172 ? -5.844 27.834 32.200 1.00 18.65 173 ILE B O 1
ATOM 2498 N N . VAL B 1 173 ? -6.261 26.052 30.879 1.00 17.33 174 VAL B N 1
ATOM 2499 C CA . VAL B 1 173 ? -5.056 26.170 30.080 1.00 15.84 174 VAL B CA 1
ATOM 2500 C C . VAL B 1 173 ? -5.288 27.330 29.125 1.00 15.07 174 VAL B C 1
ATOM 2501 O O . VAL B 1 173 ? -6.284 27.350 28.382 1.00 15.06 174 VAL B O 1
ATOM 2505 N N . ALA B 1 174 ? -4.390 28.311 29.178 1.00 13.65 175 ALA B N 1
ATOM 2506 C CA . ALA B 1 174 ? -4.531 29.538 28.410 1.00 12.67 175 ALA B CA 1
ATOM 2507 C C . ALA B 1 174 ? -3.478 29.664 27.311 1.00 12.01 175 ALA B C 1
ATOM 2508 O O . ALA B 1 174 ? -3.571 30.556 26.484 1.00 11.69 175 ALA B O 1
ATOM 2510 N N . GLY B 1 175 ? -2.503 28.753 27.298 1.00 11.82 176 GLY B N 1
ATOM 2511 C CA . GLY B 1 175 ? -1.446 28.719 26.270 1.00 11.03 176 GLY B CA 1
ATOM 2512 C C . GLY B 1 175 ? -0.677 27.397 26.218 1.00 10.49 176 GLY B C 1
ATOM 2513 O O . GLY B 1 175 ? -0.434 26.775 27.251 1.00 10.05 176 GLY B O 1
ATOM 2514 N N . ILE B 1 176 ? -0.295 26.973 25.011 1.00 10.15 177 ILE B N 1
ATOM 2515 C CA . ILE B 1 176 ? 0.539 25.768 24.815 1.00 10.39 177 ILE B CA 1
ATOM 2516 C C . ILE B 1 176 ? 1.654 26.010 23.783 1.00 10.68 177 ILE B C 1
ATOM 2517 O O . ILE B 1 176 ? 1.511 26.845 22.883 1.00 10.86 177 ILE B O 1
ATOM 2522 N N . ALA B 1 177 ? 2.751 25.268 23.905 1.00 10.98 178 ALA B N 1
ATOM 2523 C CA . ALA B 1 177 ? 3.890 25.422 22.991 1.00 11.67 178 ALA B CA 1
ATOM 2524 C C . ALA B 1 177 ? 4.625 24.113 22.763 1.00 12.35 178 ALA B C 1
ATOM 2525 O O . ALA B 1 177 ? 4.963 23.405 23.723 1.00 12.35 178 ALA B O 1
ATOM 2527 N N . ASN B 1 178 ? 4.845 23.798 21.487 1.00 13.20 179 ASN B N 1
ATOM 2528 C CA . ASN B 1 178 ? 5.832 22.811 21.064 1.00 14.10 179 ASN B CA 1
ATOM 2529 C C . ASN B 1 178 ? 6.957 23.595 20.387 1.00 14.83 179 ASN B C 1
ATOM 2530 O O . ASN B 1 178 ? 6.874 23.928 19.202 1.00 14.98 179 ASN B O 1
ATOM 2535 N N . GLU B 1 179 ? 7.992 23.921 21.152 1.00 15.49 180 GLU B N 1
ATOM 2536 C CA . GLU B 1 179 ? 9.039 24.811 20.676 1.00 16.61 180 GLU B CA 1
ATOM 2537 C C . GLU B 1 179 ? 9.845 24.238 19.510 1.00 16.77 180 GLU B C 1
ATOM 2538 O O . GLU B 1 179 ? 10.142 24.946 18.560 1.00 17.40 180 GLU B O 1
ATOM 2544 N N . SER B 1 180 ? 10.177 22.954 19.569 1.00 17.01 181 SER B N 1
ATOM 2545 C CA . SER B 1 180 ? 10.919 22.315 18.483 1.00 17.07 181 SER B CA 1
ATOM 2546 C C . SER B 1 180 ? 10.153 22.360 17.155 1.00 16.64 181 SER B C 1
ATOM 2547 O O . SER B 1 180 ? 10.765 22.482 16.094 1.00 17.00 181 SER B O 1
ATOM 2550 N N . LYS B 1 181 ? 8.824 22.269 17.213 1.00 15.98 182 LYS B N 1
ATOM 2551 C CA . LYS B 1 181 ? 8.007 22.315 15.994 1.00 15.27 182 LYS B CA 1
ATOM 2552 C C . LYS B 1 181 ? 7.559 23.719 15.586 1.00 14.52 182 LYS B C 1
ATOM 2553 O O . LYS B 1 181 ? 7.031 23.911 14.490 1.00 14.51 182 LYS B O 1
ATOM 2559 N N . LYS B 1 182 ? 7.799 24.691 16.457 1.00 13.80 183 LYS B N 1
ATOM 2560 C CA . LYS B 1 182 ? 7.315 26.066 16.278 1.00 13.53 183 LYS B CA 1
ATOM 2561 C C . LYS B 1 182 ? 5.789 26.135 16.140 1.00 12.65 183 LYS B C 1
ATOM 2562 O O . LYS B 1 182 ? 5.245 26.872 15.312 1.00 12.24 183 LYS B O 1
ATOM 2568 N N . LEU B 1 183 ? 5.114 25.349 16.971 1.00 11.90 184 LEU B N 1
ATOM 2569 C CA . LEU B 1 183 ? 3.659 25.357 17.051 1.00 11.32 184 LEU B CA 1
ATOM 2570 C C . LEU B 1 183 ? 3.279 25.990 18.380 1.00 10.94 184 LEU B C 1
ATOM 2571 O O . LEU B 1 183 ? 3.701 25.516 19.453 1.00 11.28 184 LEU B O 1
ATOM 2576 N N . TYR B 1 184 ? 2.518 27.077 18.311 1.00 10.28 185 TYR B N 1
ATOM 2577 C CA . TYR B 1 184 ? 2.138 27.817 19.516 1.00 10.00 185 TYR B CA 1
ATOM 2578 C C . TYR B 1 184 ? 0.643 28.063 19.568 1.00 10.00 185 TYR B C 1
ATOM 2579 O O . TYR B 1 184 ? 0.009 28.359 18.545 1.00 10.00 185 TYR B O 1
ATOM 2588 N N . GLY B 1 185 ? 0.088 27.935 20.766 1.00 10.00 186 GLY B N 1
ATOM 2589 C CA . GLY B 1 185 ? -1.335 28.144 20.981 1.00 10.00 186 GLY B CA 1
ATOM 2590 C C . GLY B 1 185 ? -1.598 29.158 22.073 1.00 10.00 186 GLY B C 1
ATOM 2591 O O . GLY B 1 185 ? -0.946 29.155 23.115 1.00 10.00 186 GLY B O 1
ATOM 2592 N N . ALA B 1 186 ? -2.556 30.034 21.827 1.00 10.00 187 ALA B N 1
ATOM 2593 C CA . ALA B 1 186 ? -3.060 30.943 22.850 1.00 10.00 187 ALA B CA 1
ATOM 2594 C C . ALA B 1 186 ? -4.570 30.824 22.896 1.00 10.00 187 ALA B C 1
ATOM 2595 O O . ALA B 1 186 ? -5.239 30.975 21.870 1.00 10.00 187 ALA B O 1
ATOM 2597 N N . GLN B 1 187 ? -5.110 30.531 24.081 1.00 10.41 188 GLN B N 1
ATOM 2598 C CA . GLN B 1 187 ? -6.563 30.425 24.247 1.00 10.55 188 GLN B CA 1
ATOM 2599 C C . GLN B 1 187 ? -7.198 31.792 24.114 1.00 10.52 188 GLN B C 1
ATOM 2600 O O . GLN B 1 187 ? -8.259 31.932 23.518 1.00 11.62 188 GLN B O 1
ATOM 2606 N N . PHE B 1 188 ? -6.535 32.802 24.657 1.00 10.25 189 PHE B N 1
ATOM 2607 C CA . PHE B 1 188 ? -7.019 34.177 24.609 1.00 10.09 189 PHE B CA 1
ATOM 2608 C C . PHE B 1 188 ? -6.739 34.832 23.246 1.00 10.27 189 PHE B C 1
ATOM 2609 O O . PHE B 1 188 ? -6.106 34.229 22.371 1.00 10.00 189 PHE B O 1
ATOM 2617 N N . HIS B 1 189 ? -7.201 36.073 23.086 1.00 10.43 190 HIS B N 1
ATOM 2618 C CA . HIS B 1 189 ? -7.130 36.768 21.805 1.00 10.80 190 HIS B CA 1
ATOM 2619 C C . HIS B 1 189 ? -6.099 37.898 21.835 1.00 10.56 190 HIS B C 1
ATOM 2620 O O . HIS B 1 189 ? -6.408 38.984 22.303 1.00 10.53 190 HIS B O 1
ATOM 2627 N N . PRO B 1 190 ? -4.864 37.637 21.348 1.00 10.52 191 PRO B N 1
ATOM 2628 C CA . PRO B 1 190 ? -3.833 38.679 21.342 1.00 10.37 191 PRO B CA 1
ATOM 2629 C C . PRO B 1 190 ? -4.083 39.775 20.319 1.00 10.65 191 PRO B C 1
ATOM 2630 O O . PRO B 1 190 ? -3.462 40.824 20.408 1.00 11.18 191 PRO B O 1
ATOM 2634 N N . GLU B 1 191 ? -4.977 39.532 19.363 1.00 10.96 192 GLU B N 1
ATOM 2635 C CA . GLU B 1 191 ? -5.201 40.441 18.244 1.00 11.36 192 GLU B CA 1
ATOM 2636 C C . GLU B 1 191 ? -6.094 41.626 18.631 1.00 11.60 192 GLU B C 1
ATOM 2637 O O . GLU B 1 191 ? -6.286 42.559 17.837 1.00 11.59 192 GLU B O 1
ATOM 2643 N N . VAL B 1 192 ? -6.625 41.576 19.855 1.00 11.62 193 VAL B N 1
ATOM 2644 C CA . VAL B 1 192 ? -7.523 42.615 20.370 1.00 11.87 193 VAL B CA 1
ATOM 2645 C C . VAL B 1 192 ? -6.801 43.462 21.428 1.00 11.69 193 VAL B C 1
ATOM 2646 O O . VAL B 1 192 ? -6.091 42.925 22.292 1.00 10.96 193 VAL B O 1
ATOM 2650 N N . GLY B 1 193 ? -7.006 44.784 21.349 1.00 12.07 194 GLY B N 1
ATOM 2651 C CA . GLY B 1 193 ? -6.381 45.761 22.248 1.00 11.88 194 GLY B CA 1
ATOM 2652 C C . GLY B 1 193 ? -6.616 45.495 23.725 1.00 12.32 194 GLY B C 1
ATOM 2653 O O . GLY B 1 193 ? -5.751 45.798 24.551 1.00 12.41 194 GLY B O 1
ATOM 2654 N N . LEU B 1 194 ? -7.781 44.923 24.055 1.00 12.09 195 LEU B N 1
ATOM 2655 C CA . LEU B 1 194 ? -8.097 44.501 25.425 1.00 12.05 195 LEU B CA 1
ATOM 2656 C C . LEU B 1 194 ? -7.089 43.507 26.026 1.00 12.34 195 LEU B C 1
ATOM 2657 O O . LEU B 1 194 ? -6.930 43.450 27.254 1.00 13.05 195 LEU B O 1
ATOM 2662 N N . THR B 1 195 ? -6.444 42.704 25.181 1.00 12.08 196 THR B N 1
ATOM 2663 C CA . THR B 1 195 ? -5.295 41.923 25.615 1.00 12.18 196 THR B CA 1
ATOM 2664 C C . THR B 1 195 ? -4.114 42.896 25.655 1.00 12.68 196 THR B C 1
ATOM 2665 O O . THR B 1 195 ? -3.562 43.249 24.613 1.00 12.60 196 THR B O 1
ATOM 2669 N N . GLU B 1 196 ? -3.748 43.325 26.863 1.00 13.02 197 GLU B N 1
ATOM 2670 C CA . GLU B 1 196 ? -2.815 44.443 27.044 1.00 13.77 197 GLU B CA 1
ATOM 2671 C C . GLU B 1 196 ? -1.569 44.416 26.150 1.00 13.89 197 GLU B C 1
ATOM 2672 O O . GLU B 1 196 ? -1.307 45.376 25.430 1.00 13.85 197 GLU B O 1
ATOM 2678 N N . ASN B 1 197 ? -0.811 43.321 26.210 1.00 14.04 198 ASN B N 1
ATOM 2679 C CA . ASN B 1 197 ? 0.419 43.192 25.419 1.00 14.28 198 ASN B CA 1
ATOM 2680 C C . ASN B 1 197 ? 0.290 42.146 24.316 1.00 13.98 198 ASN B C 1
ATOM 2681 O O . ASN B 1 197 ? 1.191 41.333 24.114 1.00 13.94 198 ASN B O 1
ATOM 2686 N N . GLY B 1 198 ? -0.848 42.177 23.621 1.00 13.80 199 GLY B N 1
ATOM 2687 C CA . GLY B 1 198 ? -1.129 41.275 22.506 1.00 13.47 199 GLY B CA 1
ATOM 2688 C C . GLY B 1 198 ? -0.213 41.512 21.326 1.00 13.68 199 GLY B C 1
ATOM 2689 O O . GLY B 1 198 ? 0.190 40.558 20.657 1.00 14.01 199 GLY B O 1
ATOM 2690 N N . LYS B 1 199 ? 0.138 42.777 21.081 1.00 13.82 200 LYS B N 1
ATOM 2691 C CA . LYS B 1 199 ? 1.100 43.141 20.018 1.00 14.08 200 LYS B CA 1
ATOM 2692 C C . LYS B 1 199 ? 2.494 42.540 20.230 1.00 13.16 200 LYS B C 1
ATOM 2693 O O . LYS B 1 199 ? 3.185 42.212 19.265 1.00 13.32 200 LYS B O 1
ATOM 2699 N N . VAL B 1 200 ? 2.903 42.427 21.493 1.00 12.60 201 VAL B N 1
ATOM 2700 C CA . VAL B 1 200 ? 4.209 41.871 21.864 1.00 12.21 201 VAL B CA 1
ATOM 2701 C C . VAL B 1 200 ? 4.257 40.383 21.509 1.00 11.85 201 VAL B C 1
ATOM 2702 O O . VAL B 1 200 ? 5.241 39.902 20.956 1.00 11.95 201 VAL B O 1
ATOM 2706 N N . ILE B 1 201 ? 3.162 39.683 21.800 1.00 11.31 202 ILE B N 1
ATOM 2707 C CA . ILE B 1 201 ? 2.994 38.268 21.485 1.00 10.53 202 ILE B CA 1
ATOM 2708 C C . ILE B 1 201 ? 3.042 38.016 19.968 1.00 10.29 202 ILE B C 1
ATOM 2709 O O . ILE B 1 201 ? 3.711 37.088 19.509 1.00 10.00 202 ILE B O 1
ATOM 2714 N N . LEU B 1 202 ? 2.346 38.861 19.206 1.00 10.07 203 LEU B N 1
ATOM 2715 C CA . LEU B 1 202 ? 2.324 38.773 17.752 1.00 10.14 203 LEU B CA 1
ATOM 2716 C C . LEU B 1 202 ? 3.689 39.118 17.146 1.00 10.41 203 LEU B C 1
ATOM 2717 O O . LEU B 1 202 ? 4.113 38.506 16.160 1.00 10.45 203 LEU B O 1
ATOM 2722 N N . LYS B 1 203 ? 4.371 40.090 17.747 1.00 10.45 204 LYS B N 1
ATOM 2723 C CA . LYS B 1 203 ? 5.756 40.419 17.372 1.00 10.87 204 LYS B CA 1
ATOM 2724 C C . LYS B 1 203 ? 6.719 39.257 17.618 1.00 10.03 204 LYS B C 1
ATOM 2725 O O . LYS B 1 203 ? 7.505 38.907 16.751 1.00 10.35 204 LYS B O 1
ATOM 2731 N N . ASN B 1 204 ? 6.659 38.670 18.801 1.00 10.00 205 ASN B N 1
ATOM 2732 C CA . ASN B 1 204 ? 7.381 37.426 19.086 1.00 10.00 205 ASN B CA 1
ATOM 2733 C C . ASN B 1 204 ? 7.151 36.344 18.024 1.00 10.00 205 ASN B C 1
ATOM 2734 O O . ASN B 1 204 ? 8.105 35.801 17.478 1.00 10.01 205 ASN B O 1
ATOM 2739 N N . PHE B 1 205 ? 5.888 36.053 17.716 1.00 10.00 206 PHE B N 1
ATOM 2740 C CA . PHE B 1 205 ? 5.576 35.045 16.721 1.00 10.00 206 PHE B CA 1
ATOM 2741 C C . PHE B 1 205 ? 6.072 35.388 15.309 1.00 10.10 206 PHE B C 1
ATOM 2742 O O . PHE B 1 205 ? 6.717 34.563 14.661 1.00 10.20 206 PHE B O 1
ATOM 2750 N N . LEU B 1 206 ? 5.749 36.587 14.832 1.00 10.31 207 LEU B N 1
ATOM 2751 C CA . LEU B 1 206 ? 6.066 36.977 13.453 1.00 10.71 207 LEU B CA 1
ATOM 2752 C C . LEU B 1 206 ? 7.544 37.221 13.224 1.00 10.72 207 LEU B C 1
ATOM 2753 O O . LEU B 1 206 ? 8.085 36.757 12.232 1.00 11.16 207 LEU B O 1
ATOM 2758 N N . TYR B 1 207 ? 8.182 37.964 14.126 1.00 11.02 208 TYR B N 1
ATOM 2759 C CA . TYR B 1 207 ? 9.604 38.274 13.987 1.00 11.42 208 TYR B CA 1
ATOM 2760 C C . TYR B 1 207 ? 10.491 37.161 14.492 1.00 11.76 208 TYR B C 1
ATOM 2761 O O . TYR B 1 207 ? 11.266 36.619 13.730 1.00 12.06 208 TYR B O 1
ATOM 2770 N N . ASP B 1 208 ? 10.384 36.830 15.779 1.00 12.55 209 ASP B N 1
ATOM 2771 C CA . ASP B 1 208 ? 11.358 35.937 16.428 1.00 13.38 209 ASP B CA 1
ATOM 2772 C C . ASP B 1 208 ? 11.165 34.498 16.011 1.00 13.65 209 ASP B C 1
ATOM 2773 O O . ASP B 1 208 ? 12.117 33.824 15.644 1.00 13.66 209 ASP B O 1
ATOM 2778 N N . ILE B 1 209 ? 9.924 34.033 16.089 1.00 13.90 210 ILE B N 1
ATOM 2779 C CA . ILE B 1 209 ? 9.614 32.648 15.803 1.00 14.34 210 ILE B CA 1
ATOM 2780 C C . ILE B 1 209 ? 9.601 32.404 14.286 1.00 15.01 210 ILE B C 1
ATOM 2781 O O . ILE B 1 209 ? 10.227 31.464 13.808 1.00 15.52 210 ILE B O 1
ATOM 2786 N N . ALA B 1 210 ? 8.905 33.247 13.529 1.00 15.35 211 ALA B N 1
ATOM 2787 C CA . ALA B 1 210 ? 8.750 32.986 12.096 1.00 16.05 211 ALA B CA 1
ATOM 2788 C C . ALA B 1 210 ? 9.837 33.631 11.228 1.00 16.49 211 ALA B C 1
ATOM 2789 O O . ALA B 1 210 ? 10.046 33.222 10.091 1.00 16.66 211 ALA B O 1
ATOM 2791 N N . GLY B 1 211 ? 10.524 34.635 11.768 1.00 16.99 212 GLY B N 1
ATOM 2792 C CA . GLY B 1 211 ? 11.615 35.280 11.058 1.00 17.46 212 GLY B CA 1
ATOM 2793 C C . GLY B 1 211 ? 11.152 36.210 9.949 1.00 18.19 212 GLY B C 1
ATOM 2794 O O . GLY B 1 211 ? 11.921 36.501 9.036 1.00 18.22 212 GLY B O 1
ATOM 2795 N N . CYS B 1 212 ? 9.897 36.667 10.011 1.00 18.55 213 CYS B N 1
ATOM 2796 C CA . CYS B 1 212 ? 9.394 37.667 9.067 1.00 18.86 213 CYS B CA 1
ATOM 2797 C C . CYS B 1 212 ? 10.119 38.957 9.352 1.00 19.38 213 CYS B C 1
ATOM 2798 O O . CYS B 1 212 ? 10.388 39.272 10.512 1.00 19.73 213 CYS B O 1
ATOM 2801 N N . SER B 1 213 ? 10.458 39.702 8.308 1.00 19.82 214 SER B N 1
ATOM 2802 C CA . SER B 1 213 ? 11.055 41.007 8.524 1.00 20.42 214 SER B CA 1
ATOM 2803 C C . SER B 1 213 ? 9.951 42.061 8.648 1.00 20.50 214 SER B C 1
ATOM 2804 O O . SER B 1 213 ? 8.955 42.046 7.904 1.00 21.01 214 SER B O 1
ATOM 2807 N N . GLY B 1 214 ? 10.120 42.961 9.609 1.00 20.32 215 GLY B N 1
ATOM 2808 C CA . GLY B 1 214 ? 9.176 44.052 9.817 1.00 19.91 215 GLY B CA 1
ATOM 2809 C C . GLY B 1 214 ? 9.556 45.253 8.976 1.00 19.83 215 GLY B C 1
ATOM 2810 O O . GLY B 1 214 ? 9.522 46.390 9.446 1.00 19.68 215 GLY B O 1
ATOM 2811 N N . THR B 1 215 ? 9.924 44.996 7.726 1.00 19.73 216 THR B N 1
ATOM 2812 C CA . THR B 1 215 ? 10.423 46.034 6.845 1.00 19.99 216 THR B CA 1
ATOM 2813 C C . THR B 1 215 ? 9.713 45.985 5.505 1.00 20.02 216 THR B C 1
ATOM 2814 O O . THR B 1 215 ? 9.365 44.911 5.004 1.00 20.08 216 THR B O 1
ATOM 2818 N N . PHE B 1 216 ? 9.513 47.164 4.931 1.00 20.02 217 PHE B N 1
ATOM 2819 C CA . PHE B 1 216 ? 8.917 47.310 3.607 1.00 20.07 217 PHE B CA 1
ATOM 2820 C C . PHE B 1 216 ? 9.853 48.149 2.727 1.00 20.29 217 PHE B C 1
ATOM 2821 O O . PHE B 1 216 ? 10.777 48.802 3.239 1.00 19.75 217 PHE B O 1
ATOM 2829 N N . THR B 1 217 ? 9.615 48.114 1.415 1.00 20.35 218 THR B N 1
ATOM 2830 C CA . THR B 1 217 ? 10.390 48.909 0.471 1.00 20.88 218 THR B CA 1
ATOM 2831 C C . THR B 1 217 ? 9.485 49.881 -0.300 1.00 20.82 218 THR B C 1
ATOM 2832 O O . THR B 1 217 ? 8.552 49.471 -0.985 1.00 20.89 218 THR B O 1
ATOM 2836 N N . VAL B 1 218 ? 9.745 51.172 -0.113 1.00 21.11 219 VAL B N 1
ATOM 2837 C CA . VAL B 1 218 ? 9.004 52.256 -0.760 1.00 21.40 219 VAL B CA 1
ATOM 2838 C C . VAL B 1 218 ? 9.929 53.123 -1.590 1.00 21.30 219 VAL B C 1
ATOM 2839 O O . VAL B 1 218 ? 9.534 53.647 -2.627 1.00 21.37 219 VAL B O 1
#

Sequence (373 aa):
MEGAVVILDAGAQYGKVIDRRVRELFVQSEIFPLETPAFAIKEQGFRAIIISGAPWFDPAIFTIGKPVLGICYGMQMMNKVFGGTVHKKSVREDGVFNISVDNTCSLFRGLQKEEVVLLTHGDSVDKVADGFKVVARSSGNIVAGIANESKKLYGAQFHPEVGLTENGKVILKNFLYDIAGCSGTFTVMEGAVVILDAGAQYGKVIDRRVRELFVQSEIFPLETPAFAIKEQGFRAIIISGPWFDPAIFTIGKPVLGICYGMQMMNKVFGGTVHKKSVREDGVFNISVDNTCSLFRGLQKEEVVLLTHGDSVDKVADGFKVVARSSGNIVAGIANESKKLYGAQFHPEVGLTENGKVILKNFLYDIAGCSGTFTV

CATH classification: 3.40.50.880

GO terms:
  GO:0005829 cytosol (C, IDA)
  GO:0003921 GMP synthase activity (F, IDA)
  GO:0006177 GMP biosynthetic process (P, IDA)
  GO:0003922 GMP synthase (glutamine-hydrolyzing) activity (F, IDA)
  GO:0003921 GMP synthase activity (F,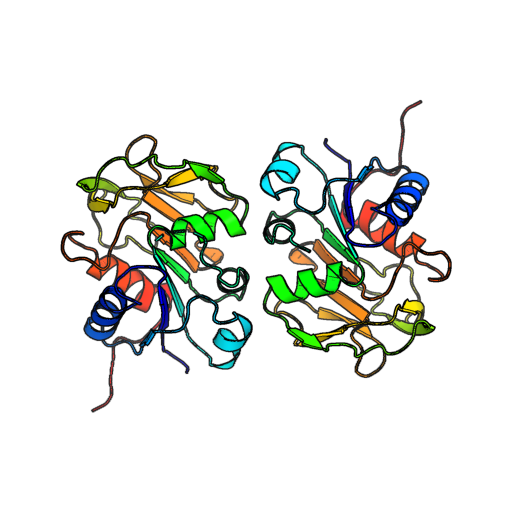 TAS)
  GO:0009113 purine nucleobase biosynthetic process (P, TAS)
  GO:0003922 GMP synthase (glutamine-hydrolyzing) activity (F, EXP)
  GO:0005829 cytosol (C, TAS)
  GO:0009168 purine ribonucleoside monophosphate biosynthetic process (P, TAS)

Organism: Homo sapiens (NCBI:txid9606)

Solvent-accessible surface area: 17390 Å² total; per-residue (Å²): 133,139,25,0,0,0,0,0,25,38,26,92,92,164,0,141,49,4,15,155,39,0,151,74,14,112,7,97,10,64,73,47,83,16,109,12,53,0,78,25,0,83,114,68,20,1,109,0,0,0,0,2,27,146,67,76,27,26,31,0,0,4,23,19,72,39,17,0,0,0,0,16,35,0,0,16,27,0,0,102,4,9,12,5,25,37,76,155,173,39,13,219,134,84,18,74,89,82,3,54,10,54,50,128,5,42,0,0,163,69,10,126,158,113,10,51,2,25,6,45,117,20,26,1,1,58,128,41,3,89,59,19,155,46,6,3,105,40,64,132,42,6,0,0,0,4,15,76,110,80,89,3,3,0,0,3,1,21,2,11,46,68,110,3,121,48,1,70,51,3,0,95,10,0,0,61,81,9,11,44,6,72,24,101,127,139,185,134,141,26,0,0,0,0,0,24,38,27,91,94,165,0,140,49,4,15,157,44,0,149,76,15,115,7,97,9,62,73,46,84,20,116,15,49,0,75,25,0,86,114,66,20,1,110,0,0,0,0,3,27,115,83,27,28,34,1,1,4,23,19,71,39,17,0,0,0,0,18,39,0,0,16,26,0,0,100,4,10,12,4,23,37,73,156,174,46,13,214,116,83,18,77,92,81,3,54,10,53,45,94,5,32,0,0,124,75,8,127,158,114,10,50,1,24,6,43,117,20,25,0,1,57,127,42,4,91,58,19,155,45,6,3,103,41,64,133,41,6,0,0,0,4,16,77,110,81,88,3,3,0,0,3,1,21,2,10,46,66,109,3,122,49,1,71,51,3,0,94,11,0,0,60,100,8,10,45,7,71,24,102,127,142,186

Secondary structure (DSSP, 8-state):
-TT-EEEEE-STTTTHHHHHHHHHTT--EEEE-TT--HHHHHHHT-SEEEEE------GGGGTSS--EEEETHHHHHHHHHTT--EEEEEE-S-EEEEEEE-TTSGGGTT--SEEEEEE-SEEEESSPPTT-EEEEEETTEEEEEEETTTTEEEESS-TTSTTSTTHHHHHHIIIIIIT--------/-TT-EEEEE-STTTTHHHHHHHHHTT--EEE--TT--HHHHHHHT-SEEEEE-----GGGGTSS--EEEETHHHHHHHHHTT--EEEEEE-S-EEEEEEE-TTSGGGTT--SEEEEEE-SEEEESSPPTT-EEEEEETTEEEEEEETTTTEEEESS-TTSTTSTTHHHHHHIIIIIIT--------

InterPro domains:
  IPR001674 GMP synthase, C-terminal [PF00958] (599-692)
  IPR001674 GMP synthase, C-terminal [cd01997] (230-693)
  IPR004739 GMP synthase, glutamine amidotransferase [TIGR00888] (28-213)
  IPR004739 GMP synthase, glutamine amidotransferase [cd01742] (28-207)
  IPR014729 Rossmann-like alpha/beta/alpha sandwich fold [G3DSA:3.40.50.620] (219-440)
  IPR017926 Glutamine amidotransferase [PF00117] (29-209)
  IPR022310 NAD/GMP synthase [PF02540] (225-300)
  IPR025777 GMP synthetase ATP pyrophosphatase domain [PS51553] (217-435)
  IPR029062 Class I glutamine amidotransferase-like [G3DSA:3.40.50.880] (25-218)
  IPR029062 Class I glutamine amidotransferase-like [SSF52317] (28-215)

B-factor: mean 16.45, std 5.53, range [10.0, 44.12]

Foldseek 3Di:
DALAEEEEEQAPCQCVLVVVLCVVLQGHYDRDHQQPELVNVVVVHHLAYEYEYVDDHHLCVLVPLHAYEQEAVGQQSNQVSLPWHKDWQPFVAWDWDWKAFQCVDLLNDPHDRIFTFIAHTTMATQGGHPQKDQGMDDDNGRQWIDNLVSNYIYGNTDLSDVSRPNSSSSVCSSSCVSRNRDSDDDD/DALAEEEQAQAPVQCVLVVVLCVVLQGHYDRDYQADELVNVVVVHHLAYEYYHPDHHLCVLVPLHAYEQEAVGQQSNQVSLPWHKDWFPFVAKDWDWKAFQCVDLLNPPHDRIFTFIAHTTMATQGGHPQKDQGMDDPNGRQWIDNLVSNYIYGNTDLSDVRRPNSSSSVCSSSCVSRNRDSDDDD

Nearest PDB structures (foldseek):
  2vpi-assembly1_A  TM=1.005E+00  e=1.317E-43  Homo sapiens
  2vpi-assembly2_B  TM=1.005E+00  e=1.984E-41  Homo sapiens
  2vxo-assembly1_B  TM=9.576E-01  e=4.923E-34  Homo sapiens
  2vxo-assembly1_A  TM=9.684E-01  e=2.288E-32  Homo sapiens
  2d7j-assembly1_A  TM=9.043E-01  e=4.083E-18  Pyrococcus horikoshii OT3

Radius of gyration: 22.63 Å; Cα contacts (8 Å, |Δi|>4): 931; chains: 2; bounding box: 37×73×51 Å